Protein AF-A0A843GMH5-F1 (afdb_monomer_lite)

Secondary structure (DSSP, 8-state):
-------B--HHHHHHTT-----TTSEEEEEB-TTSSHHHHHHHHGGGGSSSS-GGGEEEEES-HHHHHHHHHH-TTTEEEHHHHHHHTTT---GGGTT-EEEEEHHHHHHHHHHHTTGGGGG--EEEEETTTHHHHHHHHHHHHHHHTTSTT----HHHHHHHHHHH---GGGHHHHHHHHHHHHHHH-SSEEEEEES-THHHHHHHGGGEEESSSS-B-B--EEEEEEEES-HHHHHTT----TT--EEEE-S-HHHHHHHHHHHHHTT--EEEE--TT-TTSPPPHHHHHHHHHHHHHSPPPTT-SEEEE-GGGSSS--B--TT--EEEE--S-HHHHHHHHTSB--SEEEEEEE--PPPGGGBSSEEEHHHHHHHHHHH--TTT---SSSS-----HHHHHHHGGGGTEEEEEEEEEETTEEEEEEEEEE---------HHHHHHHHHHHHHHHHHHHHH--

Foldseek 3Di:
DPPDDQQFAAPVNCVVVVQFDFAQLFQAEAQEAPPSCPLVCCLVPVLVQDPNSFQLQEEEEEADPLVLVVSCVVCVQAEDAPLVVCVVPVL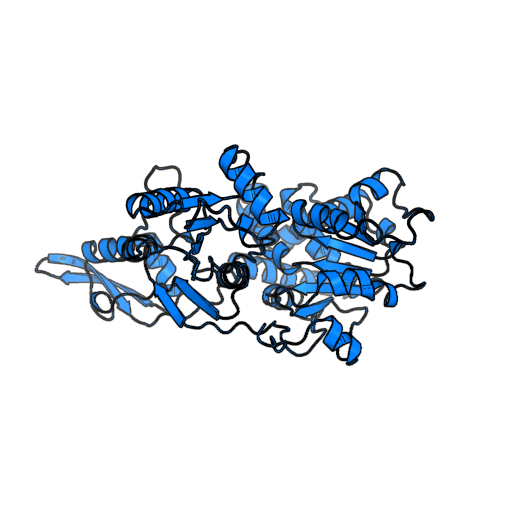DDDPVRRRYHHYDYLLVVLLCCQPVNCVSNPSHAEYEYEQNVVLLVLQLVLLVCCCVPVCVPPPDASLRSLVCLLRPDNDSSNSSSVSLVVVLVSSNVSRHGNYYYHNCCVLVCLQNVVRHDHRHDDHGDRDADAPDEAEALDVLVVLVVDADDPLAAEEEEDADDVVVVVSQVSNVVRVFLEDEEEDCPPPVDHDDPVNVVQVVCQLVPLDGPNSGRYYYYHLRPLPSGAHPRPNHQEYHYQALAPVSLSSNVRRYDDSYHHYYYYDNWQPPVQAQDKAALVVLQVSQQRSLRRVLQDDDPDDDSGGHSVSVQVCQVQFFKDKDWDFDQDPNDGHIIIHIYGGGDSDPCPPVSSVSSSVSSVVNVVVVVVVVVD

Radius of gyration: 24.48 Å; chains: 1; bounding box: 63×65×68 Å

Sequence (466 aa):
MKNLSKVGCTVTDLQEQNKLFFRRGDYNILDCGVRTGKTYWAINNLAQFTRDGNLNRILFLVDTTALKDQLIQEYPDNCIEADELWERHSGTWTIENNKKIGVMCYQYLGTKILKDKMDFLDEIDVICWDECDSIFDFATQAFVKARKTDFARKDASNAEVLAAIQQYSTKKEYMPLVLLGAWEKFIEVGRIMCIGLSASPERAYAYYKSLVSASYQGKLEMGYRVAQDIYFCNIMEHVQHLTPETGRGYWCFSPFIEPNQRLLKAAQERGFNAIELHSPNNLSKPMTPEQMRVYDTIVKTGMIPPEYDFVIINKALARGINIVDTRFDHVIIDSINQTDRIQAARQTFAYQRHLKVFAPEIPKEYLNQWISVAQCRDLAEYMSVPELDKTNNHHSFNMTWNKLKDYLPTIGYTVEQRRKRLDGKLQTCYFISGEWHDVTLEDNNFLQLVDARIDLNNNENKMEDE

Structure (mmCIF, N/CA/C/O backbone):
data_AF-A0A843GMH5-F1
#
_entry.id   AF-A0A843GMH5-F1
#
loop_
_atom_site.group_PDB
_atom_site.id
_atom_site.type_symbol
_atom_site.label_atom_id
_atom_site.label_alt_id
_atom_site.label_comp_id
_atom_site.label_asym_id
_atom_site.label_entity_id
_atom_site.label_seq_id
_atom_site.pdbx_PDB_ins_code
_atom_site.Cartn_x
_atom_site.Cartn_y
_atom_site.Cartn_z
_atom_site.occupancy
_atom_site.B_iso_or_equiv
_atom_site.auth_seq_id
_atom_site.auth_comp_id
_atom_site.auth_asym_id
_atom_site.auth_atom_id
_atom_site.pdbx_PDB_model_num
ATOM 1 N N . MET A 1 1 ? 8.888 -35.772 10.500 1.00 29.14 1 MET A N 1
ATOM 2 C CA . MET A 1 1 ? 8.631 -35.132 9.193 1.00 29.14 1 MET A CA 1
ATOM 3 C C . MET A 1 1 ? 7.256 -35.574 8.712 1.00 29.14 1 MET A C 1
ATOM 5 O O . MET A 1 1 ? 7.124 -36.685 8.221 1.00 29.14 1 MET A O 1
ATOM 9 N N . LYS A 1 2 ? 6.207 -34.782 8.963 1.00 26.59 2 LYS A N 1
ATOM 10 C CA . LYS A 1 2 ? 4.897 -35.016 8.337 1.00 26.59 2 LYS A CA 1
ATOM 11 C C . LYS A 1 2 ? 4.970 -34.425 6.930 1.00 26.59 2 LYS A C 1
ATOM 13 O O . LYS A 1 2 ? 5.388 -33.280 6.798 1.00 26.59 2 LYS A O 1
ATOM 18 N N . ASN A 1 3 ? 4.602 -35.212 5.920 1.00 24.16 3 ASN A N 1
ATOM 19 C CA . ASN A 1 3 ? 4.445 -34.757 4.541 1.00 24.16 3 ASN A CA 1
ATOM 20 C C . ASN A 1 3 ? 3.531 -33.523 4.517 1.00 24.16 3 ASN A C 1
ATOM 22 O O . ASN A 1 3 ? 2.324 -33.638 4.720 1.00 24.16 3 ASN A O 1
ATOM 26 N N . LEU A 1 4 ? 4.125 -32.347 4.315 1.00 32.22 4 LEU A N 1
ATOM 27 C CA . LEU A 1 4 ? 3.413 -31.105 4.041 1.00 32.22 4 LEU A CA 1
ATOM 28 C C . LEU A 1 4 ? 2.883 -31.206 2.609 1.00 32.22 4 LEU A C 1
ATOM 30 O O . LEU A 1 4 ? 3.631 -31.038 1.650 1.00 32.22 4 LEU A O 1
ATOM 34 N N . SER A 1 5 ? 1.603 -31.532 2.449 1.00 32.50 5 SER A N 1
ATOM 35 C CA . SER A 1 5 ? 0.926 -31.397 1.160 1.00 32.50 5 SER A CA 1
ATOM 36 C C . SER A 1 5 ? 0.904 -29.914 0.773 1.00 32.50 5 SER A C 1
ATOM 38 O O . SER A 1 5 ? 0.367 -29.104 1.527 1.00 32.50 5 SER A O 1
ATOM 40 N N . LYS A 1 6 ? 1.487 -29.551 -0.377 1.00 41.09 6 LYS A N 1
ATOM 41 C CA . LYS A 1 6 ? 1.405 -28.205 -0.971 1.00 41.09 6 LYS A CA 1
ATOM 42 C C . LYS A 1 6 ? -0.081 -27.876 -1.203 1.00 41.09 6 LYS A C 1
ATOM 44 O O . LYS A 1 6 ? -0.711 -28.483 -2.062 1.00 41.09 6 LYS A O 1
ATOM 49 N N . VAL A 1 7 ? -0.661 -26.980 -0.401 1.00 47.78 7 VAL A N 1
ATOM 50 C CA . VAL A 1 7 ? -2.041 -26.492 -0.582 1.00 47.78 7 VAL A CA 1
ATOM 51 C C . VAL A 1 7 ? -1.971 -25.122 -1.257 1.00 47.78 7 VAL A C 1
ATOM 53 O O . VAL A 1 7 ? -1.750 -24.112 -0.594 1.00 47.78 7 VAL A O 1
ATOM 56 N N . GLY A 1 8 ? -2.110 -25.087 -2.583 1.00 57.75 8 GLY A N 1
ATOM 57 C CA . GLY A 1 8 ? -2.130 -23.847 -3.369 1.00 57.75 8 GLY A CA 1
ATOM 58 C C . GLY A 1 8 ? -1.477 -23.991 -4.745 1.00 57.75 8 GLY A C 1
ATOM 59 O O . GLY A 1 8 ? -0.633 -24.863 -4.949 1.00 57.75 8 GLY A O 1
ATOM 60 N N . CYS A 1 9 ? -1.883 -23.131 -5.681 1.00 63.56 9 CYS A N 1
ATOM 61 C CA . CYS A 1 9 ? -1.298 -23.008 -7.018 1.00 63.56 9 CYS A CA 1
ATOM 62 C C . CYS A 1 9 ? -0.340 -21.806 -7.031 1.00 63.56 9 CYS A C 1
ATOM 64 O O . CYS A 1 9 ? -0.712 -20.716 -6.599 1.00 63.56 9 CYS A O 1
ATOM 66 N N . THR A 1 10 ? 0.891 -21.992 -7.500 1.00 74.25 10 THR A N 1
ATOM 67 C CA . THR A 1 10 ? 1.858 -20.904 -7.723 1.00 74.25 10 THR A CA 1
ATOM 68 C C . THR A 1 10 ? 1.679 -20.294 -9.113 1.00 74.25 10 THR A C 1
ATOM 70 O O . THR A 1 10 ? 1.013 -20.873 -9.975 1.00 74.25 10 THR A O 1
ATOM 73 N N . VAL A 1 11 ? 2.292 -19.131 -9.351 1.00 74.62 11 VAL A N 1
ATOM 74 C CA . VAL A 1 11 ? 2.337 -18.512 -10.686 1.00 74.62 11 VAL A CA 1
ATOM 75 C C . VAL A 1 11 ? 3.029 -19.447 -11.683 1.00 74.62 11 VAL A C 1
ATOM 77 O O . VAL A 1 11 ? 2.540 -19.639 -12.793 1.00 74.62 11 VAL A O 1
ATOM 80 N N . THR A 1 12 ? 4.113 -20.101 -11.258 1.00 72.81 12 THR A N 1
ATOM 81 C CA . THR A 1 12 ? 4.822 -21.107 -12.058 1.00 72.81 12 THR A CA 1
ATOM 82 C C . THR A 1 12 ? 3.916 -22.288 -12.409 1.00 72.81 12 THR A C 1
ATOM 84 O O . THR A 1 12 ? 3.855 -22.671 -13.573 1.00 72.81 12 THR A O 1
ATOM 87 N N . ASP A 1 13 ? 3.133 -22.794 -11.446 1.00 73.31 13 ASP A N 1
ATOM 88 C CA . ASP A 1 13 ? 2.194 -23.899 -11.694 1.00 73.31 13 ASP A CA 1
ATOM 89 C C . ASP A 1 13 ? 1.132 -23.511 -12.754 1.00 73.31 13 ASP A C 1
ATOM 91 O O . ASP A 1 13 ? 0.727 -24.352 -13.556 1.00 73.31 13 ASP A O 1
ATOM 95 N N . LEU A 1 14 ? 0.676 -22.248 -12.799 1.00 72.56 14 LEU A N 1
ATOM 96 C CA . LEU A 1 14 ? -0.253 -21.778 -13.841 1.00 72.56 14 LEU A CA 1
ATOM 97 C C . LEU A 1 14 ? 0.406 -21.615 -15.210 1.00 72.56 14 LEU A C 1
ATOM 99 O O . LEU A 1 14 ? -0.232 -21.914 -16.223 1.00 72.56 14 LEU A O 1
ATOM 103 N N . GLN A 1 15 ? 1.648 -21.129 -15.245 1.00 74.06 15 GLN A N 1
ATOM 104 C CA . GLN A 1 15 ? 2.412 -21.008 -16.485 1.00 74.06 15 GLN A CA 1
ATOM 105 C C . GLN A 1 15 ? 2.613 -22.389 -17.118 1.00 74.06 15 GLN A C 1
ATOM 107 O O . GLN A 1 15 ? 2.321 -22.563 -18.296 1.00 74.06 15 GLN A O 1
ATOM 112 N N . GLU A 1 16 ? 3.027 -23.386 -16.331 1.00 76.75 16 GLU A N 1
ATOM 113 C CA . GLU A 1 16 ? 3.195 -24.775 -16.789 1.00 76.75 16 GLU A CA 1
ATOM 114 C C . GLU A 1 16 ? 1.879 -25.387 -17.296 1.00 76.75 16 GLU A C 1
ATOM 116 O O . GLU A 1 16 ? 1.873 -26.213 -18.208 1.00 76.75 16 GLU A O 1
ATOM 121 N N . GLN A 1 17 ? 0.746 -24.948 -16.744 1.00 77.12 17 GLN A N 1
ATOM 122 C CA . GLN A 1 17 ? -0.591 -25.343 -17.190 1.00 77.12 17 GLN A CA 1
ATOM 123 C C . GLN A 1 17 ? -1.108 -24.533 -18.394 1.00 77.12 17 GLN A C 1
ATOM 125 O O . GLN A 1 17 ? -2.245 -24.757 -18.809 1.00 77.12 17 GLN A O 1
ATOM 130 N N . ASN A 1 18 ? -0.319 -23.603 -18.948 1.00 74.31 18 ASN A N 1
ATOM 131 C CA . ASN A 1 18 ? -0.715 -22.667 -20.010 1.00 74.31 18 ASN A CA 1
ATOM 132 C C . ASN A 1 18 ? -1.994 -21.874 -19.679 1.00 74.31 18 ASN A C 1
ATOM 134 O O . ASN A 1 18 ? -2.852 -21.660 -20.535 1.00 74.31 18 ASN A O 1
ATOM 138 N N . LYS A 1 19 ? -2.143 -21.465 -18.415 1.00 77.31 19 LYS A N 1
ATOM 139 C CA . LYS A 1 19 ? -3.314 -20.719 -17.919 1.00 77.31 19 LYS A CA 1
ATOM 140 C C . LYS A 1 19 ? -3.086 -19.214 -17.783 1.00 77.31 19 LYS A C 1
ATOM 142 O O . LYS A 1 19 ? -4.020 -18.510 -17.407 1.00 77.31 19 LYS A O 1
ATOM 147 N N . LEU A 1 20 ? -1.869 -18.737 -18.045 1.00 83.25 20 LEU A N 1
ATOM 148 C CA . LEU A 1 20 ? -1.531 -17.315 -18.028 1.00 83.25 20 LEU A CA 1
ATOM 149 C C . LEU A 1 20 ? -1.591 -16.743 -19.442 1.00 83.25 20 LEU A C 1
ATOM 151 O O . LEU A 1 20 ? -0.982 -17.290 -20.361 1.00 83.25 20 LEU A O 1
ATOM 155 N N . PHE A 1 21 ? -2.303 -15.629 -19.600 1.00 83.81 21 PHE A N 1
ATOM 156 C CA . PHE A 1 21 ? -2.453 -14.945 -20.881 1.00 83.81 21 PHE A CA 1
ATOM 157 C C . PHE A 1 21 ? -2.085 -13.470 -20.731 1.00 83.81 21 PHE A C 1
ATOM 159 O O . PHE A 1 21 ? -2.661 -12.773 -19.903 1.00 83.81 21 PHE A O 1
ATOM 166 N N . PHE A 1 22 ? -1.151 -13.002 -21.561 1.00 90.75 22 PHE A N 1
ATOM 167 C CA . PHE A 1 22 ? -0.690 -11.614 -21.585 1.00 90.75 22 PHE A CA 1
ATOM 168 C C . PHE A 1 22 ? -0.870 -11.030 -22.988 1.00 90.75 22 PHE A C 1
ATOM 170 O O . PHE A 1 22 ? -0.591 -11.705 -23.985 1.00 90.75 22 PHE A O 1
ATOM 177 N N . ARG A 1 23 ? -1.335 -9.785 -23.079 1.00 89.88 23 ARG A N 1
ATOM 178 C CA . ARG A 1 23 ? -1.629 -9.083 -24.331 1.00 89.88 23 ARG A CA 1
ATOM 179 C C . ARG A 1 23 ? -0.970 -7.711 -24.347 1.00 89.88 23 ARG A C 1
ATOM 181 O O . ARG A 1 23 ? -1.079 -6.937 -23.404 1.00 89.88 23 ARG A O 1
ATOM 188 N N . ARG A 1 24 ? -0.302 -7.401 -25.455 1.00 92.44 24 ARG A N 1
ATOM 189 C CA . ARG A 1 24 ? 0.101 -6.026 -25.769 1.00 92.44 24 ARG A CA 1
ATOM 190 C C . ARG A 1 24 ? -1.154 -5.200 -26.062 1.00 92.44 24 ARG A C 1
ATOM 192 O O . ARG A 1 24 ? -2.082 -5.738 -26.659 1.00 92.44 24 ARG A O 1
ATOM 199 N N . GLY A 1 25 ? -1.170 -3.933 -25.655 1.00 91.69 25 GLY A N 1
ATOM 200 C CA . GLY A 1 25 ? -2.379 -3.099 -25.705 1.00 91.69 25 GLY A CA 1
ATOM 201 C C . GLY A 1 25 ? -3.215 -3.147 -24.421 1.00 91.69 25 GLY A C 1
ATOM 202 O O . GLY A 1 25 ? -4.075 -2.296 -24.231 1.00 91.69 25 GLY A O 1
ATOM 203 N N . ASP A 1 26 ? -2.920 -4.097 -23.524 1.00 93.50 26 ASP A N 1
ATOM 204 C CA . ASP A 1 26 ? -3.613 -4.271 -22.250 1.00 93.50 26 ASP A CA 1
ATOM 205 C C . ASP A 1 26 ? -2.643 -4.066 -21.077 1.00 93.50 26 ASP A C 1
ATOM 207 O O . ASP A 1 26 ? -1.454 -4.404 -21.135 1.00 93.50 26 ASP A O 1
ATOM 211 N N . TYR A 1 27 ? -3.175 -3.581 -19.959 1.00 94.50 27 TYR A N 1
ATOM 212 C CA . TYR A 1 27 ? -2.539 -3.678 -18.660 1.00 94.50 27 TYR A CA 1
ATOM 213 C C . TYR A 1 27 ? -2.855 -5.041 -18.053 1.00 94.50 27 TYR A C 1
ATOM 215 O O . TYR A 1 27 ? -3.935 -5.272 -17.507 1.00 94.50 27 TYR A O 1
ATOM 223 N N . ASN A 1 28 ? -1.902 -5.959 -18.165 1.00 93.69 28 ASN A N 1
ATOM 224 C CA . ASN A 1 28 ? -2.086 -7.337 -17.743 1.00 93.69 28 ASN A CA 1
ATOM 225 C C . ASN A 1 28 ? -1.825 -7.465 -16.246 1.00 93.69 28 ASN A C 1
ATOM 227 O O . ASN A 1 28 ? -0.674 -7.450 -15.813 1.00 93.69 28 ASN A O 1
ATOM 231 N N . ILE A 1 29 ? -2.877 -7.604 -15.445 1.00 91.38 29 ILE A N 1
ATOM 232 C CA . ILE A 1 29 ? -2.731 -7.753 -13.996 1.00 91.38 29 ILE A CA 1
ATOM 233 C C . ILE A 1 29 ? -2.826 -9.221 -13.614 1.00 91.38 29 ILE A C 1
ATOM 235 O O . ILE A 1 29 ? -3.772 -9.922 -13.985 1.00 91.38 29 ILE A O 1
ATOM 239 N N . LEU A 1 30 ? -1.837 -9.687 -12.863 1.00 88.62 30 LEU A N 1
ATOM 240 C CA . LEU A 1 30 ? -1.864 -10.974 -12.196 1.00 88.62 30 LEU A CA 1
ATOM 241 C C . LEU A 1 30 ? -2.292 -10.759 -10.742 1.00 88.62 30 LEU A C 1
ATOM 243 O O . LEU A 1 30 ? -1.513 -10.246 -9.937 1.00 88.62 30 LEU A O 1
ATOM 247 N N . ASP A 1 31 ? -3.519 -11.167 -10.412 1.00 84.31 31 ASP A N 1
ATOM 248 C CA . ASP A 1 31 ? -4.028 -11.137 -9.038 1.00 84.31 31 ASP A CA 1
ATOM 249 C C . ASP A 1 31 ? -3.451 -12.311 -8.243 1.00 84.31 31 ASP A C 1
ATOM 251 O O . ASP A 1 31 ? -3.854 -13.473 -8.370 1.00 84.31 31 ASP A O 1
ATOM 255 N N . CYS A 1 32 ? -2.429 -12.014 -7.456 1.00 76.19 32 CYS A N 1
ATOM 256 C CA . CYS A 1 32 ? -1.653 -13.014 -6.759 1.00 76.19 32 CYS A CA 1
ATOM 257 C C . CYS A 1 32 ? -1.288 -12.548 -5.358 1.00 76.19 32 CYS A C 1
ATOM 259 O O . CYS A 1 32 ? -0.830 -11.437 -5.149 1.00 76.19 32 CYS A O 1
ATOM 261 N N . GLY A 1 33 ? -1.442 -13.421 -4.369 1.00 67.62 33 GLY A N 1
ATOM 262 C CA . GLY A 1 33 ? -1.036 -13.216 -2.985 1.00 67.62 33 GLY A CA 1
ATOM 263 C C . GLY A 1 33 ? 0.473 -13.356 -2.786 1.00 67.62 33 GLY A C 1
ATOM 264 O O . GLY A 1 33 ? 1.230 -13.656 -3.716 1.00 67.62 33 GLY A O 1
ATOM 265 N N . VAL A 1 34 ? 0.927 -13.126 -1.557 1.00 66.00 34 VAL A N 1
ATOM 266 C CA . VAL A 1 34 ? 2.321 -13.346 -1.140 1.00 66.00 34 VAL A CA 1
ATOM 267 C C . VAL A 1 34 ? 2.677 -14.838 -1.271 1.00 66.00 34 VAL A C 1
ATOM 269 O O . VAL A 1 34 ? 1.806 -15.700 -1.159 1.00 66.00 34 VAL A O 1
ATOM 272 N N . ARG A 1 35 ? 3.954 -15.158 -1.540 1.00 60.78 35 ARG A N 1
ATOM 273 C CA . ARG A 1 35 ? 4.481 -16.540 -1.680 1.00 60.78 35 ARG A CA 1
ATOM 274 C C . ARG A 1 35 ? 3.863 -17.407 -2.783 1.00 60.78 35 ARG A C 1
ATOM 276 O O . ARG A 1 35 ? 4.107 -18.607 -2.833 1.00 60.78 35 ARG A O 1
ATOM 283 N N . THR A 1 36 ? 3.163 -16.804 -3.734 1.00 68.19 36 THR A N 1
ATOM 284 C CA . THR A 1 36 ? 2.753 -17.467 -4.985 1.00 68.19 36 THR A CA 1
ATOM 285 C C . THR A 1 36 ? 3.905 -17.625 -5.982 1.00 68.19 36 THR A C 1
ATOM 287 O O . THR A 1 36 ? 3.715 -18.196 -7.050 1.00 68.19 36 THR A O 1
ATOM 290 N N . GLY A 1 37 ? 5.104 -17.139 -5.640 1.00 70.38 37 GLY A N 1
ATOM 291 C CA . GLY A 1 37 ? 6.282 -17.196 -6.500 1.00 70.38 37 GLY A CA 1
ATOM 292 C C . GLY A 1 37 ? 6.307 -16.116 -7.581 1.00 70.38 37 GLY A C 1
ATOM 293 O O . GLY A 1 37 ? 6.972 -16.329 -8.582 1.00 70.38 37 GLY A O 1
ATOM 294 N N . LYS A 1 38 ? 5.610 -14.979 -7.407 1.00 82.00 38 LYS A N 1
ATOM 295 C CA . LYS A 1 38 ? 5.538 -13.910 -8.425 1.00 82.00 38 LYS A CA 1
ATOM 296 C C . LYS A 1 38 ? 6.916 -13.424 -8.874 1.00 82.00 38 LYS A C 1
ATOM 298 O O . LYS A 1 38 ? 7.199 -13.411 -10.061 1.00 82.00 38 LYS A O 1
ATOM 303 N N . THR A 1 39 ? 7.765 -13.052 -7.916 1.00 79.75 39 THR A N 1
ATOM 304 C CA . THR A 1 39 ? 9.103 -12.507 -8.162 1.00 79.75 39 THR A CA 1
ATOM 305 C C . THR A 1 39 ? 9.981 -13.540 -8.852 1.00 79.75 39 THR A C 1
ATOM 307 O O . THR A 1 39 ? 10.576 -13.262 -9.887 1.00 79.75 39 THR A O 1
ATOM 310 N N . TYR A 1 40 ? 9.985 -14.769 -8.326 1.00 82.31 40 TYR A N 1
ATOM 311 C CA . TYR A 1 40 ? 10.681 -15.891 -8.943 1.00 82.31 40 TYR A CA 1
ATOM 312 C C . TYR A 1 40 ? 10.187 -16.129 -10.376 1.00 82.31 40 TYR A C 1
ATOM 314 O O . TYR A 1 40 ? 10.991 -16.248 -11.297 1.00 82.31 40 TYR A O 1
ATOM 322 N N . TRP A 1 41 ? 8.870 -16.156 -10.590 1.00 86.75 41 TRP A N 1
ATOM 323 C CA . TRP A 1 41 ? 8.286 -16.297 -11.917 1.00 86.75 41 TRP A CA 1
ATOM 324 C C . TRP A 1 41 ? 8.746 -15.165 -12.833 1.00 86.75 41 TRP A C 1
ATOM 326 O O . TRP A 1 41 ? 9.249 -15.451 -13.914 1.00 86.75 41 TRP A O 1
ATOM 336 N N . ALA A 1 42 ? 8.656 -13.913 -12.391 1.00 88.00 42 ALA A N 1
ATOM 337 C CA . ALA A 1 42 ? 9.012 -12.756 -13.194 1.00 88.00 42 ALA A CA 1
ATOM 338 C C . ALA A 1 42 ? 10.483 -12.801 -13.634 1.00 88.00 42 ALA A C 1
ATOM 340 O O . ALA A 1 42 ? 10.785 -12.699 -14.822 1.00 88.00 42 ALA A O 1
ATOM 341 N N . ILE A 1 43 ? 11.396 -13.055 -12.697 1.00 86.50 43 ILE A N 1
ATOM 342 C CA . ILE A 1 43 ? 12.836 -13.102 -12.978 1.00 86.50 43 ILE A CA 1
ATOM 343 C C . ILE A 1 43 ? 13.187 -14.235 -13.952 1.00 86.50 43 ILE A C 1
ATOM 345 O O . ILE A 1 43 ? 14.067 -14.072 -14.794 1.00 86.50 43 ILE A O 1
ATOM 349 N N . ASN A 1 44 ? 12.483 -15.368 -13.880 1.00 86.62 44 ASN A N 1
ATOM 350 C CA . ASN A 1 44 ? 12.815 -16.552 -14.675 1.00 86.62 44 ASN A CA 1
ATOM 351 C C . ASN A 1 44 ? 12.011 -16.695 -15.979 1.00 86.62 44 ASN A C 1
ATOM 353 O O . ASN A 1 44 ? 12.426 -17.448 -16.855 1.00 86.62 44 ASN A O 1
ATOM 357 N N . ASN A 1 45 ? 10.873 -16.008 -16.132 1.00 88.75 45 ASN A N 1
ATOM 358 C CA . ASN A 1 45 ? 9.933 -16.264 -17.233 1.00 88.75 45 ASN A CA 1
ATOM 359 C C . ASN A 1 45 ? 9.660 -15.049 -18.122 1.00 88.75 45 ASN A C 1
ATOM 361 O O . ASN A 1 45 ? 9.113 -15.232 -19.208 1.00 88.75 45 ASN A O 1
ATOM 365 N N . LEU A 1 46 ? 10.022 -13.822 -17.727 1.00 91.56 46 LEU A N 1
ATOM 366 C CA . LEU A 1 46 ? 9.710 -12.640 -18.544 1.00 91.56 46 LEU A CA 1
ATOM 367 C C . LEU A 1 46 ? 10.497 -12.576 -19.863 1.00 91.56 46 LEU A C 1
ATOM 369 O O . LEU A 1 46 ? 10.020 -11.964 -20.817 1.00 91.56 46 LEU A O 1
ATOM 373 N N . ALA A 1 47 ? 11.646 -13.257 -19.950 1.00 90.62 47 ALA A N 1
ATOM 374 C CA . ALA A 1 47 ? 12.461 -13.353 -21.167 1.00 90.62 47 ALA A CA 1
ATOM 375 C C . ALA A 1 47 ? 11.665 -13.836 -22.387 1.00 90.62 47 ALA A C 1
ATOM 377 O O . ALA A 1 47 ? 11.908 -13.389 -23.501 1.00 90.62 47 ALA A O 1
ATOM 378 N N . GLN A 1 48 ? 10.671 -14.706 -22.185 1.00 90.69 48 GLN A N 1
ATOM 379 C CA . GLN A 1 48 ? 9.858 -15.239 -23.282 1.00 90.69 48 GLN A CA 1
ATOM 380 C C . GLN A 1 48 ? 8.994 -14.171 -23.977 1.00 90.69 48 GLN A C 1
ATOM 382 O O . GLN A 1 48 ? 8.505 -14.405 -25.079 1.00 90.69 48 GLN A O 1
ATOM 387 N N . PHE A 1 49 ? 8.773 -13.019 -23.334 1.00 91.75 49 PHE A N 1
ATOM 388 C CA . PHE A 1 49 ? 7.964 -11.923 -23.871 1.00 91.75 49 PHE A CA 1
ATOM 389 C C . PHE A 1 49 ? 8.803 -10.842 -24.572 1.00 91.75 49 PHE A C 1
ATOM 391 O O . PHE A 1 49 ? 8.238 -9.873 -25.093 1.00 91.75 49 PHE A O 1
ATOM 398 N N . THR A 1 50 ? 10.131 -10.989 -24.602 1.00 91.88 50 THR A N 1
ATOM 399 C CA . THR A 1 50 ? 11.035 -10.080 -25.318 1.00 91.88 50 THR A CA 1
ATOM 400 C C . THR A 1 50 ? 11.274 -10.568 -26.747 1.00 91.88 50 THR A C 1
ATOM 402 O O . THR A 1 50 ? 11.131 -11.751 -27.056 1.00 91.88 50 THR A O 1
ATOM 405 N N . ARG A 1 51 ? 11.609 -9.649 -27.658 1.00 88.56 51 ARG A N 1
ATOM 406 C CA . ARG A 1 51 ? 11.707 -9.933 -29.101 1.00 88.56 51 ARG A CA 1
ATOM 407 C C . ARG A 1 51 ? 12.857 -10.875 -29.477 1.00 88.56 51 ARG A C 1
ATOM 409 O O . ARG A 1 51 ? 12.836 -11.455 -30.556 1.00 88.56 51 ARG A O 1
ATOM 416 N N . ASP A 1 52 ? 13.862 -10.997 -28.614 1.00 87.56 52 ASP A N 1
ATOM 417 C CA . ASP A 1 52 ? 15.083 -11.783 -28.832 1.00 87.56 52 ASP A CA 1
ATOM 418 C C . ASP A 1 52 ? 15.466 -12.671 -27.634 1.00 87.56 52 ASP A C 1
ATOM 420 O O . ASP A 1 52 ? 16.538 -13.275 -27.637 1.00 87.56 52 ASP A O 1
ATOM 424 N N . GLY A 1 53 ? 14.608 -12.768 -26.614 1.00 88.44 53 GLY A N 1
ATOM 425 C CA . GLY A 1 53 ? 14.866 -13.545 -25.401 1.00 88.44 53 GLY A CA 1
ATOM 426 C C . GLY A 1 53 ? 15.857 -12.903 -24.424 1.00 88.44 53 GLY A C 1
ATOM 427 O O . GLY A 1 53 ? 16.170 -13.513 -23.401 1.00 88.44 53 GLY A O 1
ATOM 428 N N . ASN A 1 54 ? 16.361 -11.693 -24.701 1.00 88.75 54 ASN A N 1
ATOM 429 C CA . ASN A 1 54 ? 17.350 -11.044 -23.841 1.00 88.75 54 ASN A CA 1
ATOM 430 C C . ASN A 1 54 ? 16.705 -10.368 -22.626 1.00 88.75 54 ASN A C 1
ATOM 432 O O . ASN A 1 54 ? 15.622 -9.784 -22.713 1.00 88.75 54 ASN A O 1
ATOM 436 N N . LEU A 1 55 ? 17.407 -10.418 -21.490 1.00 89.12 55 LEU A N 1
ATOM 437 C CA . LEU A 1 55 ? 16.920 -9.904 -20.207 1.00 89.12 55 LEU A CA 1
ATOM 438 C C . LEU A 1 55 ? 17.059 -8.381 -20.080 1.00 89.12 55 LEU A C 1
ATOM 440 O O . LEU A 1 55 ? 16.262 -7.760 -19.382 1.00 89.12 55 LEU A O 1
ATOM 444 N N . ASN A 1 56 ? 17.992 -7.768 -20.814 1.00 87.25 56 ASN A N 1
ATOM 445 C CA . ASN A 1 56 ? 18.182 -6.311 -20.833 1.00 87.25 56 ASN A CA 1
ATOM 446 C C . ASN A 1 56 ? 17.020 -5.527 -21.460 1.00 87.25 56 ASN A C 1
ATOM 448 O O . ASN A 1 56 ? 17.000 -4.304 -21.401 1.00 87.25 56 ASN A O 1
ATOM 452 N N . ARG A 1 57 ? 16.044 -6.215 -22.058 1.00 89.31 57 ARG A N 1
ATOM 453 C CA . ARG A 1 57 ? 14.811 -5.607 -22.577 1.00 89.31 57 ARG A CA 1
ATOM 454 C C . ARG A 1 57 ? 13.685 -5.555 -21.548 1.00 89.31 57 ARG A C 1
ATOM 456 O O . ARG A 1 57 ? 12.547 -5.240 -21.902 1.00 89.31 57 ARG A O 1
ATOM 463 N N . ILE A 1 58 ? 13.975 -5.927 -20.304 1.00 92.69 58 ILE A N 1
ATOM 464 C CA . ILE A 1 58 ? 12.997 -6.064 -19.230 1.00 92.69 58 ILE A CA 1
ATOM 465 C C . ILE A 1 58 ? 13.307 -5.033 -18.155 1.00 92.69 58 ILE A C 1
ATOM 467 O O . ILE A 1 58 ? 14.412 -4.995 -17.607 1.00 92.69 58 ILE A O 1
ATOM 471 N N . LEU A 1 59 ? 12.292 -4.243 -17.816 1.00 92.88 59 LEU A N 1
ATOM 472 C CA . LEU A 1 59 ? 12.308 -3.366 -16.657 1.00 92.88 59 LEU A CA 1
ATOM 473 C C . LEU A 1 59 ? 11.378 -3.930 -15.578 1.00 92.88 59 LEU A C 1
ATOM 475 O O . LEU A 1 59 ? 10.190 -4.144 -15.811 1.00 92.88 59 LEU A O 1
ATOM 479 N N . PHE A 1 60 ? 11.926 -4.164 -14.395 1.00 94.56 60 PHE A N 1
ATOM 480 C CA . PHE A 1 60 ? 11.219 -4.624 -13.213 1.00 94.56 60 PHE A CA 1
ATOM 481 C C . PHE A 1 60 ? 11.078 -3.466 -12.220 1.00 94.56 60 PHE A C 1
ATOM 483 O O . PHE A 1 60 ? 12.066 -2.952 -11.689 1.00 94.56 60 PHE A O 1
ATOM 490 N N . LEU A 1 61 ? 9.843 -3.022 -12.001 1.00 93.81 61 LEU A N 1
ATOM 491 C CA . LEU A 1 61 ? 9.525 -1.911 -11.111 1.00 93.81 61 LEU A CA 1
ATOM 492 C C . LEU A 1 61 ? 9.128 -2.427 -9.734 1.00 93.81 61 LEU A C 1
ATOM 494 O O . LEU A 1 61 ? 8.306 -3.333 -9.625 1.00 93.81 61 LEU A O 1
ATOM 498 N N . VAL A 1 62 ? 9.669 -1.796 -8.696 1.00 90.56 62 VAL A N 1
ATOM 499 C CA . VAL A 1 62 ? 9.334 -2.060 -7.290 1.00 90.56 62 VAL A CA 1
ATOM 500 C C . VAL A 1 62 ? 8.913 -0.780 -6.575 1.00 90.56 62 VAL A C 1
ATOM 502 O O . VAL A 1 62 ? 9.126 0.330 -7.074 1.00 90.56 62 VAL A O 1
ATOM 505 N N . ASP A 1 63 ? 8.301 -0.917 -5.402 1.00 84.19 63 ASP A N 1
ATOM 506 C CA . ASP A 1 63 ? 7.802 0.217 -4.621 1.00 84.19 63 ASP A CA 1
ATOM 507 C C . ASP A 1 63 ? 8.862 0.899 -3.748 1.00 84.19 63 ASP A C 1
ATOM 509 O O . ASP A 1 63 ? 8.797 2.113 -3.510 1.00 84.19 63 ASP A O 1
ATOM 513 N N . THR A 1 64 ? 9.847 0.126 -3.291 1.00 80.69 64 THR A N 1
ATOM 514 C CA . THR A 1 64 ? 10.815 0.520 -2.270 1.00 80.69 64 THR A CA 1
ATOM 515 C C . THR A 1 64 ? 12.242 0.130 -2.645 1.00 80.69 64 THR A C 1
ATOM 517 O O . THR A 1 64 ? 12.503 -0.910 -3.249 1.00 80.69 64 THR A O 1
ATOM 520 N N . THR A 1 65 ? 13.201 0.956 -2.214 1.00 82.06 65 THR A N 1
ATOM 521 C CA . THR A 1 65 ? 14.635 0.679 -2.387 1.00 82.06 65 THR A CA 1
ATOM 522 C C . THR A 1 65 ? 15.056 -0.597 -1.659 1.00 82.06 65 THR A C 1
ATOM 524 O O . THR A 1 65 ? 15.859 -1.349 -2.182 1.00 82.06 65 THR A O 1
ATOM 527 N N . ALA A 1 66 ? 14.456 -0.899 -0.501 1.00 75.31 66 ALA A N 1
ATOM 528 C CA . ALA A 1 66 ? 14.753 -2.127 0.236 1.00 75.31 66 ALA A CA 1
ATOM 529 C C . ALA A 1 66 ? 14.414 -3.387 -0.580 1.00 75.31 66 ALA A C 1
ATOM 531 O O . ALA A 1 66 ? 15.231 -4.301 -0.652 1.00 75.31 66 ALA A O 1
ATOM 532 N N . LEU A 1 67 ? 13.247 -3.414 -1.239 1.00 79.19 67 LEU A N 1
ATOM 533 C CA . LEU A 1 67 ? 12.884 -4.519 -2.124 1.00 79.19 67 LEU A CA 1
ATOM 534 C C . LEU A 1 67 ? 13.809 -4.574 -3.348 1.00 79.19 67 LEU A C 1
ATOM 536 O O . LEU A 1 67 ? 14.265 -5.655 -3.705 1.00 79.19 67 LEU A O 1
ATOM 540 N N . LYS A 1 68 ? 14.147 -3.423 -3.951 1.00 88.31 68 LYS A N 1
ATOM 541 C CA . LYS A 1 68 ? 15.126 -3.346 -5.054 1.00 88.31 68 LYS A CA 1
ATOM 542 C C . LYS A 1 68 ? 16.449 -4.017 -4.669 1.00 88.31 68 LYS A C 1
ATOM 544 O O . LYS A 1 68 ? 16.911 -4.913 -5.375 1.00 88.31 68 LYS A O 1
ATOM 549 N N . ASP A 1 69 ? 17.025 -3.602 -3.546 1.00 82.62 69 ASP A N 1
ATOM 550 C CA . ASP A 1 69 ? 18.332 -4.063 -3.080 1.00 82.62 69 ASP A CA 1
ATOM 551 C C . ASP A 1 69 ? 18.292 -5.555 -2.724 1.00 82.62 69 ASP A C 1
ATOM 553 O O . ASP A 1 69 ? 19.203 -6.304 -3.081 1.00 82.62 69 ASP A O 1
ATOM 557 N N . GLN A 1 70 ? 17.197 -6.013 -2.104 1.00 80.25 70 GLN A N 1
ATOM 558 C CA . GLN A 1 70 ? 16.974 -7.429 -1.827 1.00 80.25 70 GLN A CA 1
ATOM 559 C C . GLN A 1 70 ? 16.956 -8.263 -3.114 1.00 80.25 70 GLN A C 1
ATOM 561 O O . GLN A 1 70 ? 17.622 -9.295 -3.172 1.00 80.25 70 GLN A O 1
ATOM 566 N N . LEU A 1 71 ? 16.234 -7.832 -4.153 1.00 85.88 71 LEU A N 1
ATOM 567 C CA . LEU A 1 71 ? 16.160 -8.566 -5.422 1.00 85.88 71 LEU A CA 1
ATOM 568 C C . LEU A 1 71 ? 17.519 -8.667 -6.107 1.00 85.88 71 LEU A C 1
ATOM 570 O O . LEU A 1 71 ? 17.886 -9.734 -6.595 1.00 85.88 71 LEU A O 1
ATOM 574 N N . ILE A 1 72 ? 18.281 -7.575 -6.118 1.00 88.31 72 ILE A N 1
ATOM 575 C CA . ILE A 1 72 ? 19.629 -7.554 -6.697 1.00 88.31 72 ILE A CA 1
ATOM 576 C C . ILE A 1 72 ? 20.564 -8.484 -5.913 1.00 88.31 72 ILE A C 1
ATOM 578 O O . ILE A 1 72 ? 21.382 -9.179 -6.512 1.00 88.31 72 ILE A O 1
ATOM 582 N N . GLN A 1 73 ? 20.429 -8.536 -4.587 1.00 83.31 73 GLN A N 1
ATOM 583 C CA . GLN A 1 73 ? 21.222 -9.425 -3.742 1.00 83.31 73 GLN A CA 1
ATOM 584 C C . GLN A 1 73 ? 20.835 -10.903 -3.897 1.00 83.31 73 GLN A C 1
ATOM 586 O O . GLN A 1 73 ? 21.710 -11.768 -3.852 1.00 83.31 73 GLN A O 1
ATOM 591 N N . GLU A 1 74 ? 19.545 -11.203 -4.042 1.00 83.56 74 GLU A N 1
ATOM 592 C CA . GLU A 1 74 ? 19.025 -12.570 -4.166 1.00 83.56 74 GLU A CA 1
ATOM 593 C C . GLU A 1 74 ? 19.269 -13.150 -5.568 1.00 83.56 74 GLU A C 1
ATOM 595 O O . GLU A 1 74 ? 19.546 -14.342 -5.701 1.00 83.56 74 GLU A O 1
ATOM 600 N N . TYR A 1 75 ? 19.246 -12.303 -6.603 1.00 88.25 75 TYR A N 1
ATOM 601 C CA . TYR A 1 75 ? 19.412 -12.685 -8.009 1.00 88.25 75 TYR A CA 1
ATOM 602 C C . TYR A 1 75 ? 20.547 -11.901 -8.702 1.00 88.25 75 TYR A C 1
ATOM 604 O O . TYR A 1 75 ? 20.315 -11.266 -9.734 1.00 88.25 75 TYR A O 1
ATOM 612 N N . PRO A 1 76 ? 21.796 -11.945 -8.201 1.00 87.38 76 PRO A N 1
ATOM 613 C CA . PRO A 1 76 ? 22.889 -11.094 -8.690 1.00 87.38 76 PRO A CA 1
ATOM 614 C C . PRO A 1 76 ? 23.285 -11.375 -10.147 1.00 87.38 76 PRO A C 1
ATOM 616 O O . PRO A 1 76 ? 23.795 -10.490 -10.844 1.00 87.38 76 PRO A O 1
ATOM 619 N N . ASP A 1 77 ? 23.031 -12.594 -10.626 1.00 87.19 77 ASP A N 1
ATOM 620 C CA . ASP A 1 77 ? 23.312 -13.011 -12.001 1.00 87.19 77 ASP A CA 1
ATOM 621 C C . ASP A 1 77 ? 22.229 -12.560 -12.990 1.00 87.19 77 ASP A C 1
ATOM 623 O O . ASP A 1 77 ? 22.518 -12.390 -14.174 1.00 87.19 77 ASP A O 1
ATOM 627 N N . ASN A 1 78 ? 21.005 -12.314 -12.509 1.00 89.50 78 ASN A N 1
ATOM 628 C CA . ASN A 1 78 ? 19.840 -11.992 -13.334 1.00 89.50 78 ASN A CA 1
ATOM 629 C C . ASN A 1 78 ? 19.376 -10.544 -13.188 1.00 89.50 78 ASN A C 1
ATOM 631 O O . ASN A 1 78 ? 18.670 -10.064 -14.067 1.00 89.50 78 ASN A O 1
ATOM 635 N N . CYS A 1 79 ? 19.730 -9.850 -12.109 1.00 91.06 79 CYS A N 1
ATOM 636 C CA . CYS A 1 79 ? 19.238 -8.512 -11.798 1.00 91.06 79 CYS A CA 1
ATOM 637 C C . CYS A 1 79 ? 20.384 -7.504 -11.688 1.00 91.06 79 CYS A C 1
ATOM 639 O O . CYS A 1 79 ? 21.500 -7.824 -11.270 1.00 91.06 79 CYS A O 1
ATOM 641 N N . ILE A 1 80 ? 20.100 -6.264 -12.076 1.00 89.50 80 ILE A N 1
ATOM 642 C CA . ILE A 1 80 ? 21.010 -5.128 -11.942 1.00 89.50 80 ILE A CA 1
ATOM 643 C C . ILE A 1 80 ? 20.227 -3.859 -11.630 1.00 89.50 80 ILE A C 1
ATOM 645 O O . ILE A 1 80 ? 19.078 -3.699 -12.044 1.00 89.50 80 ILE A O 1
ATOM 649 N N . GLU A 1 81 ? 20.862 -2.946 -10.904 1.00 89.56 81 GLU A N 1
ATOM 650 C CA . GLU A 1 81 ? 20.313 -1.622 -10.661 1.00 89.56 81 GLU A CA 1
ATOM 651 C C . GLU A 1 81 ? 20.230 -0.833 -11.966 1.00 89.56 81 GLU A C 1
ATOM 653 O O . GLU A 1 81 ? 21.236 -0.534 -12.614 1.00 89.56 81 GLU A O 1
ATOM 658 N N . ALA A 1 82 ? 19.008 -0.493 -12.356 1.00 85.62 82 ALA A N 1
ATOM 659 C CA . ALA A 1 82 ? 18.777 0.210 -13.604 1.00 85.62 82 ALA A CA 1
ATOM 660 C C . ALA A 1 82 ? 19.062 1.720 -13.491 1.00 85.62 82 ALA A C 1
ATOM 662 O O . ALA A 1 82 ? 19.394 2.361 -14.489 1.00 85.62 82 ALA A O 1
ATOM 663 N N . ASP A 1 83 ? 18.973 2.276 -12.278 1.00 75.06 83 ASP A N 1
ATOM 664 C CA . ASP A 1 83 ? 19.226 3.691 -11.986 1.00 75.06 83 ASP A CA 1
ATOM 665 C C . ASP A 1 83 ? 20.643 4.095 -12.443 1.00 75.06 83 ASP A C 1
ATOM 667 O O . ASP A 1 83 ? 20.796 4.996 -13.273 1.00 75.06 83 ASP A O 1
ATOM 671 N N . GLU A 1 84 ? 21.667 3.354 -12.000 1.00 63.28 84 GLU A N 1
ATOM 672 C CA . GLU A 1 84 ? 23.073 3.624 -12.332 1.00 63.28 84 GLU A CA 1
ATOM 673 C C . GLU A 1 84 ? 23.406 3.394 -13.811 1.00 63.28 84 GLU A C 1
ATOM 675 O O . GLU A 1 84 ? 24.177 4.154 -14.407 1.00 63.28 84 GLU A O 1
ATOM 680 N N . LEU A 1 85 ? 22.848 2.340 -14.415 1.00 65.06 85 LEU A N 1
ATOM 681 C CA . LEU A 1 85 ? 23.131 1.978 -15.806 1.00 65.06 85 LEU A CA 1
ATOM 682 C C . LEU A 1 85 ? 22.711 3.085 -16.764 1.00 65.06 85 LEU A C 1
ATOM 684 O O . LEU A 1 85 ? 23.464 3.476 -17.659 1.00 65.06 85 LEU A O 1
ATOM 688 N N . TRP A 1 86 ? 21.522 3.631 -16.546 1.00 68.75 86 TRP A N 1
ATOM 689 C CA . TRP A 1 86 ? 21.001 4.661 -17.421 1.00 68.75 86 TRP A CA 1
ATOM 690 C C . TRP A 1 86 ? 21.687 6.019 -17.244 1.00 68.75 86 TRP A C 1
ATOM 692 O O . TRP A 1 86 ? 21.804 6.755 -18.222 1.00 68.75 86 TRP A O 1
ATOM 702 N N . GLU A 1 87 ? 22.159 6.350 -16.039 1.00 63.75 87 GLU A N 1
ATOM 703 C CA . GLU A 1 87 ? 22.933 7.578 -15.800 1.00 63.75 87 GLU A CA 1
ATOM 704 C C . GLU A 1 87 ? 24.310 7.538 -16.477 1.00 63.75 87 GLU A C 1
ATOM 706 O O . GLU A 1 87 ? 24.805 8.569 -16.930 1.00 63.75 87 GLU A O 1
ATOM 711 N N . ARG A 1 88 ? 24.918 6.351 -16.601 1.00 57.19 88 ARG A N 1
ATOM 712 C CA . ARG A 1 88 ? 26.252 6.181 -17.203 1.00 57.19 88 ARG A CA 1
ATOM 713 C C . ARG A 1 88 ? 26.241 6.045 -18.728 1.00 57.19 88 ARG A C 1
ATOM 715 O O . ARG A 1 88 ? 27.239 6.385 -19.360 1.00 57.19 88 ARG A O 1
ATOM 722 N N . HIS A 1 89 ? 25.147 5.569 -19.326 1.00 55.72 89 HIS A N 1
ATOM 723 C CA . HIS A 1 89 ? 25.123 5.149 -20.737 1.00 55.72 89 HIS A CA 1
ATOM 724 C C . HIS A 1 89 ? 24.132 5.906 -21.635 1.00 55.72 89 HIS A C 1
ATOM 726 O O . HIS A 1 89 ? 23.756 5.404 -22.694 1.00 55.72 89 HIS A O 1
ATOM 732 N N . SER A 1 90 ? 23.734 7.129 -21.258 1.00 54.72 90 SER A N 1
ATOM 733 C CA . SER A 1 90 ? 22.876 8.006 -22.083 1.00 54.72 90 SER A CA 1
ATOM 734 C C . SER A 1 90 ? 21.618 7.306 -22.621 1.00 54.72 90 SER A C 1
ATOM 736 O O . SER A 1 90 ? 21.277 7.462 -23.789 1.00 54.72 90 SER A O 1
ATOM 738 N N . GLY A 1 91 ? 20.950 6.491 -21.800 1.00 52.03 91 GLY A N 1
ATOM 739 C CA . GLY A 1 91 ? 19.721 5.814 -22.234 1.00 52.03 91 GLY A CA 1
ATOM 740 C C . GLY A 1 91 ? 19.875 4.355 -22.679 1.00 52.03 91 GLY A C 1
ATOM 741 O O . GLY A 1 91 ? 18.851 3.690 -22.796 1.00 52.03 91 GLY A O 1
ATOM 742 N N . THR A 1 92 ? 21.094 3.839 -22.887 1.00 53.50 92 THR A N 1
ATOM 743 C CA . THR A 1 92 ? 21.286 2.521 -23.531 1.00 53.50 92 THR A CA 1
ATOM 744 C C . THR A 1 92 ? 21.661 1.395 -22.569 1.00 53.50 92 THR A C 1
ATOM 746 O O . THR A 1 92 ? 22.545 1.529 -21.716 1.00 53.50 92 THR A O 1
ATOM 749 N N . TRP A 1 93 ? 21.010 0.247 -22.742 1.00 63.06 93 TRP A N 1
ATOM 750 C CA . TRP A 1 93 ? 21.393 -1.016 -22.126 1.00 63.06 93 TRP A CA 1
ATOM 751 C C . TRP A 1 93 ? 22.602 -1.591 -22.867 1.00 63.06 93 TRP A C 1
ATOM 753 O O . TRP A 1 93 ? 22.473 -2.138 -23.961 1.00 63.06 93 TRP A O 1
ATOM 763 N N . THR A 1 94 ? 23.805 -1.475 -22.298 1.00 55.16 94 THR A N 1
ATOM 764 C CA . THR A 1 94 ? 25.023 -1.966 -22.963 1.00 55.16 94 THR A CA 1
ATOM 765 C C . THR A 1 94 ? 24.950 -3.469 -23.273 1.00 55.16 94 THR A C 1
ATOM 767 O O . THR A 1 94 ? 24.386 -4.259 -22.513 1.00 55.16 94 THR A O 1
ATOM 770 N N . ILE A 1 95 ? 25.565 -3.882 -24.392 1.00 55.53 95 ILE A N 1
ATOM 771 C CA . ILE A 1 95 ? 25.609 -5.281 -24.875 1.00 55.53 95 ILE A CA 1
ATOM 772 C C . ILE A 1 95 ? 26.172 -6.241 -23.809 1.00 55.53 95 ILE A C 1
ATOM 774 O O . ILE A 1 95 ? 25.761 -7.397 -23.739 1.00 55.53 95 ILE A O 1
ATOM 778 N N . GLU A 1 96 ? 27.065 -5.755 -22.944 1.00 60.09 96 GLU A N 1
ATOM 779 C CA . GLU A 1 96 ? 27.669 -6.524 -21.847 1.00 60.09 96 GLU A CA 1
ATOM 780 C C . GLU A 1 96 ? 26.652 -6.972 -20.780 1.00 60.09 96 GLU A C 1
ATOM 782 O O . GLU A 1 96 ? 26.907 -7.934 -20.058 1.00 60.09 96 GLU A O 1
ATOM 787 N N . ASN A 1 97 ? 25.474 -6.340 -20.722 1.00 65.44 97 ASN A N 1
ATOM 788 C CA . ASN A 1 97 ? 24.419 -6.622 -19.748 1.00 65.44 97 ASN A CA 1
ATOM 789 C C . ASN A 1 97 ? 23.203 -7.350 -20.343 1.00 65.44 97 ASN A C 1
ATOM 791 O O . ASN A 1 97 ? 22.164 -7.417 -19.690 1.00 65.44 97 ASN A O 1
ATOM 795 N N . ASN A 1 98 ? 23.304 -7.947 -21.540 1.00 69.81 98 ASN A N 1
ATOM 796 C CA . ASN A 1 98 ? 22.174 -8.628 -22.201 1.00 69.81 98 ASN A CA 1
ATOM 797 C C . ASN A 1 98 ? 21.531 -9.778 -21.390 1.00 69.81 98 ASN A C 1
ATOM 799 O O . ASN A 1 98 ? 20.431 -10.231 -21.714 1.00 69.81 98 ASN A O 1
ATOM 803 N N . LYS A 1 99 ? 22.187 -10.216 -20.310 1.00 81.56 99 LYS A N 1
ATOM 804 C CA . LYS A 1 99 ? 21.725 -11.250 -19.375 1.00 81.56 99 LYS A CA 1
ATOM 805 C C . LYS A 1 99 ? 21.107 -10.715 -18.080 1.00 81.56 99 LYS A C 1
ATOM 807 O O . LYS A 1 99 ? 20.851 -11.520 -17.192 1.00 81.56 99 LYS A O 1
ATOM 812 N N . LYS A 1 100 ? 20.875 -9.406 -17.932 1.00 89.44 100 LYS A N 1
ATOM 813 C CA . LYS A 1 100 ? 20.317 -8.851 -16.689 1.00 89.44 100 LYS A CA 1
ATOM 814 C C . LYS A 1 100 ? 19.051 -8.034 -16.909 1.00 89.44 100 LYS A C 1
ATOM 816 O O . LYS A 1 100 ? 18.971 -7.255 -17.845 1.00 89.44 100 LYS A O 1
ATOM 821 N N . ILE A 1 101 ? 18.098 -8.213 -16.003 1.00 91.44 101 ILE A N 1
ATOM 822 C CA . ILE A 1 101 ? 16.868 -7.442 -15.842 1.00 91.44 101 ILE A CA 1
ATOM 823 C C . ILE A 1 101 ? 17.190 -6.171 -15.064 1.00 91.44 101 ILE A C 1
ATOM 825 O O . ILE A 1 101 ? 17.863 -6.223 -14.029 1.00 91.44 101 ILE A O 1
ATOM 829 N N . GLY A 1 102 ? 16.662 -5.041 -15.520 1.00 91.12 102 GLY A N 1
ATOM 830 C CA . GLY A 1 102 ? 16.771 -3.784 -14.792 1.00 91.12 102 GLY A CA 1
ATOM 831 C C . GLY A 1 102 ? 15.776 -3.680 -13.678 1.00 91.12 102 GLY A C 1
ATOM 832 O O . GLY A 1 102 ? 14.585 -3.789 -13.928 1.00 91.12 102 GLY A O 1
ATOM 833 N N . VAL A 1 103 ? 16.252 -3.411 -12.471 1.00 92.50 103 VAL A N 1
ATOM 834 C CA . VAL A 1 103 ? 15.397 -3.189 -11.309 1.00 92.50 103 VAL A CA 1
ATOM 835 C C . VAL A 1 103 ? 15.489 -1.722 -10.896 1.00 92.50 103 VAL A C 1
ATOM 837 O O . VAL A 1 103 ? 16.591 -1.193 -10.728 1.00 92.50 103 VAL A O 1
ATOM 840 N N . MET A 1 104 ? 14.343 -1.056 -10.737 1.00 91.38 104 MET A N 1
ATOM 841 C CA . MET A 1 104 ? 14.265 0.309 -10.198 1.00 91.38 104 MET A CA 1
ATOM 842 C C . MET A 1 104 ? 12.977 0.559 -9.422 1.00 91.38 104 MET A C 1
ATOM 844 O O . MET A 1 104 ? 11.972 -0.130 -9.599 1.00 91.38 104 MET A O 1
ATOM 848 N N . CYS A 1 105 ? 12.982 1.607 -8.603 1.00 89.69 105 CYS A N 1
ATOM 849 C CA . CYS A 1 105 ? 11.764 2.089 -7.966 1.00 89.69 105 CYS A CA 1
ATOM 850 C C . CYS A 1 105 ? 10.898 2.858 -8.977 1.00 89.69 105 CYS A C 1
ATOM 852 O O . CYS A 1 105 ? 11.407 3.694 -9.732 1.00 89.69 105 CYS A O 1
ATOM 854 N N . TYR A 1 106 ? 9.578 2.659 -8.966 1.00 89.25 106 TYR A N 1
ATOM 855 C CA . TYR A 1 106 ? 8.688 3.294 -9.951 1.00 89.25 106 TYR A CA 1
ATOM 856 C C . TYR A 1 106 ? 8.729 4.838 -9.912 1.00 89.25 106 TYR A C 1
ATOM 858 O O . TYR A 1 106 ? 8.553 5.501 -10.932 1.00 89.25 106 TYR A O 1
ATOM 866 N N . GLN A 1 107 ? 9.024 5.456 -8.763 1.00 83.12 107 GLN A N 1
ATOM 867 C CA . GLN A 1 107 ? 9.138 6.918 -8.654 1.00 83.12 107 GLN A CA 1
ATOM 868 C C . GLN A 1 107 ? 10.304 7.461 -9.497 1.00 83.12 107 GLN A C 1
ATOM 870 O O . GLN A 1 107 ? 10.247 8.594 -9.989 1.00 83.12 107 GLN A O 1
ATOM 875 N N . TYR A 1 108 ? 11.360 6.663 -9.670 1.00 84.88 108 TYR A N 1
ATOM 876 C CA . TYR A 1 108 ? 12.494 7.025 -10.510 1.00 84.88 108 TYR A CA 1
ATOM 877 C C . TYR A 1 108 ? 12.136 6.926 -11.996 1.00 84.88 108 TYR A C 1
ATOM 879 O O . TYR A 1 108 ? 12.466 7.842 -12.750 1.00 84.88 108 TYR A O 1
ATOM 887 N N . LEU A 1 109 ? 11.349 5.918 -12.399 1.00 87.56 109 LEU A N 1
ATOM 888 C CA . LEU A 1 109 ? 10.799 5.845 -13.756 1.00 87.56 109 LEU A CA 1
ATOM 889 C C . LEU A 1 109 ? 9.990 7.107 -14.104 1.00 87.56 109 LEU A C 1
ATOM 891 O O . LEU A 1 109 ? 10.222 7.711 -15.149 1.00 87.56 109 LEU A O 1
ATOM 895 N N . GLY A 1 110 ? 9.110 7.563 -13.203 1.00 84.62 110 GLY A N 1
ATOM 896 C CA . GLY A 1 110 ? 8.362 8.816 -13.389 1.00 84.62 110 GLY A CA 1
ATOM 897 C C . GLY A 1 110 ? 9.270 10.041 -13.574 1.00 84.62 110 GLY A C 1
ATOM 898 O O . GLY A 1 110 ? 9.005 10.896 -14.416 1.00 84.62 110 GLY A O 1
ATOM 899 N N . THR A 1 111 ? 10.390 10.092 -12.845 1.00 81.38 111 THR A N 1
ATOM 900 C CA . THR A 1 111 ? 11.398 11.157 -12.995 1.00 81.38 111 THR A CA 1
ATOM 901 C C . THR A 1 111 ? 12.095 11.090 -14.356 1.00 81.38 111 THR A C 1
ATOM 903 O O . THR A 1 111 ? 12.329 12.130 -14.974 1.00 81.38 111 THR A O 1
ATOM 906 N N . LYS A 1 112 ? 12.424 9.883 -14.828 1.00 81.44 112 LYS A N 1
ATOM 907 C CA . LYS A 1 112 ? 13.062 9.665 -16.131 1.00 81.44 112 LYS A CA 1
ATOM 908 C C . LYS A 1 112 ? 12.168 10.066 -17.293 1.00 81.44 112 LYS A C 1
ATOM 910 O O . LYS A 1 112 ? 12.617 10.812 -18.154 1.00 81.44 112 LYS A O 1
ATOM 915 N N . ILE A 1 113 ? 10.903 9.651 -17.272 1.00 83.12 113 ILE A N 1
ATOM 916 C CA . ILE A 1 113 ? 9.928 9.968 -18.328 1.00 83.12 113 ILE A CA 1
ATOM 917 C C . ILE A 1 113 ? 9.830 11.481 -18.567 1.00 83.12 113 ILE A C 1
ATOM 919 O O . ILE A 1 113 ? 9.701 11.922 -19.705 1.00 83.12 113 ILE A O 1
ATOM 923 N N . LEU A 1 114 ? 9.930 12.294 -17.513 1.00 78.81 114 LEU A N 1
ATOM 924 C CA . LEU A 1 114 ? 9.908 13.752 -17.653 1.00 78.81 114 LEU A CA 1
ATOM 925 C C . LEU A 1 114 ? 11.200 14.340 -18.214 1.00 78.81 114 LEU A C 1
ATOM 927 O O . LEU A 1 114 ? 11.144 15.313 -18.962 1.00 78.81 114 LEU A O 1
ATOM 931 N N . LYS A 1 115 ? 12.356 13.814 -17.800 1.00 77.75 115 LYS A N 1
ATOM 932 C CA . LYS A 1 115 ? 13.665 14.360 -18.186 1.00 77.75 115 LYS A CA 1
ATOM 933 C C . LYS A 1 115 ? 14.061 13.952 -19.598 1.00 77.75 115 LYS A C 1
ATOM 935 O O . LYS A 1 115 ? 14.453 14.803 -20.391 1.00 77.75 115 LYS A O 1
ATOM 940 N N . ASP A 1 116 ? 13.919 12.666 -19.890 1.00 73.12 116 ASP A N 1
ATOM 941 C CA . ASP A 1 116 ? 14.498 12.017 -21.066 1.00 73.12 116 ASP A CA 1
ATOM 942 C C . ASP A 1 116 ? 13.426 11.686 -22.118 1.00 73.12 116 ASP A C 1
ATOM 944 O O . ASP A 1 116 ? 13.716 11.047 -23.126 1.00 73.12 116 ASP A O 1
ATOM 948 N N . LYS A 1 117 ? 12.176 12.120 -21.884 1.00 73.56 117 LYS A N 1
ATOM 949 C CA . LYS A 1 117 ? 10.986 11.687 -22.631 1.00 73.56 117 LYS A CA 1
ATOM 950 C C . LYS A 1 117 ? 10.860 10.156 -22.604 1.00 73.56 117 LYS A C 1
ATOM 952 O O . LYS A 1 117 ? 11.271 9.513 -21.643 1.00 73.56 117 LYS A O 1
ATOM 957 N N . MET A 1 118 ? 10.215 9.568 -23.610 1.00 74.31 118 MET A N 1
ATOM 958 C CA . MET A 1 118 ? 9.977 8.123 -23.693 1.00 74.31 118 MET A CA 1
ATOM 959 C C . MET A 1 118 ? 11.016 7.386 -24.552 1.00 74.31 118 MET A C 1
ATOM 961 O O . MET A 1 118 ? 10.929 6.169 -24.669 1.00 74.31 118 MET A O 1
ATOM 965 N N . ASP A 1 119 ? 12.009 8.084 -25.105 1.00 75.44 119 ASP A N 1
ATOM 966 C CA . ASP A 1 119 ? 12.942 7.543 -26.106 1.00 75.44 119 ASP A CA 1
ATOM 967 C C . ASP A 1 119 ? 13.772 6.368 -25.552 1.00 75.44 119 ASP A C 1
ATOM 969 O O . ASP A 1 119 ? 13.970 5.356 -26.220 1.00 75.44 119 ASP A O 1
ATOM 973 N N . PHE A 1 120 ? 14.187 6.433 -24.280 1.00 75.81 120 PHE A N 1
ATOM 974 C CA . PHE A 1 120 ? 14.941 5.348 -23.630 1.00 75.81 120 PHE A CA 1
ATOM 975 C C . PHE A 1 120 ? 14.151 4.031 -23.524 1.00 75.81 120 PHE A C 1
ATOM 977 O O . PHE A 1 120 ? 14.729 2.972 -23.273 1.00 75.81 120 PHE A O 1
ATOM 984 N N . LEU A 1 121 ? 12.826 4.077 -23.684 1.00 81.69 121 LEU A N 1
ATOM 985 C CA . LEU A 1 121 ? 11.996 2.884 -23.636 1.00 81.69 121 LEU A CA 1
ATOM 986 C C . LEU A 1 121 ? 12.086 2.072 -24.925 1.00 81.69 121 LEU A C 1
ATOM 988 O O . LEU A 1 121 ? 11.703 0.908 -24.880 1.00 81.69 121 LEU A O 1
ATOM 992 N N . ASP A 1 122 ? 12.589 2.607 -26.041 1.00 81.81 122 ASP A N 1
ATOM 993 C CA . ASP A 1 122 ? 12.652 1.904 -27.337 1.00 81.81 122 ASP A CA 1
ATOM 994 C C . ASP A 1 122 ? 13.379 0.546 -27.269 1.00 81.81 122 ASP A C 1
ATOM 996 O O . ASP A 1 122 ? 13.071 -0.395 -28.019 1.00 81.81 122 ASP A O 1
ATOM 1000 N N . GLU A 1 123 ? 14.302 0.409 -26.317 1.00 82.62 123 GLU A N 1
ATOM 1001 C CA . GLU A 1 123 ? 15.041 -0.827 -26.044 1.00 82.62 123 GLU A CA 1
ATOM 1002 C C . GLU A 1 123 ? 14.267 -1.827 -25.163 1.00 82.62 123 GLU A C 1
ATOM 1004 O O . GLU A 1 123 ? 14.545 -3.029 -25.206 1.00 82.62 123 GLU A O 1
ATOM 1009 N N . ILE A 1 124 ? 13.259 -1.356 -24.424 1.00 89.69 124 ILE A N 1
ATOM 1010 C CA . ILE A 1 124 ? 12.432 -2.130 -23.491 1.00 89.69 124 ILE A CA 1
ATOM 1011 C C . ILE A 1 124 ? 11.241 -2.760 -24.216 1.00 89.69 124 ILE A C 1
ATOM 1013 O O . ILE A 1 124 ? 10.479 -2.081 -24.907 1.00 89.69 124 ILE A O 1
ATOM 1017 N N . ASP A 1 125 ? 11.048 -4.061 -24.011 1.00 92.94 125 ASP A N 1
ATOM 1018 C CA . ASP A 1 125 ? 9.926 -4.833 -24.559 1.00 92.94 125 ASP A CA 1
ATOM 1019 C C . ASP A 1 125 ? 8.867 -5.166 -23.514 1.00 92.94 125 ASP A C 1
ATOM 1021 O O . ASP A 1 125 ? 7.709 -5.398 -23.879 1.00 92.94 125 ASP A O 1
ATOM 1025 N N . VAL A 1 126 ? 9.275 -5.229 -22.244 1.00 95.06 126 VAL A N 1
ATOM 1026 C CA . VAL A 1 126 ? 8.459 -5.681 -21.119 1.00 95.06 126 VAL A CA 1
ATOM 1027 C C . VAL A 1 126 ? 8.723 -4.784 -19.917 1.00 95.06 126 VAL A C 1
ATOM 1029 O O . VAL A 1 126 ? 9.875 -4.605 -19.515 1.00 95.06 126 VAL A O 1
ATOM 1032 N N . ILE A 1 127 ? 7.654 -4.273 -19.311 1.00 95.44 127 ILE A N 1
ATOM 1033 C CA . ILE A 1 127 ? 7.711 -3.695 -17.971 1.00 95.44 127 ILE A CA 1
ATOM 1034 C C . ILE A 1 127 ? 6.841 -4.549 -17.054 1.00 95.44 127 ILE A C 1
ATOM 1036 O O . ILE A 1 127 ? 5.639 -4.692 -17.282 1.00 95.44 127 ILE A O 1
ATOM 1040 N N . CYS A 1 128 ? 7.457 -5.111 -16.019 1.00 95.25 128 CYS A N 1
ATOM 1041 C CA . CYS A 1 128 ? 6.767 -5.838 -14.963 1.00 95.25 128 CYS A CA 1
ATOM 1042 C C . CYS A 1 128 ? 6.818 -5.017 -13.679 1.00 95.25 128 CYS A C 1
ATOM 1044 O O . CYS A 1 128 ? 7.895 -4.629 -13.236 1.00 95.25 128 CYS A O 1
ATOM 1046 N N . TRP A 1 129 ? 5.665 -4.753 -13.081 1.00 93.56 129 TRP A N 1
ATOM 1047 C CA . TRP A 1 129 ? 5.531 -3.889 -11.919 1.00 93.56 129 TRP A CA 1
ATOM 1048 C C . TRP A 1 129 ? 5.041 -4.684 -10.717 1.00 93.56 129 TRP A C 1
ATOM 1050 O O . TRP A 1 129 ? 3.892 -5.121 -10.687 1.00 93.56 129 TRP A O 1
ATOM 1060 N N . ASP A 1 130 ? 5.916 -4.873 -9.733 1.00 90.12 130 ASP A N 1
ATOM 1061 C CA . ASP A 1 130 ? 5.581 -5.524 -8.470 1.00 90.12 130 ASP A CA 1
ATOM 1062 C C . ASP A 1 130 ? 4.887 -4.569 -7.494 1.00 90.12 130 ASP A C 1
ATOM 1064 O O . ASP A 1 130 ? 5.212 -3.380 -7.440 1.00 90.12 130 ASP A O 1
ATOM 1068 N N . GLU A 1 131 ? 3.919 -5.091 -6.737 1.00 84.94 131 GLU A N 1
ATOM 1069 C CA . GLU A 1 131 ? 3.030 -4.310 -5.860 1.00 84.94 131 GLU A CA 1
ATOM 1070 C C . GLU A 1 131 ? 2.465 -3.071 -6.587 1.00 84.94 131 GLU A C 1
ATOM 1072 O O . GLU A 1 131 ? 2.492 -1.946 -6.077 1.00 84.94 131 GLU A O 1
ATOM 1077 N N . CYS A 1 132 ? 1.987 -3.249 -7.824 1.00 89.00 132 CYS A N 1
ATOM 1078 C CA . CYS A 1 132 ? 1.621 -2.134 -8.702 1.00 89.00 132 CYS A CA 1
ATOM 1079 C C . CYS A 1 132 ? 0.452 -1.278 -8.182 1.00 89.00 132 CYS A C 1
ATOM 1081 O O . CYS A 1 132 ? 0.270 -0.144 -8.612 1.00 89.00 132 CYS A O 1
ATOM 1083 N N . ASP A 1 133 ? -0.343 -1.794 -7.246 1.00 86.12 133 ASP A N 1
ATOM 1084 C CA . ASP A 1 133 ? -1.414 -1.072 -6.553 1.00 86.12 133 ASP A CA 1
ATOM 1085 C C . ASP A 1 133 ? -0.897 -0.062 -5.514 1.00 86.12 133 ASP A C 1
ATOM 1087 O O . ASP A 1 133 ? -1.604 0.888 -5.161 1.00 86.12 133 ASP A O 1
ATOM 1091 N N . SER A 1 134 ? 0.354 -0.207 -5.066 1.00 84.75 134 SER A N 1
ATOM 1092 C CA . SER A 1 134 ? 0.984 0.687 -4.088 1.00 84.75 134 SER A CA 1
ATOM 1093 C C . SER A 1 134 ? 0.997 2.150 -4.527 1.00 84.75 134 SER A C 1
ATOM 1095 O O . SER A 1 134 ? 0.833 3.046 -3.694 1.00 84.75 134 SER A O 1
ATOM 1097 N N . ILE A 1 135 ? 1.149 2.412 -5.829 1.00 90.31 135 ILE A N 1
ATOM 1098 C CA . ILE A 1 135 ? 1.264 3.767 -6.370 1.00 90.31 135 ILE A CA 1
ATOM 1099 C C . ILE A 1 135 ? 0.026 4.620 -6.093 1.00 90.31 135 ILE A C 1
ATOM 1101 O O . ILE A 1 135 ? 0.162 5.828 -5.896 1.00 90.31 135 ILE A O 1
ATOM 1105 N N . PHE A 1 136 ? -1.165 4.019 -6.033 1.00 89.94 136 PHE A N 1
ATOM 1106 C CA . PHE A 1 136 ? -2.413 4.766 -5.884 1.00 89.94 136 PHE A CA 1
ATOM 1107 C C . PHE A 1 136 ? -2.509 5.474 -4.533 1.00 89.94 136 PHE A C 1
ATOM 1109 O O . PHE A 1 136 ? -3.075 6.565 -4.466 1.00 89.94 136 PHE A O 1
ATOM 1116 N N . ASP A 1 137 ? -1.896 4.926 -3.477 1.00 84.94 137 ASP A N 1
ATOM 1117 C CA . ASP A 1 137 ? -1.787 5.618 -2.187 1.00 84.94 137 ASP A CA 1
ATOM 1118 C C . ASP A 1 137 ? -0.995 6.926 -2.339 1.00 84.94 137 ASP A C 1
ATOM 1120 O O . ASP A 1 137 ? -1.419 7.989 -1.878 1.00 84.94 137 ASP A O 1
ATOM 1124 N N . PHE A 1 138 ? 0.146 6.865 -3.029 1.00 87.44 138 PHE A N 1
ATOM 1125 C CA . PHE A 1 138 ? 1.018 8.020 -3.233 1.00 87.44 138 PHE A CA 1
ATOM 1126 C C . PHE A 1 138 ? 0.418 9.030 -4.212 1.00 87.44 138 PHE A C 1
ATOM 1128 O O . PHE A 1 138 ? 0.488 10.232 -3.964 1.00 87.44 138 PHE A O 1
ATOM 1135 N N . ALA A 1 139 ? -0.205 8.563 -5.294 1.00 91.88 139 ALA A N 1
ATOM 1136 C CA . ALA A 1 139 ? -0.880 9.409 -6.272 1.00 91.88 139 ALA A CA 1
ATOM 1137 C C . ALA A 1 139 ? -2.062 10.162 -5.647 1.00 91.88 139 ALA A C 1
ATOM 1139 O O . ALA A 1 139 ? -2.193 11.369 -5.838 1.00 91.88 139 ALA A O 1
ATOM 1140 N N . THR A 1 140 ? -2.866 9.487 -4.824 1.00 91.00 140 THR A N 1
ATOM 1141 C CA . THR A 1 140 ? -3.988 10.115 -4.110 1.00 91.00 140 THR A CA 1
ATOM 1142 C C . THR A 1 140 ? -3.495 11.210 -3.164 1.00 91.00 140 THR A C 1
ATOM 1144 O O . THR A 1 140 ? -4.000 12.334 -3.184 1.00 91.00 140 THR A O 1
ATOM 1147 N N . GLN A 1 141 ? -2.453 10.930 -2.373 1.00 88.25 141 GLN A N 1
ATOM 1148 C CA . GLN A 1 141 ? -1.853 11.927 -1.479 1.00 88.25 141 GLN A CA 1
ATOM 1149 C C . GLN A 1 141 ? -1.277 13.122 -2.249 1.00 88.25 141 GLN A C 1
ATOM 1151 O O . GLN A 1 141 ? -1.489 14.272 -1.853 1.00 88.25 141 GLN A O 1
ATOM 1156 N N . ALA A 1 142 ? -0.584 12.856 -3.358 1.00 91.00 142 ALA A N 1
ATOM 1157 C CA . ALA A 1 142 ? -0.036 13.870 -4.250 1.00 91.00 142 ALA A CA 1
ATOM 1158 C C . ALA A 1 142 ? -1.138 14.780 -4.813 1.00 91.00 142 ALA A C 1
ATOM 1160 O O . ALA A 1 142 ? -1.013 16.005 -4.768 1.00 91.00 142 ALA A O 1
ATOM 1161 N N . PHE A 1 143 ? -2.245 14.192 -5.269 1.00 93.38 143 PHE A N 1
ATOM 1162 C CA . PHE A 1 143 ? -3.370 14.917 -5.852 1.00 93.38 143 PHE A CA 1
ATOM 1163 C C . PHE A 1 143 ? -4.072 15.815 -4.825 1.00 93.38 143 PHE A C 1
ATOM 1165 O O . PHE A 1 143 ? -4.261 17.013 -5.056 1.00 93.38 143 PHE A O 1
ATOM 1172 N N . VAL A 1 144 ? -4.373 15.274 -3.640 1.00 89.50 144 VAL A N 1
ATOM 1173 C CA . VAL A 1 144 ? -4.972 16.036 -2.531 1.00 89.50 144 VAL A CA 1
ATOM 1174 C C . VAL A 1 144 ? -4.072 17.191 -2.104 1.00 89.50 144 VAL A C 1
ATOM 1176 O O . VAL A 1 144 ? -4.559 18.300 -1.863 1.00 89.50 144 VAL A O 1
ATOM 1179 N N . LYS A 1 145 ? -2.758 16.953 -2.009 1.00 89.69 145 LYS A N 1
ATOM 1180 C CA . LYS A 1 145 ? -1.787 17.999 -1.683 1.00 89.69 145 LYS A CA 1
ATOM 1181 C C . LYS A 1 145 ? -1.820 19.105 -2.732 1.00 89.69 145 LYS A C 1
ATOM 1183 O O . LYS A 1 145 ? -2.003 20.264 -2.364 1.00 89.69 145 LYS A O 1
ATOM 1188 N N . ALA A 1 146 ? -1.744 18.751 -4.013 1.00 90.12 146 ALA A N 1
ATOM 1189 C CA . ALA A 1 146 ? -1.769 19.720 -5.101 1.00 90.12 146 ALA A CA 1
ATOM 1190 C C . ALA A 1 146 ? -3.023 20.606 -5.054 1.00 90.12 146 ALA A C 1
ATOM 1192 O O . ALA A 1 146 ? -2.910 21.830 -5.142 1.00 90.12 146 ALA A O 1
ATOM 1193 N N . ARG A 1 147 ? -4.207 20.021 -4.823 1.00 87.81 147 ARG A N 1
ATOM 1194 C CA . ARG A 1 147 ? -5.468 20.773 -4.681 1.00 87.81 147 ARG A CA 1
ATOM 1195 C C . ARG A 1 147 ? -5.477 21.706 -3.470 1.00 87.81 147 ARG A C 1
ATOM 1197 O O . ARG A 1 147 ? -5.978 22.821 -3.570 1.00 87.81 147 ARG A O 1
ATOM 1204 N N . LYS A 1 148 ? -4.920 21.278 -2.335 1.00 87.06 148 LYS A N 1
ATOM 1205 C CA . LYS A 1 148 ? -4.936 22.058 -1.084 1.00 87.06 148 LYS A CA 1
ATOM 1206 C C . LYS A 1 148 ? -3.860 23.134 -1.000 1.00 87.06 148 LYS A C 1
ATOM 1208 O O . LYS A 1 148 ? -4.045 24.086 -0.245 1.00 87.06 148 LYS A O 1
ATOM 1213 N N . THR A 1 149 ? -2.747 22.993 -1.717 1.00 85.50 149 THR A N 1
ATOM 1214 C CA . THR A 1 149 ? -1.622 23.936 -1.631 1.00 85.50 149 THR A CA 1
ATOM 1215 C C . THR A 1 149 ? -1.381 24.649 -2.952 1.00 85.50 149 THR A C 1
ATOM 1217 O O . THR A 1 149 ? -1.603 25.853 -3.058 1.00 85.50 149 THR A O 1
ATOM 1220 N N . ASP A 1 150 ? -0.961 23.910 -3.972 1.00 84.12 150 ASP A N 1
ATOM 1221 C CA . ASP A 1 150 ? -0.365 24.479 -5.183 1.00 84.12 150 ASP A CA 1
ATOM 1222 C C . ASP A 1 150 ? -1.412 25.062 -6.142 1.00 84.12 150 ASP A C 1
ATOM 1224 O O . ASP A 1 150 ? -1.125 25.988 -6.902 1.00 84.12 150 ASP A O 1
ATOM 1228 N N . PHE A 1 151 ? -2.639 24.542 -6.079 1.00 85.75 151 PHE A N 1
ATOM 1229 C CA . PHE A 1 151 ? -3.766 24.939 -6.920 1.00 85.75 151 PHE A CA 1
ATOM 1230 C C . PHE A 1 151 ? -4.946 25.498 -6.108 1.00 85.75 151 PHE A C 1
ATOM 1232 O O . PHE A 1 151 ? -6.000 25.760 -6.675 1.00 85.75 151 PHE A O 1
ATOM 1239 N N . ALA A 1 152 ? -4.766 25.763 -4.809 1.00 80.19 152 ALA A N 1
ATOM 1240 C CA . ALA A 1 152 ? -5.845 26.130 -3.879 1.00 80.19 152 ALA A CA 1
ATOM 1241 C C . ALA A 1 152 ? -6.638 27.398 -4.246 1.00 80.19 152 ALA A C 1
ATOM 1243 O O . ALA A 1 152 ? -7.746 27.595 -3.759 1.00 80.19 152 ALA A O 1
ATOM 1244 N N . ARG A 1 153 ? -6.053 28.286 -5.058 1.00 72.69 153 ARG A N 1
ATOM 1245 C CA . ARG A 1 153 ? -6.651 29.567 -5.479 1.00 72.69 153 ARG A CA 1
ATOM 1246 C C . ARG A 1 153 ? -7.032 29.607 -6.957 1.00 72.69 153 ARG A C 1
ATOM 1248 O O . ARG A 1 153 ? -7.361 30.675 -7.460 1.00 72.69 153 ARG A O 1
ATOM 1255 N N . LYS A 1 154 ? -6.895 28.490 -7.669 1.00 75.06 154 LYS A N 1
ATOM 1256 C CA . LYS A 1 154 ? -7.257 28.411 -9.081 1.00 75.06 154 LYS A CA 1
ATOM 1257 C C . LYS A 1 154 ? -8.658 27.827 -9.176 1.00 75.06 154 LYS A C 1
ATOM 1259 O O . LYS A 1 154 ? -8.886 26.741 -8.649 1.00 75.06 154 LYS A O 1
ATOM 1264 N N . ASP A 1 155 ? -9.534 28.482 -9.928 1.00 84.62 155 ASP A N 1
ATOM 1265 C CA . ASP A 1 155 ? -10.829 27.929 -10.351 1.00 84.62 155 ASP A CA 1
ATOM 1266 C C . ASP A 1 155 ? -10.648 26.848 -11.437 1.00 84.62 155 ASP A C 1
ATOM 1268 O O . ASP A 1 155 ? -11.402 26.768 -12.398 1.00 84.62 155 ASP A O 1
ATOM 1272 N N . ALA A 1 156 ? -9.603 26.028 -11.299 1.00 85.75 156 ALA A N 1
ATOM 1273 C CA . ALA A 1 156 ? -9.323 24.905 -12.171 1.00 85.75 156 ALA A CA 1
ATOM 1274 C C . ALA A 1 156 ? -10.113 23.685 -11.691 1.00 85.75 156 ALA A C 1
ATOM 1276 O O . ALA A 1 156 ? -10.156 23.379 -10.488 1.00 85.75 156 ALA A O 1
ATOM 1277 N N . SER A 1 157 ? -10.691 22.964 -12.637 1.00 91.50 157 SER A N 1
ATOM 1278 C CA . SER A 1 157 ? -11.262 21.639 -12.440 1.00 91.50 157 SER A CA 1
ATOM 1279 C C . SER A 1 157 ? -10.199 20.632 -11.986 1.00 91.50 157 SER A C 1
ATOM 1281 O O . SER A 1 157 ? -8.988 20.843 -12.100 1.00 91.50 157 SER A O 1
ATOM 1283 N N . ASN A 1 158 ? -10.654 19.501 -11.452 1.00 92.69 158 ASN A N 1
ATOM 1284 C CA . ASN A 1 158 ? -9.765 18.415 -11.052 1.00 92.69 158 ASN A CA 1
ATOM 1285 C C . ASN A 1 158 ? -8.981 17.838 -12.247 1.00 92.69 158 ASN A C 1
ATOM 1287 O O . ASN A 1 158 ? -7.790 17.560 -12.099 1.00 92.69 158 ASN A O 1
ATOM 1291 N N . ALA A 1 159 ? -9.615 17.736 -13.420 1.00 93.44 159 ALA A N 1
ATOM 1292 C CA . ALA A 1 159 ? -8.986 17.277 -14.658 1.00 93.44 159 ALA A CA 1
ATOM 1293 C C . ALA A 1 159 ? -7.857 18.212 -15.120 1.00 93.44 159 ALA A C 1
ATOM 1295 O O . ALA A 1 159 ? -6.755 17.751 -15.404 1.00 93.44 159 ALA A O 1
ATOM 1296 N N . GLU A 1 160 ? -8.073 19.533 -15.105 1.00 92.50 160 GLU A N 1
ATOM 1297 C CA . GLU A 1 160 ? -7.038 20.512 -15.479 1.00 92.50 160 GLU A CA 1
ATOM 1298 C C . GLU A 1 160 ? -5.835 20.475 -14.529 1.00 92.50 160 GLU A C 1
ATOM 1300 O O . GLU A 1 160 ? -4.688 20.605 -14.961 1.00 92.50 160 GLU A O 1
ATOM 1305 N N . VAL A 1 161 ? -6.075 20.281 -13.227 1.00 93.00 161 VAL A N 1
ATOM 1306 C CA . VAL A 1 161 ? -4.986 20.116 -12.252 1.00 93.00 161 VAL A CA 1
ATOM 1307 C C . VAL A 1 161 ? -4.197 18.841 -12.534 1.00 93.00 161 VAL A C 1
ATOM 1309 O O . VAL A 1 161 ? -2.965 18.884 -12.528 1.00 93.00 161 VAL A O 1
ATOM 1312 N N . LEU A 1 162 ? -4.882 17.724 -12.790 1.00 94.56 162 LEU A N 1
ATOM 1313 C CA . LEU A 1 162 ? -4.236 16.454 -13.107 1.00 94.56 162 LEU A CA 1
ATOM 1314 C C . LEU A 1 162 ? -3.392 16.565 -14.385 1.00 94.56 162 LEU A C 1
ATOM 1316 O O . LEU A 1 162 ? -2.204 16.240 -14.344 1.00 94.56 162 LEU A O 1
ATOM 1320 N N . ALA A 1 163 ? -3.961 17.116 -15.460 1.00 92.94 163 ALA A N 1
ATOM 1321 C CA . ALA A 1 163 ? -3.279 17.344 -16.733 1.00 92.94 163 ALA A CA 1
ATOM 1322 C C . ALA A 1 163 ? -2.025 18.210 -16.562 1.00 92.94 163 ALA A C 1
ATOM 1324 O O . ALA A 1 163 ? -0.930 17.835 -16.986 1.00 92.94 163 ALA A O 1
ATOM 1325 N N . ALA A 1 164 ? -2.150 19.341 -15.857 1.00 91.19 164 ALA A N 1
ATOM 1326 C CA . ALA A 1 164 ? -1.027 20.241 -15.618 1.00 91.19 164 ALA A CA 1
ATOM 1327 C C . ALA A 1 164 ? 0.110 19.558 -14.841 1.00 91.19 164 ALA A C 1
ATOM 1329 O O . ALA A 1 164 ? 1.288 19.802 -15.113 1.00 91.19 164 ALA A O 1
ATOM 1330 N N . ILE A 1 165 ? -0.223 18.701 -13.872 1.00 91.88 165 ILE A N 1
ATOM 1331 C CA . ILE A 1 165 ? 0.776 17.940 -13.121 1.00 91.88 165 ILE A CA 1
ATOM 1332 C C . ILE A 1 165 ? 1.459 16.914 -14.021 1.00 91.88 165 ILE A C 1
ATOM 1334 O O . ILE A 1 165 ? 2.689 16.880 -14.056 1.00 91.88 165 ILE A O 1
ATOM 1338 N N . GLN A 1 166 ? 0.675 16.108 -14.736 1.00 91.00 166 GLN A N 1
ATOM 1339 C CA . GLN A 1 166 ? 1.170 15.031 -15.594 1.00 91.00 166 GLN A CA 1
ATOM 1340 C C . GLN A 1 166 ? 2.063 15.548 -16.723 1.00 91.00 166 GLN A C 1
ATOM 1342 O O . GLN A 1 166 ? 3.029 14.883 -17.088 1.00 91.00 166 GLN A O 1
ATOM 1347 N N . GLN A 1 167 ? 1.776 16.745 -17.234 1.00 86.69 167 GLN A N 1
ATOM 1348 C CA . GLN A 1 167 ? 2.509 17.325 -18.351 1.00 86.69 167 GLN A CA 1
ATOM 1349 C C . GLN A 1 167 ? 3.723 18.160 -17.926 1.00 86.69 167 GLN A C 1
ATOM 1351 O O . GLN A 1 167 ? 4.735 18.158 -18.625 1.00 86.69 167 GLN A O 1
ATOM 1356 N N . TYR A 1 168 ? 3.637 18.896 -16.812 1.0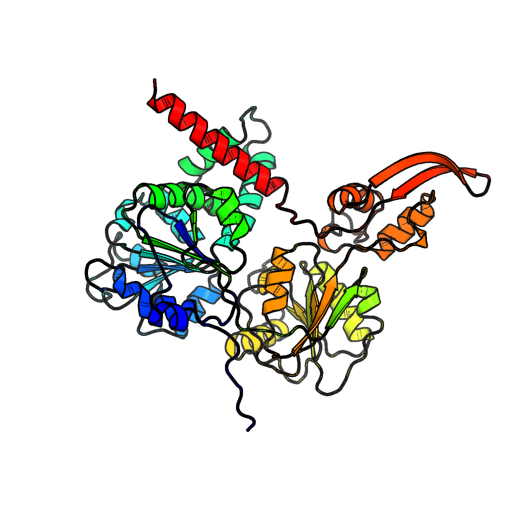0 85.25 168 TYR A N 1
ATOM 1357 C CA . TYR A 1 168 ? 4.615 19.951 -16.511 1.00 85.25 168 TYR A CA 1
ATOM 1358 C C . TYR A 1 168 ? 5.288 19.838 -15.146 1.00 85.25 168 TYR A C 1
ATOM 1360 O O . TYR A 1 168 ? 6.247 20.570 -14.881 1.00 85.25 168 TYR A O 1
ATOM 1368 N N . SER A 1 169 ? 4.802 18.990 -14.237 1.00 86.44 169 SER A N 1
ATOM 1369 C CA . SER A 1 169 ? 5.383 18.961 -12.900 1.00 86.44 169 SER A CA 1
ATOM 1370 C C . SER A 1 169 ? 6.739 18.273 -12.874 1.00 86.44 169 SER A C 1
ATOM 1372 O O . SER A 1 169 ? 6.885 17.144 -13.315 1.00 86.44 169 SER A O 1
ATOM 1374 N N . THR A 1 170 ? 7.710 18.917 -12.232 1.00 83.44 170 THR A N 1
ATOM 1375 C CA . THR A 1 170 ? 9.028 18.344 -11.921 1.00 83.44 170 THR A CA 1
ATOM 1376 C C . THR A 1 170 ? 9.201 18.041 -10.429 1.00 83.44 170 THR A C 1
ATOM 1378 O O . THR A 1 170 ? 10.280 17.648 -9.983 1.00 83.44 170 THR A O 1
ATOM 1381 N N . LYS A 1 171 ? 8.150 18.231 -9.616 1.00 87.00 171 LYS A N 1
ATOM 1382 C CA . LYS A 1 171 ? 8.221 18.022 -8.165 1.00 87.00 171 LYS A CA 1
ATOM 1383 C C . LYS A 1 171 ? 8.186 16.530 -7.844 1.00 87.00 171 LYS A C 1
ATOM 1385 O O . LYS A 1 171 ? 7.202 15.867 -8.149 1.00 87.00 171 LYS A O 1
ATOM 1390 N N . LYS A 1 172 ? 9.199 16.022 -7.130 1.00 84.38 172 LYS A N 1
ATOM 1391 C CA . LYS A 1 172 ? 9.327 14.596 -6.752 1.00 84.38 172 LYS A CA 1
ATOM 1392 C C . LYS A 1 172 ? 8.046 13.992 -6.151 1.00 84.38 172 LYS A C 1
ATOM 1394 O O . LYS A 1 172 ? 7.696 12.855 -6.440 1.00 84.38 172 LYS A O 1
ATOM 1399 N N . GLU A 1 173 ? 7.336 14.761 -5.335 1.00 87.56 173 GLU A N 1
ATOM 1400 C CA . GLU A 1 173 ? 6.069 14.367 -4.706 1.00 87.56 173 GLU A CA 1
ATOM 1401 C C . GLU A 1 173 ? 4.911 14.112 -5.684 1.00 87.56 173 GLU A C 1
ATOM 1403 O O . GLU A 1 173 ? 3.971 13.417 -5.318 1.00 87.56 173 GLU A O 1
ATOM 1408 N N . TYR A 1 174 ? 4.976 14.623 -6.916 1.00 90.94 174 TYR A N 1
ATOM 1409 C CA . TYR A 1 174 ? 3.949 14.442 -7.948 1.00 90.94 174 TYR A CA 1
ATOM 1410 C C . TYR A 1 174 ? 4.329 13.409 -9.018 1.00 90.94 174 TYR A C 1
ATOM 1412 O O . TYR A 1 174 ? 3.515 13.101 -9.885 1.00 90.94 174 TYR A O 1
ATOM 1420 N N . MET A 1 175 ? 5.519 12.802 -8.927 1.00 90.31 175 MET A N 1
ATOM 1421 C CA . MET A 1 175 ? 5.953 11.733 -9.840 1.00 90.31 175 MET A CA 1
ATOM 1422 C C . MET A 1 175 ? 5.002 10.532 -9.908 1.00 90.31 175 MET A C 1
ATOM 1424 O O . MET A 1 175 ? 4.868 9.983 -10.998 1.00 90.31 175 MET A O 1
ATOM 1428 N N . PRO A 1 176 ? 4.299 10.130 -8.828 1.00 92.31 176 PRO A N 1
ATOM 1429 C CA . PRO A 1 176 ? 3.271 9.101 -8.942 1.00 92.31 176 PRO A CA 1
ATOM 1430 C C . PRO A 1 176 ? 2.183 9.454 -9.966 1.00 92.31 176 PRO A C 1
ATOM 1432 O O . PRO A 1 176 ? 1.815 8.612 -10.773 1.00 92.31 176 PRO A O 1
ATOM 1435 N N . LEU A 1 177 ? 1.710 10.706 -9.987 1.00 93.62 177 LEU A N 1
ATOM 1436 C CA . LEU A 1 177 ? 0.667 11.151 -10.921 1.00 93.62 177 LEU A CA 1
ATOM 1437 C C . LEU A 1 177 ? 1.171 11.179 -12.363 1.00 93.62 177 LEU A C 1
ATOM 1439 O O . LEU A 1 177 ? 0.462 10.742 -13.268 1.00 93.62 177 LEU A O 1
ATOM 1443 N N . VAL A 1 178 ? 2.401 11.658 -12.557 1.00 92.19 178 VAL A N 1
ATOM 1444 C CA . VAL A 1 178 ? 3.074 11.670 -13.862 1.00 92.19 178 VAL A CA 1
ATOM 1445 C C . VAL A 1 178 ? 3.239 10.254 -14.402 1.00 92.19 178 VAL A C 1
ATOM 1447 O O . VAL A 1 178 ? 2.918 10.001 -15.561 1.00 92.19 178 VAL A O 1
ATOM 1450 N N . LEU A 1 179 ? 3.691 9.320 -13.561 1.00 92.38 179 LEU A N 1
ATOM 1451 C CA . LEU A 1 179 ? 3.843 7.931 -13.969 1.00 92.38 179 LEU A CA 1
ATOM 1452 C C . LEU A 1 179 ? 2.499 7.302 -14.343 1.00 92.38 179 LEU A C 1
ATOM 1454 O O . LEU A 1 179 ? 2.463 6.591 -15.336 1.00 92.38 179 LEU A O 1
ATOM 1458 N N . LEU A 1 180 ? 1.409 7.572 -13.615 1.00 93.44 180 LEU A N 1
ATOM 1459 C CA . LEU A 1 180 ? 0.087 7.048 -13.986 1.00 93.44 180 LEU A CA 1
ATOM 1460 C C . LEU A 1 180 ? -0.343 7.506 -15.391 1.00 93.44 180 LEU A C 1
ATOM 1462 O O . LEU A 1 180 ? -0.768 6.683 -16.196 1.00 93.44 180 LEU A O 1
ATOM 1466 N N . GLY A 1 181 ? -0.152 8.788 -15.721 1.00 91.62 181 GLY A N 1
ATOM 1467 C CA . GLY A 1 181 ? -0.470 9.303 -17.061 1.00 91.62 181 GLY A CA 1
ATOM 1468 C C . GLY A 1 181 ? 0.442 8.741 -18.158 1.00 91.62 181 GLY A C 1
ATOM 1469 O O . GLY A 1 181 ? 0.004 8.487 -19.276 1.00 91.62 181 GLY A O 1
ATOM 1470 N N . ALA A 1 182 ? 1.719 8.507 -17.854 1.00 90.19 182 ALA A N 1
ATOM 1471 C CA . ALA A 1 182 ? 2.642 7.877 -18.794 1.00 90.19 182 ALA A CA 1
ATOM 1472 C C . ALA A 1 182 ? 2.372 6.375 -18.984 1.00 90.19 182 ALA A C 1
ATOM 1474 O O . ALA A 1 182 ? 2.512 5.863 -20.092 1.00 90.19 182 ALA A O 1
ATOM 1475 N N . TRP A 1 183 ? 1.974 5.684 -17.915 1.00 92.69 183 TRP A N 1
ATOM 1476 C CA . TRP A 1 183 ? 1.655 4.259 -17.920 1.00 92.69 183 TRP A CA 1
ATOM 1477 C C . TRP A 1 183 ? 0.481 3.950 -18.844 1.00 92.69 183 TRP A C 1
ATOM 1479 O O . TRP A 1 183 ? 0.558 3.009 -19.627 1.00 92.69 183 TRP A O 1
ATOM 1489 N N . GLU A 1 184 ? -0.556 4.787 -18.810 1.00 91.06 184 GLU A N 1
ATOM 1490 C CA . GLU A 1 184 ? -1.689 4.728 -19.737 1.00 91.06 184 GLU A CA 1
ATOM 1491 C C . GLU A 1 184 ? -1.227 4.730 -21.201 1.00 91.06 184 GLU A C 1
ATOM 1493 O O . GLU A 1 184 ? -1.537 3.808 -21.954 1.00 91.06 184 GLU A O 1
ATOM 1498 N N . LYS A 1 185 ? -0.348 5.672 -21.559 1.00 88.56 185 LYS A N 1
ATOM 1499 C CA . LYS A 1 185 ? 0.229 5.763 -22.908 1.00 88.56 185 LYS A CA 1
ATOM 1500 C C . LYS A 1 185 ? 1.046 4.527 -23.284 1.00 88.56 185 LYS A C 1
ATOM 1502 O O . LYS A 1 185 ? 1.024 4.110 -24.439 1.00 88.56 185 LYS A O 1
ATOM 1507 N N . PHE A 1 186 ? 1.770 3.920 -22.336 1.00 89.19 186 PHE A N 1
ATOM 1508 C CA . PHE A 1 186 ? 2.503 2.673 -22.600 1.00 89.19 186 PHE A CA 1
ATOM 1509 C C . PHE A 1 186 ? 1.566 1.536 -22.994 1.00 89.19 186 PHE A C 1
ATOM 1511 O O . PHE A 1 186 ? 1.881 0.782 -23.919 1.00 89.19 186 PHE A O 1
ATOM 1518 N N . ILE A 1 187 ? 0.436 1.434 -22.292 1.00 91.69 187 ILE A N 1
ATOM 1519 C CA . ILE A 1 187 ? -0.578 0.413 -22.532 1.00 91.69 187 ILE A CA 1
ATOM 1520 C C . ILE A 1 187 ? -1.205 0.629 -23.908 1.00 91.69 187 ILE A C 1
ATOM 1522 O O . ILE A 1 187 ? -1.158 -0.277 -24.734 1.00 91.69 187 ILE A O 1
ATOM 1526 N N . GLU A 1 188 ? -1.708 1.833 -24.183 1.00 89.38 188 GLU A N 1
ATOM 1527 C CA . GLU A 1 188 ? -2.441 2.157 -25.415 1.00 89.38 188 GLU A CA 1
ATOM 1528 C C . GLU A 1 188 ? -1.595 2.007 -26.679 1.00 89.38 188 GLU A C 1
ATOM 1530 O O . GLU A 1 188 ? -2.047 1.437 -27.672 1.00 89.38 188 GLU A O 1
ATOM 1535 N N . VAL A 1 189 ? -0.337 2.458 -26.640 1.00 89.62 189 VAL A N 1
ATOM 1536 C CA . VAL A 1 189 ? 0.597 2.281 -27.763 1.00 89.62 189 VAL A CA 1
ATOM 1537 C C . VAL A 1 189 ? 0.846 0.793 -28.037 1.00 89.62 189 VAL A C 1
ATOM 1539 O O . VAL A 1 189 ? 1.180 0.412 -29.159 1.00 89.62 189 VAL A O 1
ATOM 1542 N N . GLY A 1 190 ? 0.740 -0.064 -27.016 1.00 89.25 190 GLY A N 1
ATOM 1543 C CA . GLY A 1 190 ? 0.887 -1.514 -27.139 1.00 89.25 190 GLY A CA 1
ATOM 1544 C C . GLY A 1 190 ? 2.283 -1.982 -27.563 1.00 89.25 190 GLY A C 1
ATOM 1545 O O . GLY A 1 190 ? 2.503 -3.173 -27.785 1.00 89.25 190 GLY A O 1
ATOM 1546 N N . ARG A 1 191 ? 3.271 -1.083 -27.666 1.00 91.56 191 ARG A N 1
ATOM 1547 C CA . ARG A 1 191 ? 4.651 -1.455 -28.015 1.00 91.56 191 ARG A CA 1
ATOM 1548 C C . ARG A 1 191 ? 5.319 -2.228 -26.885 1.00 91.56 191 ARG A C 1
ATOM 1550 O O . ARG A 1 191 ? 6.090 -3.135 -27.171 1.00 91.56 191 ARG A O 1
ATOM 1557 N N . ILE A 1 192 ? 5.022 -1.906 -25.628 1.00 93.69 192 ILE A N 1
ATOM 1558 C CA . ILE A 1 192 ? 5.586 -2.554 -24.436 1.00 93.69 192 ILE A CA 1
ATOM 1559 C C . ILE A 1 192 ? 4.550 -3.521 -23.856 1.00 93.69 192 ILE A C 1
ATOM 1561 O O . ILE A 1 192 ? 3.365 -3.212 -23.799 1.00 93.69 192 ILE A O 1
ATOM 1565 N N . MET A 1 193 ? 4.989 -4.700 -23.417 1.00 95.56 193 MET A N 1
ATOM 1566 C CA . MET A 1 193 ? 4.157 -5.598 -22.619 1.00 95.56 193 MET A CA 1
ATOM 1567 C C . MET A 1 193 ? 4.106 -5.079 -21.177 1.00 95.56 193 MET A C 1
ATOM 1569 O O . MET A 1 193 ? 5.120 -5.113 -20.478 1.00 95.56 193 MET A O 1
ATOM 1573 N N . CYS A 1 194 ? 2.940 -4.608 -20.738 1.00 95.88 194 CYS A N 1
ATOM 1574 C CA . CYS A 1 194 ? 2.723 -4.072 -19.394 1.00 95.88 194 CYS A CA 1
ATOM 1575 C C . CYS A 1 194 ? 2.114 -5.146 -18.485 1.00 95.88 194 CYS A C 1
ATOM 1577 O O . CYS A 1 194 ? 0.985 -5.588 -18.716 1.00 95.88 194 CYS A O 1
ATOM 1579 N N . ILE A 1 195 ? 2.857 -5.560 -17.456 1.00 95.31 195 ILE A N 1
ATOM 1580 C CA . ILE A 1 195 ? 2.444 -6.591 -16.494 1.00 95.31 195 ILE A CA 1
ATOM 1581 C C . ILE A 1 195 ? 2.450 -6.001 -15.083 1.00 95.31 195 ILE A C 1
ATOM 1583 O O . ILE A 1 195 ? 3.462 -5.466 -14.643 1.00 95.31 195 ILE A O 1
ATOM 1587 N N . GLY A 1 196 ? 1.332 -6.105 -14.369 1.00 93.44 196 GLY A N 1
ATOM 1588 C CA . GLY A 1 196 ? 1.203 -5.735 -12.961 1.00 93.44 196 GLY A CA 1
ATOM 1589 C C . GLY A 1 196 ? 1.089 -6.976 -12.085 1.00 93.44 196 GLY A C 1
ATOM 1590 O O . GLY A 1 196 ? 0.283 -7.865 -12.361 1.00 93.44 196 GLY A O 1
ATOM 1591 N N . LEU A 1 197 ? 1.877 -7.044 -11.019 1.00 90.12 197 LEU A N 1
ATOM 1592 C CA . LEU A 1 197 ? 1.753 -8.049 -9.972 1.00 90.12 197 LEU A CA 1
ATOM 1593 C C . LEU A 1 197 ? 1.123 -7.358 -8.771 1.00 90.12 197 LEU A C 1
ATOM 1595 O O . LEU A 1 197 ? 1.695 -6.429 -8.201 1.00 90.12 197 LEU A O 1
ATOM 1599 N N . SER A 1 198 ? -0.070 -7.794 -8.390 1.00 85.50 198 SER A N 1
ATOM 1600 C CA . SER A 1 198 ? -0.767 -7.199 -7.259 1.00 85.50 198 SER A CA 1
ATOM 1601 C C . SER A 1 198 ? -1.559 -8.243 -6.516 1.00 85.50 198 SER A C 1
ATOM 1603 O O . SER A 1 198 ? -2.030 -9.227 -7.076 1.00 85.50 198 SER A O 1
ATOM 1605 N N . ALA A 1 199 ? -1.681 -8.009 -5.224 1.00 74.75 199 ALA A N 1
ATOM 1606 C CA . ALA A 1 199 ? -2.474 -8.823 -4.337 1.00 74.75 199 ALA A CA 1
ATOM 1607 C C . ALA A 1 199 ? -3.779 -8.112 -3.913 1.00 74.75 199 ALA A C 1
ATOM 1609 O O . ALA A 1 199 ? -4.547 -8.679 -3.128 1.00 74.75 199 ALA A O 1
ATOM 1610 N N . SER A 1 200 ? -3.975 -6.877 -4.387 1.00 77.75 200 SER A N 1
ATOM 1611 C CA . SER A 1 200 ? -5.143 -6.002 -4.219 1.00 77.75 200 SER A CA 1
ATOM 1612 C C . SER A 1 200 ? -5.307 -5.119 -5.473 1.00 77.75 200 SER A C 1
ATOM 1614 O O . SER A 1 200 ? -5.044 -3.913 -5.441 1.00 77.75 200 SER A O 1
ATOM 1616 N N . PRO A 1 201 ? -5.671 -5.717 -6.625 1.00 85.31 201 PRO A N 1
ATOM 1617 C CA . PRO A 1 201 ? -5.692 -5.033 -7.919 1.00 85.31 201 PRO A CA 1
ATOM 1618 C C . PRO A 1 201 ? -6.886 -4.083 -8.123 1.00 85.31 201 PRO A C 1
ATOM 1620 O O . PRO A 1 201 ? -6.982 -3.442 -9.171 1.00 85.31 201 PRO A O 1
ATOM 1623 N N . GLU A 1 202 ? -7.803 -3.971 -7.159 1.00 84.62 202 GLU A N 1
ATOM 1624 C CA . GLU A 1 202 ? -9.098 -3.292 -7.305 1.00 84.62 202 GLU A CA 1
ATOM 1625 C C . GLU A 1 202 ? -8.947 -1.837 -7.757 1.00 84.62 202 GLU A C 1
ATOM 1627 O O . GLU A 1 202 ? -9.622 -1.395 -8.685 1.00 84.62 202 GLU A O 1
ATOM 1632 N N . ARG A 1 203 ? -7.977 -1.114 -7.190 1.00 87.06 203 ARG A N 1
ATOM 1633 C CA . ARG A 1 203 ? -7.708 0.281 -7.570 1.00 87.06 203 ARG A CA 1
ATOM 1634 C C . ARG A 1 203 ? -7.165 0.420 -8.985 1.00 87.06 203 ARG A C 1
ATOM 1636 O O . ARG A 1 203 ? -7.463 1.402 -9.658 1.00 87.06 203 ARG A O 1
ATOM 1643 N N . ALA A 1 204 ? -6.395 -0.556 -9.459 1.00 89.88 204 ALA A N 1
ATOM 1644 C CA . ALA A 1 204 ? -5.943 -0.555 -10.843 1.00 89.88 204 ALA A CA 1
ATOM 1645 C C . ALA A 1 204 ? -7.124 -0.783 -11.797 1.00 89.88 204 ALA A C 1
ATOM 1647 O O . ALA A 1 204 ? -7.238 -0.068 -12.794 1.00 89.88 204 ALA A O 1
ATOM 1648 N N . TYR A 1 205 ? -8.037 -1.703 -11.455 1.00 89.06 205 TYR A N 1
ATOM 1649 C CA . TYR A 1 205 ? -9.283 -1.906 -12.200 1.00 89.06 205 TYR A CA 1
ATOM 1650 C C . TYR A 1 205 ? -10.164 -0.651 -12.204 1.00 89.06 205 TYR A C 1
ATOM 1652 O O . TYR A 1 205 ? -10.713 -0.307 -13.248 1.00 89.06 205 TYR A O 1
ATOM 1660 N N . ALA A 1 206 ? -10.271 0.062 -11.081 1.00 89.00 206 ALA A N 1
ATOM 1661 C CA . ALA A 1 206 ? -11.029 1.309 -11.002 1.00 89.00 206 ALA A CA 1
ATOM 1662 C C . ALA A 1 206 ? -10.399 2.425 -11.855 1.00 89.00 206 ALA A C 1
ATOM 1664 O O . ALA A 1 206 ? -11.095 3.073 -12.636 1.00 89.00 206 ALA A O 1
ATOM 1665 N N . TYR A 1 207 ? -9.080 2.621 -11.747 1.00 91.44 207 TYR A N 1
ATOM 1666 C CA . TYR A 1 207 ? -8.381 3.728 -12.401 1.00 91.44 207 TYR A CA 1
ATOM 1667 C C . TYR A 1 207 ? -8.249 3.544 -13.920 1.00 91.44 207 TYR A C 1
ATOM 1669 O O . TYR A 1 207 ? -8.564 4.461 -14.675 1.00 91.44 207 TYR A O 1
ATOM 1677 N N . TYR A 1 208 ? -7.831 2.359 -14.380 1.00 90.44 208 TYR A N 1
ATOM 1678 C CA . TYR A 1 208 ? -7.547 2.092 -15.798 1.00 90.44 208 TYR A CA 1
ATOM 1679 C C . TYR A 1 208 ? -8.687 1.384 -16.543 1.00 90.44 208 TYR A C 1
ATOM 1681 O O . TYR A 1 208 ? -8.674 1.360 -17.770 1.00 90.44 208 TYR A O 1
ATOM 1689 N N . LYS A 1 209 ? -9.673 0.830 -15.826 1.00 84.31 209 LYS A N 1
ATOM 1690 C CA . LYS A 1 209 ? -10.916 0.184 -16.296 1.00 84.31 209 LYS A CA 1
ATOM 1691 C C . LYS A 1 209 ? -10.863 -0.516 -17.660 1.00 84.31 209 LYS A C 1
ATOM 1693 O O . LYS A 1 209 ? -10.711 -1.730 -17.700 1.00 84.31 209 LYS A O 1
ATOM 1698 N N . SER A 1 210 ? -11.038 0.219 -18.761 1.00 83.12 210 SER A N 1
ATOM 1699 C CA . SER A 1 210 ? -11.073 -0.316 -20.133 1.00 83.12 210 SER A CA 1
ATOM 1700 C C . SER A 1 210 ? -9.735 -0.857 -20.628 1.00 83.12 210 SER A C 1
ATOM 1702 O O . SER A 1 210 ? -9.715 -1.600 -21.602 1.00 83.12 210 SER A O 1
ATOM 1704 N N . LEU A 1 211 ? -8.637 -0.486 -19.973 1.00 87.62 211 LEU A N 1
ATOM 1705 C CA . LEU A 1 211 ? -7.287 -0.885 -20.347 1.00 87.62 211 LEU A CA 1
ATOM 1706 C C . LEU A 1 211 ? -6.796 -2.106 -19.568 1.00 87.62 211 LEU A C 1
ATOM 1708 O O . LEU A 1 211 ? -5.733 -2.622 -19.882 1.00 87.62 211 LEU A O 1
ATOM 1712 N N . VAL A 1 212 ? -7.510 -2.562 -18.532 1.00 88.75 212 VAL A N 1
ATOM 1713 C CA . VAL A 1 212 ? -7.020 -3.643 -17.667 1.00 88.75 212 VAL A CA 1
ATOM 1714 C C . VAL A 1 212 ? -7.583 -4.991 -18.081 1.00 88.75 212 VAL A C 1
ATOM 1716 O O . VAL A 1 212 ? -8.797 -5.179 -18.136 1.00 88.75 212 VAL A O 1
ATOM 1719 N N . SER A 1 213 ? -6.687 -5.959 -18.243 1.00 85.25 213 SER A N 1
ATOM 1720 C CA . SER A 1 213 ? -7.023 -7.361 -18.461 1.00 85.25 213 SER A CA 1
ATOM 1721 C C . SER A 1 213 ? -6.480 -8.210 -17.318 1.00 85.25 213 SER A C 1
ATOM 1723 O O . SER A 1 213 ? -5.304 -8.135 -16.959 1.00 85.25 213 SER A O 1
ATOM 1725 N N . ALA A 1 214 ? -7.334 -9.055 -16.739 1.00 79.69 214 ALA A N 1
ATOM 1726 C CA . ALA A 1 214 ? -6.885 -10.065 -15.790 1.00 79.69 214 ALA A CA 1
ATOM 1727 C C . ALA A 1 214 ? -6.119 -11.162 -16.545 1.00 79.69 214 ALA A C 1
ATOM 1729 O O . ALA A 1 214 ? -6.674 -11.831 -17.418 1.00 79.69 214 ALA A O 1
ATOM 1730 N N . SER A 1 215 ? -4.851 -11.367 -16.182 1.00 77.12 215 SER A N 1
ATOM 1731 C CA . SER A 1 215 ? -3.965 -12.352 -16.834 1.00 77.12 215 SER A CA 1
ATOM 1732 C C . SER A 1 215 ? -4.350 -13.799 -16.503 1.00 77.12 215 SER A C 1
ATOM 1734 O O . SER A 1 215 ? -3.949 -14.740 -17.188 1.00 77.12 215 SER A O 1
ATOM 1736 N N . TYR A 1 216 ? -5.124 -13.972 -15.428 1.00 76.19 216 TYR A N 1
ATOM 1737 C CA . TYR A 1 216 ? -5.690 -15.226 -14.956 1.00 76.19 216 TYR A CA 1
ATOM 1738 C C . TYR A 1 216 ? -7.065 -14.963 -14.329 1.00 76.19 216 TYR A C 1
ATOM 1740 O O . TYR A 1 216 ? -7.248 -13.985 -13.604 1.00 76.19 216 TYR A O 1
ATOM 1748 N N . GLN A 1 217 ? -8.037 -15.841 -14.594 1.00 62.97 217 GLN A N 1
ATOM 1749 C CA . GLN A 1 217 ? -9.351 -15.778 -13.954 1.00 62.97 217 GLN A CA 1
ATOM 1750 C C . GLN A 1 217 ? -9.284 -16.401 -12.556 1.00 62.97 217 GLN A C 1
ATOM 1752 O O . GLN A 1 217 ? -9.408 -17.615 -12.390 1.00 62.97 217 GLN A O 1
ATOM 1757 N N . GLY A 1 218 ? -9.098 -15.551 -11.551 1.00 58.62 218 GLY A N 1
ATOM 1758 C CA . GLY A 1 218 ? -9.120 -15.918 -10.140 1.00 58.62 218 GLY A CA 1
ATOM 1759 C C . GLY A 1 218 ? -7.919 -15.372 -9.382 1.00 58.62 218 GLY A C 1
ATOM 1760 O O . GLY A 1 218 ? -6.938 -14.927 -9.969 1.00 58.62 218 GLY A O 1
ATOM 1761 N N . LYS A 1 219 ? -7.996 -15.438 -8.056 1.00 63.19 219 LYS A N 1
ATOM 1762 C CA . LYS A 1 219 ? -6.913 -15.010 -7.180 1.00 63.19 219 LYS A CA 1
ATOM 1763 C C . LYS A 1 219 ? -5.981 -16.175 -6.890 1.00 63.19 219 LYS A C 1
ATOM 1765 O O . LYS A 1 219 ? -6.417 -17.222 -6.404 1.00 63.19 219 LYS A O 1
ATOM 1770 N N . LEU A 1 220 ? -4.694 -16.007 -7.173 1.00 64.69 220 LEU A N 1
ATOM 1771 C CA . LEU A 1 220 ? -3.679 -16.957 -6.732 1.00 64.69 220 LEU A CA 1
ATOM 1772 C C . LEU A 1 220 ? -3.405 -16.730 -5.251 1.00 64.69 220 LEU A C 1
ATOM 1774 O O . LEU A 1 220 ? -2.785 -15.739 -4.885 1.00 64.69 220 LEU A O 1
ATOM 1778 N N . GLU A 1 221 ? -3.813 -17.649 -4.389 1.00 60.59 221 GLU A N 1
ATOM 1779 C CA . GLU A 1 221 ? -3.422 -17.633 -2.980 1.00 60.59 221 GLU A CA 1
ATOM 1780 C C . GLU A 1 221 ? -2.782 -18.973 -2.616 1.00 60.59 221 GLU A C 1
ATOM 1782 O O . GLU A 1 221 ? -3.296 -20.045 -2.944 1.00 60.59 221 GLU A O 1
ATOM 1787 N N . MET A 1 222 ? -1.644 -18.925 -1.919 1.00 56.84 222 MET A N 1
ATOM 1788 C CA . MET A 1 222 ? -1.211 -20.079 -1.136 1.00 56.84 222 MET A CA 1
ATOM 1789 C C . MET A 1 222 ? -2.188 -20.193 0.032 1.00 56.84 222 MET A C 1
ATOM 1791 O O . MET A 1 222 ? -2.369 -19.228 0.772 1.00 56.84 222 MET A O 1
ATOM 1795 N N . GLY A 1 223 ? -2.872 -21.332 0.152 1.00 48.81 223 GLY A N 1
ATOM 1796 C CA . GLY A 1 223 ? -3.985 -21.480 1.084 1.00 48.81 223 GLY A CA 1
ATOM 1797 C C . GLY A 1 223 ? -3.520 -21.310 2.528 1.00 48.81 223 GLY A C 1
ATOM 1798 O O . GLY A 1 223 ? -2.845 -22.184 3.069 1.00 48.81 223 GLY A O 1
ATOM 1799 N N . TYR A 1 224 ? -3.910 -20.210 3.164 1.00 53.09 224 TYR A N 1
ATOM 1800 C CA . TYR A 1 224 ? -3.811 -20.043 4.608 1.00 53.09 224 TYR A CA 1
ATOM 1801 C C . TYR A 1 224 ? -5.176 -20.337 5.212 1.00 53.09 224 TYR A C 1
ATOM 1803 O O . TYR A 1 224 ? -6.186 -19.794 4.770 1.00 53.09 224 TYR A O 1
ATOM 1811 N N . ARG A 1 225 ? -5.227 -21.213 6.219 1.00 48.06 225 ARG A N 1
ATOM 1812 C CA . ARG A 1 225 ? -6.453 -21.398 6.994 1.00 48.06 225 ARG A CA 1
ATOM 1813 C C . ARG A 1 225 ? -6.388 -20.455 8.181 1.00 48.06 225 ARG A C 1
ATOM 1815 O O . ARG A 1 225 ? -5.630 -20.693 9.119 1.00 48.06 225 ARG A O 1
ATOM 1822 N N . VAL A 1 226 ? -7.182 -19.392 8.141 1.00 56.44 226 VAL A N 1
ATOM 1823 C CA . VAL A 1 226 ? -7.485 -18.643 9.358 1.00 56.44 226 VAL A CA 1
ATOM 1824 C C . VAL A 1 226 ? -8.189 -19.615 10.301 1.00 56.44 226 VAL A C 1
ATOM 1826 O O . VAL A 1 226 ? -9.208 -20.206 9.948 1.00 56.44 226 VAL A O 1
ATOM 1829 N N . ALA A 1 227 ? -7.573 -19.879 11.451 1.00 55.84 227 ALA A N 1
ATOM 1830 C CA . ALA A 1 227 ? -8.114 -20.823 12.421 1.00 55.84 227 ALA A CA 1
ATOM 1831 C C . ALA A 1 227 ? -9.264 -20.189 13.210 1.00 55.84 227 ALA A C 1
ATOM 1833 O O . ALA A 1 227 ? -10.199 -20.885 13.601 1.00 55.84 227 ALA A O 1
ATOM 1834 N N . GLN A 1 228 ? -9.183 -18.876 13.437 1.00 58.81 228 GLN A N 1
ATOM 1835 C CA . GLN A 1 228 ? -10.176 -18.092 14.153 1.00 58.81 228 GLN A CA 1
ATOM 1836 C C . GLN A 1 228 ? -10.028 -16.610 13.796 1.00 58.81 228 GLN A C 1
ATOM 1838 O O . GLN A 1 228 ? -8.908 -16.094 13.853 1.00 58.81 228 GLN A O 1
ATOM 1843 N N . ASP A 1 229 ? -11.152 -15.956 13.499 1.00 66.94 229 ASP A N 1
ATOM 1844 C CA . ASP A 1 229 ? -11.282 -14.499 13.473 1.00 66.94 229 ASP A CA 1
ATOM 1845 C C . ASP A 1 229 ? -11.811 -14.017 14.828 1.00 66.94 229 ASP A C 1
ATOM 1847 O O . ASP A 1 229 ? -12.797 -14.547 15.350 1.00 66.94 229 ASP A O 1
ATOM 1851 N N . ILE A 1 230 ? -11.142 -13.029 15.421 1.00 75.00 230 ILE A N 1
ATOM 1852 C CA . ILE A 1 230 ? -11.612 -12.335 16.625 1.00 75.00 230 ILE A CA 1
ATOM 1853 C C . ILE A 1 230 ? -11.648 -10.845 16.320 1.00 75.00 230 ILE A C 1
ATOM 1855 O O . ILE A 1 230 ? -10.622 -10.245 16.004 1.00 75.00 230 ILE A O 1
ATOM 1859 N N . TYR A 1 231 ? -12.822 -10.244 16.444 1.00 80.50 231 TYR A N 1
ATOM 1860 C CA . TYR A 1 231 ? -12.986 -8.815 16.238 1.00 80.50 231 TYR A CA 1
ATOM 1861 C C . TYR A 1 231 ? -12.809 -8.047 17.547 1.00 80.50 231 TYR A C 1
ATOM 1863 O O . TYR A 1 231 ? -13.223 -8.520 18.607 1.00 80.50 231 TYR A O 1
ATOM 1871 N N . PHE A 1 232 ? -12.186 -6.872 17.474 1.00 83.94 232 PHE A N 1
ATOM 1872 C CA . PHE A 1 232 ? -12.059 -5.951 18.602 1.00 83.94 232 PHE A CA 1
ATOM 1873 C C . PHE A 1 232 ? -12.396 -4.521 18.174 1.00 83.94 232 PHE A C 1
ATOM 1875 O O . PHE A 1 232 ? -12.099 -4.123 17.050 1.00 83.94 232 PHE A O 1
ATOM 1882 N N . CYS A 1 233 ? -12.972 -3.741 19.088 1.00 81.75 233 CYS A N 1
ATOM 1883 C CA . CYS A 1 233 ? -13.282 -2.326 18.858 1.00 81.75 233 CYS A CA 1
ATOM 1884 C C . CYS A 1 233 ? -12.221 -1.390 19.451 1.00 81.75 233 CYS A C 1
ATOM 1886 O O . CYS A 1 233 ? -12.248 -0.196 19.186 1.00 81.75 233 CYS A O 1
ATOM 1888 N N . ASN A 1 234 ? -11.308 -1.915 20.276 1.00 84.06 234 ASN A N 1
ATOM 1889 C CA . ASN A 1 234 ? -10.267 -1.142 20.941 1.00 84.06 234 ASN A CA 1
ATOM 1890 C C . ASN A 1 234 ? -9.005 -1.987 21.130 1.00 84.06 234 ASN A C 1
ATOM 1892 O O . ASN A 1 234 ? -9.003 -2.952 21.897 1.00 84.06 234 ASN A O 1
ATOM 1896 N N . ILE A 1 235 ? -7.915 -1.620 20.454 1.00 87.69 235 ILE A N 1
ATOM 1897 C CA . ILE A 1 235 ? -6.662 -2.369 20.575 1.00 87.69 235 ILE A CA 1
ATOM 1898 C C . ILE A 1 235 ? -6.059 -2.300 21.984 1.00 87.69 235 ILE A C 1
ATOM 1900 O O . ILE A 1 235 ? -5.454 -3.268 22.439 1.00 87.69 235 ILE A O 1
ATOM 1904 N N . MET A 1 236 ? -6.211 -1.182 22.695 1.00 87.44 236 MET A N 1
ATOM 1905 C CA . MET A 1 236 ? -5.612 -1.008 24.019 1.00 87.44 236 MET A CA 1
ATOM 1906 C C . MET A 1 236 ? -6.299 -1.908 25.043 1.00 87.44 236 MET A C 1
ATOM 1908 O O . MET A 1 236 ? -5.613 -2.570 25.820 1.00 87.44 236 MET A O 1
ATOM 1912 N N . GLU A 1 237 ? -7.632 -1.978 25.010 1.00 86.75 237 GLU A N 1
ATOM 1913 C CA . GLU A 1 237 ? -8.404 -2.947 25.799 1.00 86.75 237 GLU A CA 1
ATOM 1914 C C . GLU A 1 237 ? -8.025 -4.377 25.406 1.00 86.75 237 GLU A C 1
ATOM 1916 O O . GLU A 1 237 ? -7.781 -5.220 26.264 1.00 86.75 237 GLU A O 1
ATOM 1921 N N . HIS A 1 238 ? -7.894 -4.638 24.105 1.00 89.88 238 HIS A N 1
ATOM 1922 C CA . HIS A 1 238 ? -7.531 -5.956 23.604 1.00 89.88 238 HIS A CA 1
ATOM 1923 C C . HIS A 1 238 ? -6.112 -6.403 23.985 1.00 89.88 238 HIS A C 1
ATOM 1925 O O . HIS A 1 238 ? -5.906 -7.604 24.108 1.00 89.88 238 HIS A O 1
ATOM 1931 N N . VAL A 1 239 ? -5.142 -5.490 24.148 1.00 91.62 239 VAL A N 1
ATOM 1932 C CA . VAL A 1 239 ? -3.759 -5.785 24.601 1.00 91.62 239 VAL A CA 1
ATOM 1933 C C . VAL A 1 239 ? -3.623 -5.823 26.119 1.00 91.62 239 VAL A C 1
ATOM 1935 O O . VAL A 1 239 ? -2.859 -6.636 26.650 1.00 91.62 239 VAL A O 1
ATOM 1938 N N . GLN A 1 240 ? -4.459 -5.071 26.841 1.00 88.88 240 GLN A N 1
ATOM 1939 C CA . GLN A 1 240 ? -4.936 -5.544 28.144 1.00 88.88 240 GLN A CA 1
ATOM 1940 C C . GLN A 1 240 ? -5.627 -6.913 27.913 1.00 88.88 240 GLN A C 1
ATOM 1942 O O . GLN A 1 240 ? -5.647 -7.375 26.814 1.00 88.88 240 GLN A O 1
ATOM 1947 N N . HIS A 1 241 ? -6.146 -7.708 28.829 1.00 90.00 241 HIS A N 1
ATOM 1948 C CA . HIS A 1 241 ? -6.588 -9.105 28.526 1.00 90.00 241 HIS A CA 1
ATOM 1949 C C . HIS A 1 241 ? -5.575 -10.115 27.903 1.00 90.00 241 HIS A C 1
ATOM 1951 O O . HIS A 1 241 ? -5.716 -11.296 28.211 1.00 90.00 241 HIS A O 1
ATOM 1957 N N . LEU A 1 242 ? -4.553 -9.742 27.118 1.00 92.00 242 LEU A N 1
ATOM 1958 C CA . LEU A 1 242 ? -3.487 -10.648 26.680 1.00 92.00 242 LEU A CA 1
ATOM 1959 C C . LEU A 1 242 ? -2.530 -10.953 27.829 1.00 92.00 242 LEU A C 1
ATOM 1961 O O . LEU A 1 242 ? -2.297 -10.132 28.726 1.00 92.00 242 LEU A O 1
ATOM 1965 N N . THR A 1 243 ? -1.952 -12.147 27.760 1.00 90.62 243 THR A N 1
ATOM 1966 C CA . THR A 1 243 ? -0.934 -12.634 28.687 1.00 90.62 243 THR A CA 1
ATOM 1967 C C . THR A 1 243 ? 0.255 -13.202 27.910 1.00 90.62 243 THR A C 1
ATOM 1969 O O . THR A 1 243 ? 0.037 -13.918 26.925 1.00 90.62 243 THR A O 1
ATOM 1972 N N . PRO A 1 244 ? 1.498 -12.910 28.331 1.00 91.75 244 PRO A N 1
ATOM 1973 C CA . PRO A 1 244 ? 2.683 -13.550 27.776 1.00 91.75 244 PRO A CA 1
ATOM 1974 C C . PRO A 1 244 ? 2.643 -15.061 27.996 1.00 91.75 244 PRO A C 1
ATOM 1976 O O . PRO A 1 244 ? 2.335 -15.537 29.089 1.00 91.75 244 PRO A O 1
ATOM 1979 N N . GLU A 1 245 ? 2.969 -15.820 26.955 1.00 90.06 245 GLU A N 1
ATOM 1980 C CA . GLU A 1 245 ? 3.008 -17.279 26.991 1.00 90.06 245 GLU A CA 1
ATOM 1981 C C . GLU A 1 245 ? 4.303 -17.767 26.343 1.00 90.06 245 GLU A C 1
ATOM 1983 O O . GLU A 1 245 ? 4.698 -17.314 25.269 1.00 90.06 245 GLU A O 1
ATOM 1988 N N . THR A 1 246 ? 4.982 -18.712 26.992 1.00 86.38 246 THR A N 1
ATOM 1989 C CA . THR A 1 246 ? 6.250 -19.239 26.486 1.00 86.38 246 THR A CA 1
ATOM 1990 C C . THR A 1 246 ? 6.063 -19.902 25.122 1.00 86.38 246 THR A C 1
ATOM 1992 O O . THR A 1 246 ? 5.247 -20.807 24.967 1.00 86.38 246 THR A O 1
ATOM 1995 N N . GLY A 1 247 ? 6.867 -19.484 24.141 1.00 85.44 247 GLY A N 1
ATOM 1996 C CA . GLY A 1 247 ? 6.827 -20.028 22.781 1.00 85.44 247 GLY A CA 1
ATOM 1997 C C . GLY A 1 247 ? 5.751 -19.415 21.883 1.00 85.44 247 GLY A C 1
ATOM 1998 O O . GLY A 1 247 ? 5.648 -19.833 20.731 1.00 85.44 247 GLY A O 1
ATOM 1999 N N . ARG A 1 248 ? 5.000 -18.421 22.373 1.00 89.75 248 ARG A N 1
ATOM 2000 C CA . ARG A 1 248 ? 3.985 -17.686 21.615 1.00 89.75 248 ARG A CA 1
ATOM 2001 C C . ARG A 1 248 ? 4.433 -16.246 21.384 1.00 89.75 248 ARG A C 1
ATOM 2003 O O . ARG A 1 248 ? 4.930 -15.593 22.295 1.00 89.75 248 ARG A O 1
ATOM 2010 N N . GLY A 1 249 ? 4.246 -15.770 20.162 1.00 93.50 249 GLY A N 1
ATOM 2011 C CA . GLY A 1 249 ? 4.603 -14.438 19.705 1.00 93.50 249 GLY A CA 1
ATOM 2012 C C . GLY A 1 249 ? 3.411 -13.728 19.069 1.00 93.50 249 GLY A C 1
ATOM 2013 O O . GLY A 1 249 ? 2.565 -14.355 18.429 1.00 93.50 249 GLY A O 1
ATOM 2014 N N . TYR A 1 250 ? 3.355 -12.411 19.234 1.00 94.56 250 TYR A N 1
ATOM 2015 C CA . TYR A 1 250 ? 2.305 -11.561 18.682 1.00 94.56 250 TYR A CA 1
ATOM 2016 C C . TYR A 1 250 ? 2.883 -10.626 17.624 1.00 94.56 250 TYR A C 1
ATOM 2018 O O . TYR A 1 250 ? 3.788 -9.838 17.901 1.00 94.56 250 TYR A O 1
ATOM 2026 N N . TRP A 1 251 ? 2.344 -10.709 16.409 1.00 94.38 251 TRP A N 1
ATOM 2027 C CA . TRP A 1 251 ? 2.626 -9.772 15.329 1.00 94.38 251 TRP A CA 1
ATOM 2028 C C . TRP A 1 251 ? 1.501 -8.748 15.245 1.00 94.38 251 TRP A C 1
ATOM 2030 O O . TRP A 1 251 ? 0.372 -9.085 14.888 1.00 94.38 251 TRP A O 1
ATOM 2040 N N . CYS A 1 252 ? 1.793 -7.506 15.606 1.00 94.88 252 CYS A N 1
ATOM 2041 C CA . CYS A 1 252 ? 0.799 -6.455 15.725 1.00 94.88 252 CYS A CA 1
ATOM 2042 C C . CYS A 1 252 ? 1.014 -5.362 14.680 1.00 94.88 252 CYS A C 1
ATOM 2044 O O . CYS A 1 252 ? 2.040 -4.690 14.660 1.00 94.88 252 CYS A O 1
ATOM 2046 N N . PHE A 1 253 ? 0.012 -5.136 13.845 1.00 93.44 253 PHE A N 1
ATOM 2047 C CA . PHE A 1 253 ? -0.040 -4.046 12.889 1.00 93.44 253 PHE A CA 1
ATOM 2048 C C . PHE A 1 253 ? -0.904 -2.905 13.423 1.00 93.44 253 PHE A C 1
ATOM 2050 O O . PHE A 1 253 ? -2.065 -3.127 13.755 1.00 93.44 253 PHE A O 1
ATOM 2057 N N . SER A 1 254 ? -0.362 -1.687 13.447 1.00 91.12 254 SER A N 1
ATOM 2058 C CA . SER A 1 254 ? -1.129 -0.450 13.645 1.00 91.12 254 SER A CA 1
ATOM 2059 C C . SER A 1 254 ? -0.479 0.681 12.837 1.00 91.12 254 SER A C 1
ATOM 2061 O O . SER A 1 254 ? 0.744 0.828 12.857 1.00 91.12 254 SER A O 1
ATOM 2063 N N . PRO A 1 255 ? -1.240 1.507 12.103 1.00 85.69 255 PRO A N 1
ATOM 2064 C CA . PRO A 1 255 ? -0.716 2.302 10.994 1.00 85.69 255 PRO A CA 1
ATOM 2065 C C . PRO A 1 255 ? 0.300 3.394 11.371 1.00 85.69 255 PRO A C 1
ATOM 2067 O O . PRO A 1 255 ? 1.128 3.753 10.526 1.00 85.69 255 PRO A O 1
ATOM 2070 N N . PHE A 1 256 ? 0.282 3.924 12.600 1.00 85.06 256 PHE A N 1
ATOM 2071 C CA . PHE A 1 256 ? 1.041 5.128 12.976 1.00 85.06 256 PHE A CA 1
ATOM 2072 C C . PHE A 1 256 ? 1.986 4.924 14.165 1.00 85.06 256 PHE A C 1
ATOM 2074 O O . PHE A 1 256 ? 1.644 4.298 15.159 1.00 85.06 256 PHE A O 1
ATOM 2081 N N . ILE A 1 257 ? 3.151 5.580 14.105 1.00 88.06 257 ILE A N 1
ATOM 2082 C CA . ILE A 1 257 ? 4.234 5.434 15.095 1.00 88.06 257 ILE A CA 1
ATOM 2083 C C . ILE A 1 257 ? 3.812 5.898 16.502 1.00 88.06 257 ILE A C 1
ATOM 2085 O O . ILE A 1 257 ? 4.142 5.256 17.490 1.00 88.06 257 ILE A O 1
ATOM 2089 N N . GLU A 1 258 ? 3.083 7.012 16.628 1.00 83.69 258 GLU A N 1
ATOM 2090 C CA . GLU A 1 258 ? 2.679 7.552 17.943 1.00 83.69 258 GLU A CA 1
ATOM 2091 C C . GLU A 1 258 ? 1.713 6.641 18.711 1.00 83.69 258 GLU A C 1
ATOM 2093 O O . GLU A 1 258 ? 2.009 6.304 19.860 1.00 83.69 258 GLU A O 1
ATOM 2098 N N . PRO A 1 259 ? 0.593 6.189 18.114 1.00 84.38 259 PRO A N 1
ATOM 2099 C CA . PRO A 1 259 ? -0.221 5.122 18.688 1.00 84.38 259 PRO A CA 1
ATOM 2100 C C . PRO A 1 259 ? 0.594 3.872 19.039 1.00 84.38 259 PRO A C 1
ATOM 2102 O O . PRO A 1 259 ? 0.464 3.367 20.155 1.00 84.38 259 PRO A O 1
ATOM 2105 N N . ASN A 1 260 ? 1.512 3.444 18.167 1.00 91.12 260 ASN A N 1
ATOM 2106 C CA . ASN A 1 260 ? 2.336 2.254 18.409 1.00 91.12 260 ASN A CA 1
ATOM 2107 C C . ASN A 1 260 ? 3.230 2.390 19.647 1.00 91.12 260 ASN A C 1
ATOM 2109 O O . ASN A 1 260 ? 3.436 1.415 20.360 1.00 91.12 260 ASN A O 1
ATOM 2113 N N . GLN A 1 261 ? 3.717 3.592 19.964 1.00 90.12 261 GLN A N 1
ATOM 2114 C CA . GLN A 1 261 ? 4.489 3.833 21.187 1.00 90.12 261 GLN A CA 1
ATOM 2115 C C . GLN A 1 261 ? 3.646 3.697 22.464 1.00 90.12 261 GLN A C 1
ATOM 2117 O O . GLN A 1 261 ? 4.171 3.287 23.500 1.00 90.12 261 GLN A O 1
ATOM 2122 N N . ARG A 1 262 ? 2.349 4.032 22.421 1.00 88.31 262 ARG A N 1
ATOM 2123 C CA . ARG A 1 262 ? 1.424 3.785 23.545 1.00 88.31 262 ARG A CA 1
ATOM 2124 C C . ARG A 1 262 ? 1.146 2.295 23.690 1.00 88.31 262 ARG A C 1
ATOM 2126 O O . ARG A 1 262 ? 1.203 1.767 24.798 1.00 88.31 262 ARG A O 1
ATOM 2133 N N . LEU A 1 263 ? 0.919 1.627 22.565 1.00 91.88 263 LEU A N 1
ATOM 2134 C CA . LEU A 1 263 ? 0.699 0.190 22.512 1.00 91.88 263 LEU A CA 1
ATOM 2135 C C . LEU A 1 263 ? 1.908 -0.600 23.032 1.00 91.88 263 LEU A C 1
ATOM 2137 O O . LEU A 1 263 ? 1.742 -1.539 23.803 1.00 91.88 263 LEU A O 1
ATOM 2141 N N . LEU A 1 264 ? 3.121 -0.168 22.674 1.00 95.75 264 LEU A N 1
ATOM 2142 C CA . LEU A 1 264 ? 4.376 -0.731 23.166 1.00 95.75 264 LEU A CA 1
ATOM 2143 C C . LEU A 1 264 ? 4.431 -0.708 24.694 1.00 95.75 264 LEU A C 1
ATOM 2145 O O . LEU A 1 264 ? 4.707 -1.732 25.313 1.00 95.75 264 LEU A O 1
ATOM 2149 N N . LYS A 1 265 ? 4.118 0.443 25.302 1.00 94.75 265 LYS A N 1
ATOM 2150 C CA . LYS A 1 265 ? 4.079 0.582 26.763 1.00 94.75 265 LYS A CA 1
ATOM 2151 C C . LYS A 1 265 ? 3.028 -0.332 27.385 1.00 94.75 265 LYS A C 1
ATOM 2153 O O . LYS A 1 265 ? 3.341 -1.032 28.338 1.00 94.75 265 LYS A O 1
ATOM 2158 N N . ALA A 1 266 ? 1.823 -0.382 26.817 1.00 94.00 266 ALA A N 1
ATOM 2159 C CA . ALA A 1 266 ? 0.760 -1.250 27.321 1.00 94.00 266 ALA A CA 1
ATOM 2160 C C . ALA A 1 266 ? 1.135 -2.740 27.256 1.00 94.00 266 ALA A C 1
ATOM 2162 O O . ALA A 1 266 ? 0.881 -3.478 28.206 1.00 94.00 266 ALA A O 1
ATOM 2163 N N . ALA A 1 267 ? 1.787 -3.187 26.178 1.00 96.50 267 ALA A N 1
ATOM 2164 C CA . ALA A 1 267 ? 2.293 -4.554 26.077 1.00 96.50 267 ALA A CA 1
ATOM 2165 C C . ALA A 1 267 ? 3.393 -4.829 27.125 1.00 96.50 267 ALA A C 1
ATOM 2167 O O . ALA A 1 267 ? 3.348 -5.845 27.820 1.00 96.50 267 ALA A O 1
ATOM 2168 N N . GLN A 1 268 ? 4.339 -3.904 27.310 1.00 96.75 268 GLN A N 1
ATOM 2169 C CA . GLN A 1 268 ? 5.402 -4.028 28.319 1.00 96.75 268 GLN A CA 1
ATOM 2170 C C . GLN A 1 268 ? 4.851 -4.061 29.752 1.00 96.75 268 GLN A C 1
ATOM 2172 O O . GLN A 1 268 ? 5.294 -4.869 30.565 1.00 96.75 268 GLN A O 1
ATOM 2177 N N . GLU A 1 269 ? 3.836 -3.252 30.063 1.00 95.69 269 GLU A N 1
ATOM 2178 C CA . GLU A 1 269 ? 3.137 -3.262 31.358 1.00 95.69 269 GLU A CA 1
ATOM 2179 C C . GLU A 1 269 ? 2.414 -4.591 31.627 1.00 95.69 269 GLU A C 1
ATOM 2181 O O . GLU A 1 269 ? 2.240 -4.985 32.782 1.00 95.69 269 GLU A O 1
ATOM 2186 N N . ARG A 1 270 ? 2.030 -5.320 30.570 1.00 95.19 270 ARG A N 1
ATOM 2187 C CA . ARG A 1 270 ? 1.508 -6.693 30.656 1.00 95.19 270 ARG A CA 1
ATOM 2188 C C . ARG A 1 270 ? 2.587 -7.769 30.763 1.00 95.19 270 ARG A C 1
ATOM 2190 O O . ARG A 1 270 ? 2.246 -8.940 30.919 1.00 95.19 270 ARG A O 1
ATOM 2197 N N . GLY A 1 271 ? 3.861 -7.384 30.732 1.00 95.88 271 GLY A N 1
ATOM 2198 C CA . GLY A 1 271 ? 5.001 -8.285 30.868 1.00 95.88 271 GLY A CA 1
ATOM 2199 C C . GLY A 1 271 ? 5.500 -8.882 29.553 1.00 95.88 271 GLY A C 1
ATOM 2200 O O . GLY A 1 271 ? 6.297 -9.813 29.603 1.00 95.88 271 GLY A O 1
ATOM 2201 N N . PHE A 1 272 ? 5.049 -8.381 28.398 1.00 97.69 272 PHE A N 1
ATOM 2202 C CA . PHE A 1 272 ? 5.623 -8.767 27.108 1.00 97.69 272 PHE A CA 1
ATOM 2203 C C . PHE A 1 272 ? 7.004 -8.138 26.918 1.00 97.69 272 PHE A C 1
ATOM 2205 O O . PHE A 1 272 ? 7.212 -6.955 27.214 1.00 97.69 272 PHE A O 1
ATOM 2212 N N . ASN A 1 273 ? 7.924 -8.893 26.326 1.00 97.19 273 ASN A N 1
ATOM 2213 C CA . ASN A 1 273 ? 9.139 -8.331 25.756 1.00 97.19 273 ASN A CA 1
ATOM 2214 C C . ASN A 1 273 ? 8.797 -7.789 24.369 1.00 97.19 273 ASN A C 1
ATOM 2216 O O . ASN A 1 273 ? 8.888 -8.483 23.351 1.00 97.19 273 ASN A O 1
ATOM 2220 N N . ALA A 1 274 ? 8.348 -6.534 24.362 1.00 97.88 274 ALA A N 1
ATOM 2221 C CA . ALA A 1 274 ? 7.801 -5.892 23.181 1.00 97.88 274 ALA A CA 1
ATOM 2222 C C . ALA A 1 274 ? 8.784 -4.924 22.507 1.00 97.88 274 ALA A C 1
ATOM 2224 O O . ALA A 1 274 ? 9.543 -4.223 23.184 1.00 97.88 274 ALA A O 1
ATOM 2225 N N . ILE A 1 275 ? 8.708 -4.834 21.176 1.00 98.12 275 ILE A N 1
ATOM 2226 C CA . ILE A 1 275 ? 9.423 -3.843 20.360 1.00 98.12 275 ILE A CA 1
ATOM 2227 C C . ILE A 1 275 ? 8.516 -3.237 19.286 1.00 98.12 275 ILE A C 1
ATOM 2229 O O . ILE A 1 275 ? 7.656 -3.910 18.724 1.00 98.12 275 ILE A O 1
ATOM 2233 N N . GLU A 1 276 ? 8.719 -1.953 18.995 1.00 96.88 276 GLU A N 1
ATOM 2234 C CA . GLU A 1 276 ? 8.062 -1.239 17.897 1.00 96.88 276 GLU A CA 1
ATOM 2235 C C . GLU A 1 276 ? 9.051 -1.006 16.754 1.00 96.88 276 GLU A C 1
ATOM 2237 O O . GLU A 1 276 ? 10.189 -0.604 16.997 1.00 96.88 276 GLU A O 1
ATOM 2242 N N . LEU A 1 277 ? 8.621 -1.255 15.518 1.00 95.12 277 LEU A N 1
ATOM 2243 C CA . LEU A 1 277 ? 9.402 -1.072 14.300 1.00 95.12 277 LEU A CA 1
ATOM 2244 C C . LEU A 1 277 ? 8.617 -0.217 13.289 1.00 95.12 277 LEU A C 1
ATOM 2246 O O . LEU A 1 277 ? 7.440 -0.442 13.007 1.00 95.12 277 LEU A O 1
ATOM 2250 N N . HIS A 1 278 ? 9.306 0.737 12.678 1.00 91.62 278 HIS A N 1
ATOM 2251 C CA . HIS A 1 278 ? 8.827 1.598 11.600 1.00 91.62 278 HIS A CA 1
ATOM 2252 C C . HIS A 1 278 ? 9.908 1.773 10.520 1.00 91.62 278 HIS A C 1
ATOM 2254 O O . HIS A 1 278 ? 10.993 1.221 10.620 1.00 91.62 278 HIS A O 1
ATOM 2260 N N . SER A 1 279 ? 9.633 2.522 9.449 1.00 83.69 279 SER A N 1
ATOM 2261 C CA . SER A 1 279 ? 10.609 2.680 8.359 1.00 83.69 279 SER A CA 1
ATOM 2262 C C . SER A 1 279 ? 11.944 3.290 8.834 1.00 83.69 279 SER A C 1
ATOM 2264 O O . SER A 1 279 ? 11.914 4.352 9.467 1.00 83.69 279 SER A O 1
ATOM 2266 N N . PRO A 1 280 ? 13.102 2.722 8.436 1.00 82.12 280 PRO A N 1
ATOM 2267 C CA . PRO A 1 280 ? 14.422 3.278 8.756 1.00 82.12 280 PRO A CA 1
ATOM 2268 C C . PRO A 1 280 ? 14.660 4.654 8.114 1.00 82.12 280 PRO A C 1
ATOM 2270 O O . PRO A 1 280 ? 15.491 5.428 8.579 1.00 82.12 280 PRO A O 1
ATOM 2273 N N . ASN A 1 281 ? 13.888 5.001 7.078 1.00 76.31 281 ASN A N 1
ATOM 2274 C CA . ASN A 1 281 ? 13.996 6.271 6.359 1.00 76.31 281 ASN A CA 1
ATOM 2275 C C . ASN A 1 281 ? 13.250 7.430 7.044 1.00 76.31 281 ASN A C 1
ATOM 2277 O O . ASN A 1 281 ? 13.180 8.536 6.499 1.00 76.31 281 ASN A O 1
ATOM 2281 N N . ASN A 1 282 ? 12.649 7.208 8.216 1.00 78.56 282 ASN A N 1
ATOM 2282 C CA . ASN A 1 282 ? 11.934 8.260 8.924 1.00 78.56 282 ASN A CA 1
ATOM 2283 C C . ASN A 1 282 ? 12.901 9.206 9.654 1.00 78.56 282 ASN A C 1
ATOM 2285 O O . ASN A 1 282 ? 13.297 8.968 10.790 1.00 78.56 282 ASN A O 1
ATOM 2289 N N . LEU A 1 283 ? 13.218 10.339 9.024 1.00 77.31 283 LEU A N 1
ATOM 2290 C CA . LEU A 1 283 ? 14.122 11.346 9.597 1.00 77.31 283 LEU A CA 1
ATOM 2291 C C . LEU A 1 283 ? 13.581 12.015 10.870 1.00 77.31 283 LEU A C 1
ATOM 2293 O O . LEU A 1 283 ? 14.359 12.483 11.695 1.00 77.31 283 LEU A O 1
ATOM 2297 N N . SER A 1 284 ? 12.255 12.086 11.031 1.00 83.38 284 SER A N 1
ATOM 2298 C CA . SER A 1 284 ? 11.639 12.718 12.207 1.00 83.38 284 SER A CA 1
ATOM 2299 C C . SER A 1 284 ? 11.685 11.824 13.445 1.00 83.38 284 SER A C 1
ATOM 2301 O O . SER A 1 284 ? 11.712 12.320 14.571 1.00 83.38 284 SER A O 1
ATOM 2303 N N . LYS A 1 285 ? 11.679 10.506 13.230 1.00 84.81 285 LYS A N 1
ATOM 2304 C CA . LYS A 1 285 ? 11.691 9.471 14.263 1.00 84.81 285 LYS A CA 1
ATOM 2305 C C . LYS A 1 285 ? 12.617 8.358 13.794 1.00 84.81 285 LYS A C 1
ATOM 2307 O O . LYS A 1 285 ? 12.128 7.386 13.232 1.00 84.81 285 LYS A O 1
ATOM 2312 N N . PRO A 1 286 ? 13.938 8.537 13.938 1.00 89.00 286 PRO A N 1
ATOM 2313 C CA . PRO A 1 286 ? 14.888 7.509 13.560 1.00 89.00 286 PRO A CA 1
ATOM 2314 C C . PRO A 1 286 ? 14.776 6.314 14.510 1.00 89.00 286 PRO A C 1
ATOM 2316 O O . PRO A 1 286 ? 14.576 6.478 15.717 1.00 89.00 286 PRO A O 1
ATOM 2319 N N . MET A 1 287 ? 14.959 5.117 13.961 1.00 92.44 287 MET A N 1
ATOM 2320 C CA . MET A 1 287 ? 15.078 3.898 14.752 1.00 92.44 287 MET A CA 1
ATOM 2321 C C . MET A 1 287 ? 16.322 3.944 15.644 1.00 92.44 287 MET A C 1
ATOM 2323 O O . MET A 1 287 ? 17.393 4.403 15.245 1.00 92.44 287 MET A O 1
ATOM 2327 N N . THR A 1 288 ? 16.189 3.413 16.854 1.00 94.75 288 THR A N 1
ATOM 2328 C CA . THR A 1 288 ? 17.321 3.132 17.742 1.00 94.75 288 THR A CA 1
ATOM 2329 C C . THR A 1 288 ? 18.221 2.027 17.164 1.00 94.75 288 THR A C 1
ATOM 2331 O O . THR A 1 288 ? 17.758 1.226 16.347 1.00 94.75 288 THR A O 1
ATOM 2334 N N . PRO A 1 289 ? 19.490 1.911 17.611 1.00 95.94 289 PRO A N 1
ATOM 2335 C CA . PRO A 1 289 ? 20.381 0.831 17.173 1.00 95.94 289 PRO A CA 1
ATOM 2336 C C . PRO A 1 289 ? 19.795 -0.567 17.400 1.00 95.94 289 PRO A C 1
ATOM 2338 O O . PRO A 1 289 ? 19.969 -1.460 16.577 1.00 95.94 289 PRO A O 1
ATOM 2341 N N . GLU A 1 290 ? 19.061 -0.736 18.499 1.00 96.50 290 GLU A N 1
ATOM 2342 C CA . GLU A 1 290 ? 18.392 -1.989 18.827 1.00 96.50 290 GLU A CA 1
ATOM 2343 C C . GLU A 1 290 ? 17.229 -2.288 17.871 1.00 96.50 290 GLU A C 1
ATOM 2345 O O . GLU A 1 290 ? 17.144 -3.389 17.335 1.00 96.50 290 GLU A O 1
ATOM 2350 N N . GLN A 1 291 ? 16.383 -1.297 17.567 1.00 96.56 291 GLN A N 1
ATOM 2351 C CA . GLN A 1 291 ? 15.324 -1.446 16.559 1.00 96.56 291 GLN A CA 1
ATOM 2352 C C . GLN A 1 291 ? 15.892 -1.785 15.179 1.00 96.56 29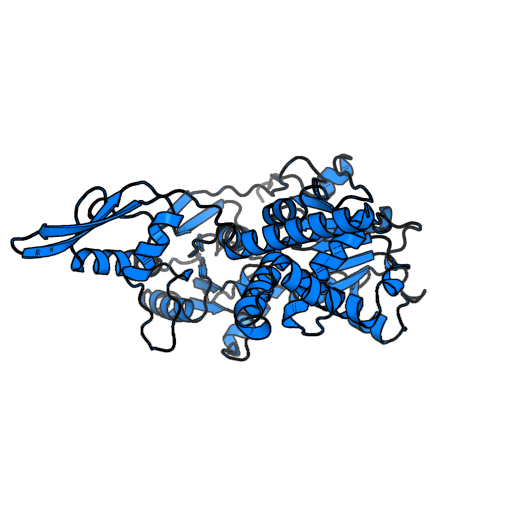1 GLN A C 1
ATOM 2354 O O . GLN A 1 291 ? 15.338 -2.647 14.501 1.00 96.56 291 GLN A O 1
ATOM 2359 N N . MET A 1 292 ? 17.006 -1.162 14.783 1.00 94.75 292 MET A N 1
ATOM 2360 C CA . MET A 1 292 ? 17.665 -1.460 13.508 1.00 94.75 292 MET A CA 1
ATOM 2361 C C . MET A 1 292 ? 18.196 -2.897 13.472 1.00 94.75 292 MET A C 1
ATOM 2363 O O . MET A 1 292 ? 17.924 -3.625 12.524 1.00 94.75 292 MET A O 1
ATOM 2367 N N . ARG A 1 293 ? 18.870 -3.352 14.539 1.00 95.94 293 ARG A N 1
ATOM 2368 C CA . ARG A 1 293 ? 19.355 -4.739 14.657 1.00 95.94 293 ARG A CA 1
ATOM 2369 C C . ARG A 1 293 ? 18.219 -5.749 14.492 1.00 95.94 293 ARG A C 1
ATOM 2371 O O . ARG A 1 293 ? 18.374 -6.754 13.792 1.00 95.94 293 ARG A O 1
ATOM 2378 N N . VAL A 1 294 ? 17.092 -5.502 15.158 1.00 96.19 294 VAL A N 1
ATOM 2379 C CA . VAL A 1 294 ? 15.914 -6.375 15.091 1.00 96.19 294 VAL A CA 1
ATOM 2380 C C . VAL A 1 294 ? 15.302 -6.344 13.691 1.00 96.19 294 VAL A C 1
ATOM 2382 O O . VAL A 1 294 ? 15.051 -7.407 13.124 1.00 96.19 294 VAL A O 1
ATOM 2385 N N . TYR A 1 295 ? 15.123 -5.155 13.111 1.00 92.81 295 TYR A N 1
ATOM 2386 C CA . TYR A 1 295 ? 14.626 -4.973 11.747 1.00 92.81 295 TYR A CA 1
ATOM 2387 C C . TYR A 1 295 ? 15.480 -5.732 10.722 1.00 92.81 295 TYR A C 1
ATOM 2389 O O . TYR A 1 295 ? 14.947 -6.567 9.991 1.00 92.81 295 TYR A O 1
ATOM 2397 N N . ASP A 1 296 ? 16.800 -5.534 10.730 1.00 90.38 296 ASP A N 1
ATOM 2398 C CA . ASP A 1 296 ? 17.731 -6.195 9.809 1.00 90.38 296 ASP A CA 1
ATOM 2399 C C . ASP A 1 296 ? 17.686 -7.721 9.950 1.00 90.38 296 ASP A C 1
ATOM 2401 O O . ASP A 1 296 ? 17.728 -8.454 8.959 1.00 90.38 296 ASP A O 1
ATOM 2405 N N . THR A 1 297 ? 17.559 -8.218 11.185 1.00 92.88 297 THR A N 1
ATOM 2406 C CA . THR A 1 297 ? 17.437 -9.657 11.452 1.00 92.88 297 THR A CA 1
ATOM 2407 C C . THR A 1 297 ? 16.161 -10.221 10.831 1.00 92.88 297 THR A C 1
ATOM 2409 O O . THR A 1 297 ? 16.222 -11.232 10.123 1.00 92.88 297 THR A O 1
ATOM 2412 N N . ILE A 1 298 ? 15.021 -9.559 11.047 1.00 91.06 298 ILE A N 1
ATOM 2413 C CA . ILE A 1 298 ? 13.721 -9.993 10.524 1.00 91.06 298 ILE A CA 1
ATOM 2414 C C . ILE A 1 298 ? 13.711 -9.933 8.997 1.00 91.06 298 ILE A C 1
ATOM 2416 O O . ILE A 1 298 ? 13.312 -10.904 8.364 1.00 91.06 298 ILE A O 1
ATOM 2420 N N . VAL A 1 299 ? 14.181 -8.844 8.390 1.00 84.31 299 VAL A N 1
ATOM 2421 C CA . VAL A 1 299 ? 14.197 -8.702 6.924 1.00 84.31 299 VAL A CA 1
ATOM 2422 C C . VAL A 1 299 ? 15.085 -9.766 6.281 1.00 84.31 299 VAL A C 1
ATOM 2424 O O . VAL A 1 299 ? 14.688 -10.398 5.306 1.00 84.31 299 VAL A O 1
ATOM 2427 N N . LYS A 1 300 ? 16.268 -10.020 6.850 1.00 83.00 300 LYS A N 1
ATOM 2428 C CA . LYS A 1 300 ? 17.241 -10.955 6.273 1.00 83.00 300 LYS A CA 1
ATOM 2429 C C . LYS A 1 300 ? 16.871 -12.425 6.459 1.00 83.00 300 LYS A C 1
ATOM 2431 O O . LYS A 1 300 ? 17.210 -13.252 5.617 1.00 83.00 300 LYS A O 1
ATOM 2436 N N . THR A 1 301 ? 16.257 -12.775 7.588 1.00 84.62 301 THR A N 1
ATOM 2437 C CA . THR A 1 301 ? 16.061 -14.185 7.980 1.00 84.62 301 THR A CA 1
ATOM 2438 C C . THR A 1 301 ? 14.598 -14.599 8.085 1.00 84.62 301 THR A C 1
ATOM 2440 O O . THR A 1 301 ? 14.301 -15.791 8.106 1.00 84.62 301 THR A O 1
ATOM 2443 N N . GLY A 1 302 ? 13.684 -13.636 8.192 1.00 85.25 302 GLY A N 1
ATOM 2444 C CA . GLY A 1 302 ? 12.288 -13.852 8.564 1.00 85.25 302 GLY A CA 1
ATOM 2445 C C . GLY A 1 302 ? 12.088 -14.368 9.995 1.00 85.25 302 GLY A C 1
ATOM 2446 O O . GLY A 1 302 ? 10.970 -14.751 10.342 1.00 85.25 302 GLY A O 1
ATOM 2447 N N . MET A 1 303 ? 13.140 -14.406 10.821 1.00 91.12 303 MET A N 1
ATOM 2448 C CA . MET A 1 303 ? 13.090 -14.824 12.223 1.00 91.12 303 MET A CA 1
ATOM 2449 C C . MET A 1 303 ? 13.033 -13.605 13.143 1.00 91.12 303 MET A C 1
ATOM 2451 O O . MET A 1 303 ? 13.756 -12.630 12.930 1.00 91.12 303 MET A O 1
ATOM 2455 N N . ILE A 1 304 ? 12.218 -13.676 14.196 1.00 95.12 304 ILE A N 1
ATOM 2456 C CA . ILE A 1 304 ? 12.216 -12.657 15.247 1.00 95.12 304 ILE A CA 1
ATOM 2457 C C . ILE A 1 304 ? 13.292 -13.046 16.271 1.00 95.12 304 ILE A C 1
ATOM 2459 O O . ILE A 1 304 ? 13.384 -14.225 16.624 1.00 95.12 304 ILE A O 1
ATOM 2463 N N . PRO A 1 305 ? 14.114 -12.108 16.778 1.00 96.44 305 PRO A N 1
ATOM 2464 C CA . PRO A 1 305 ? 15.063 -12.421 17.841 1.00 96.44 305 PRO A CA 1
ATOM 2465 C C . PRO A 1 305 ? 14.375 -13.063 19.064 1.00 96.44 305 PRO A C 1
ATOM 2467 O O . PRO A 1 305 ? 13.249 -12.692 19.407 1.00 96.44 305 PRO A O 1
ATOM 2470 N N . PRO A 1 306 ? 14.991 -14.078 19.695 1.00 94.75 306 PRO A N 1
ATOM 2471 C CA . PRO A 1 306 ? 14.339 -14.913 20.706 1.00 94.75 306 PRO A CA 1
ATOM 2472 C C . PRO A 1 306 ? 13.878 -14.150 21.954 1.00 94.75 306 PRO A C 1
ATOM 2474 O O . PRO A 1 306 ? 12.942 -14.593 22.614 1.00 94.75 306 PRO A O 1
ATOM 2477 N N . GLU A 1 307 ? 14.512 -13.022 22.260 1.00 95.50 307 GLU A N 1
ATOM 2478 C CA . GLU A 1 307 ? 14.196 -12.138 23.379 1.00 95.50 307 GLU A CA 1
ATOM 2479 C C . GLU A 1 307 ? 12.866 -11.389 23.231 1.00 95.50 307 GLU A C 1
ATOM 2481 O O . GLU A 1 307 ? 12.344 -10.928 24.240 1.00 95.50 307 GLU A O 1
ATOM 2486 N N . TYR A 1 308 ? 12.301 -11.294 22.022 1.00 97.56 308 TYR A N 1
ATOM 2487 C CA . TYR A 1 308 ? 11.027 -10.617 21.776 1.00 97.56 308 TYR A CA 1
ATOM 2488 C C . TYR A 1 308 ? 9.888 -11.615 21.556 1.00 97.56 308 TYR A C 1
ATOM 2490 O O . TYR A 1 308 ? 10.020 -12.595 20.814 1.00 97.56 308 TYR A O 1
ATOM 2498 N N . ASP A 1 309 ? 8.745 -11.324 22.171 1.00 96.88 309 ASP A N 1
ATOM 2499 C CA . ASP A 1 309 ? 7.490 -12.077 22.048 1.00 96.88 309 ASP A CA 1
ATOM 2500 C C . ASP A 1 309 ? 6.318 -11.200 21.569 1.00 96.88 309 ASP A C 1
ATOM 2502 O O . ASP A 1 309 ? 5.224 -11.699 21.304 1.00 96.88 309 ASP A O 1
ATOM 2506 N N . PHE A 1 310 ? 6.543 -9.900 21.374 1.00 97.69 310 PHE A N 1
ATOM 2507 C CA . PHE A 1 310 ? 5.539 -8.982 20.849 1.00 97.69 310 PHE A CA 1
ATOM 2508 C C . PHE A 1 310 ? 6.203 -7.955 19.927 1.00 97.69 310 PHE A C 1
ATOM 2510 O O . PHE A 1 310 ? 7.037 -7.158 20.353 1.00 97.69 310 PHE A O 1
ATOM 2517 N N . VAL A 1 311 ? 5.843 -7.947 18.646 1.00 97.44 311 VAL A N 1
ATOM 2518 C CA . VAL A 1 311 ? 6.391 -6.991 17.674 1.00 97.44 311 VAL A CA 1
ATOM 2519 C C . VAL A 1 311 ? 5.261 -6.141 17.123 1.00 97.44 311 VAL A C 1
ATOM 2521 O O . VAL A 1 311 ? 4.268 -6.667 16.625 1.00 97.44 311 VAL A O 1
ATOM 2524 N N . ILE A 1 312 ? 5.419 -4.823 17.213 1.00 96.75 312 ILE A N 1
ATOM 2525 C CA . ILE A 1 312 ? 4.489 -3.839 16.665 1.00 96.75 312 ILE A CA 1
ATOM 2526 C C . ILE A 1 312 ? 5.124 -3.227 15.423 1.00 96.75 312 ILE A C 1
ATOM 2528 O O . ILE A 1 312 ? 6.248 -2.734 15.491 1.00 96.75 312 ILE A O 1
ATOM 2532 N N . ILE A 1 313 ? 4.403 -3.207 14.308 1.00 94.25 313 ILE A N 1
ATOM 2533 C CA . ILE A 1 313 ? 4.840 -2.556 13.077 1.00 94.25 313 ILE A CA 1
ATOM 2534 C C . ILE A 1 313 ? 3.863 -1.475 12.624 1.00 94.25 313 ILE A C 1
ATOM 2536 O O . ILE A 1 313 ? 2.668 -1.525 12.925 1.00 94.25 313 ILE A O 1
ATOM 2540 N N . ASN A 1 314 ? 4.371 -0.511 11.856 1.00 90.69 314 ASN A N 1
ATOM 2541 C CA . ASN A 1 314 ? 3.547 0.515 11.227 1.00 90.69 314 ASN A CA 1
ATOM 2542 C C . ASN A 1 314 ? 3.203 0.232 9.756 1.00 90.69 314 ASN A C 1
ATOM 2544 O O . ASN A 1 314 ? 3.714 -0.705 9.143 1.00 90.69 314 ASN A O 1
ATOM 2548 N N . LYS A 1 315 ? 2.372 1.103 9.159 1.00 85.69 315 LYS A N 1
ATOM 2549 C CA . LYS A 1 315 ? 1.976 1.026 7.739 1.00 85.69 315 LYS A CA 1
ATOM 2550 C C . LYS A 1 315 ? 3.159 0.921 6.777 1.00 85.69 315 LYS A C 1
ATOM 2552 O O . LYS A 1 315 ? 3.079 0.200 5.790 1.00 85.69 315 LYS A O 1
ATOM 2557 N N . ALA A 1 316 ? 4.265 1.603 7.070 1.00 82.62 316 ALA A N 1
ATOM 2558 C CA . ALA A 1 316 ? 5.432 1.594 6.193 1.00 82.62 316 ALA A CA 1
ATOM 2559 C C . ALA A 1 316 ? 6.132 0.229 6.134 1.00 82.62 316 ALA A C 1
ATOM 2561 O O . ALA A 1 316 ? 6.824 -0.046 5.162 1.00 82.62 316 ALA A O 1
ATOM 2562 N N . LEU A 1 317 ? 5.949 -0.609 7.156 1.00 85.62 317 LEU A N 1
ATOM 2563 C CA . LEU A 1 317 ? 6.500 -1.958 7.223 1.00 85.62 317 LEU A CA 1
ATOM 2564 C C . LEU A 1 317 ? 5.452 -3.046 6.949 1.00 85.62 317 LEU A C 1
ATOM 2566 O O . LEU A 1 317 ? 5.767 -4.219 7.104 1.00 85.62 317 LEU A O 1
ATOM 2570 N N . ALA A 1 318 ? 4.219 -2.692 6.559 1.00 78.81 318 ALA A N 1
ATOM 2571 C CA . ALA A 1 318 ? 3.153 -3.654 6.236 1.00 78.81 318 ALA A CA 1
ATOM 2572 C C . ALA A 1 318 ? 3.468 -4.506 4.996 1.00 78.81 318 ALA A C 1
ATOM 2574 O O . ALA A 1 318 ? 2.959 -5.615 4.845 1.00 78.81 318 ALA A O 1
ATOM 2575 N N . ARG A 1 319 ? 4.303 -3.971 4.099 1.00 74.44 319 ARG A N 1
ATOM 2576 C CA . ARG A 1 319 ? 4.764 -4.622 2.870 1.00 74.44 319 ARG A CA 1
ATOM 2577 C C . ARG A 1 319 ? 6.227 -5.037 3.016 1.00 74.44 319 ARG A C 1
ATOM 2579 O O . ARG A 1 319 ? 6.960 -4.474 3.825 1.00 74.44 319 ARG A O 1
ATOM 2586 N N . GLY A 1 320 ? 6.647 -6.038 2.246 1.00 65.44 320 GLY A N 1
ATOM 2587 C CA . GLY A 1 320 ? 8.053 -6.451 2.152 1.00 65.44 320 GLY A CA 1
ATOM 2588 C C . GLY A 1 320 ? 8.616 -7.239 3.345 1.00 65.44 320 GLY A C 1
ATOM 2589 O O . GLY A 1 320 ? 9.732 -7.736 3.250 1.00 65.44 320 GLY A O 1
ATOM 2590 N N . ILE A 1 321 ? 7.866 -7.415 4.441 1.00 76.31 321 ILE A N 1
ATOM 2591 C CA . ILE A 1 321 ? 8.277 -8.266 5.571 1.00 76.31 321 ILE A CA 1
ATOM 2592 C C . ILE A 1 321 ? 7.584 -9.620 5.509 1.00 76.31 321 ILE A C 1
ATOM 2594 O O . ILE A 1 321 ? 6.368 -9.727 5.358 1.00 76.31 321 ILE A O 1
ATOM 2598 N N . ASN A 1 322 ? 8.401 -10.652 5.686 1.00 75.56 322 ASN A N 1
ATOM 2599 C CA . ASN A 1 322 ? 8.046 -12.044 5.535 1.00 75.56 322 ASN A CA 1
ATOM 2600 C C . ASN A 1 322 ? 8.530 -12.828 6.779 1.00 75.56 322 ASN A C 1
ATOM 2602 O O . ASN A 1 322 ? 9.712 -13.148 6.873 1.00 75.56 322 ASN A O 1
ATOM 2606 N N . ILE A 1 323 ? 7.633 -13.212 7.698 1.00 84.06 323 ILE A N 1
ATOM 2607 C CA . ILE A 1 323 ? 7.957 -13.876 8.983 1.00 84.06 323 ILE A CA 1
ATOM 2608 C C . ILE A 1 323 ? 7.800 -15.399 8.943 1.00 84.06 323 ILE A C 1
ATOM 2610 O O . ILE A 1 323 ? 6.680 -15.919 8.969 1.00 84.06 323 ILE A O 1
ATOM 2614 N N . VAL A 1 324 ? 8.922 -16.127 8.949 1.00 83.88 324 VAL A N 1
ATOM 2615 C CA . VAL A 1 324 ? 8.979 -17.609 9.006 1.00 83.88 324 VAL A CA 1
ATOM 2616 C C . VAL A 1 324 ? 8.978 -18.174 10.416 1.00 83.88 324 VAL A C 1
ATOM 2618 O O . VAL A 1 324 ? 8.839 -19.386 10.579 1.00 83.88 324 VAL A O 1
ATOM 2621 N N . ASP A 1 325 ? 9.094 -17.316 11.424 1.00 87.31 325 ASP A N 1
ATOM 2622 C CA . ASP A 1 325 ? 9.059 -17.723 12.819 1.00 87.31 325 ASP A CA 1
ATOM 2623 C C . ASP A 1 325 ? 7.669 -18.231 13.221 1.00 87.31 325 ASP A C 1
ATOM 2625 O O . ASP A 1 325 ? 6.705 -17.471 13.330 1.00 87.31 325 ASP A O 1
ATOM 2629 N N . THR A 1 326 ? 7.564 -19.533 13.477 1.00 87.00 326 THR A N 1
ATOM 2630 C CA . THR A 1 326 ? 6.297 -20.176 13.839 1.00 87.00 326 THR A CA 1
ATOM 2631 C C . THR A 1 326 ? 5.801 -19.801 15.231 1.00 87.00 326 THR A C 1
ATOM 2633 O O . THR A 1 326 ? 4.665 -20.136 15.549 1.00 87.00 326 THR A O 1
ATOM 2636 N N . ARG A 1 327 ? 6.614 -19.129 16.062 1.00 90.75 327 ARG A N 1
ATOM 2637 C CA . ARG A 1 327 ? 6.141 -18.563 17.336 1.00 90.75 327 ARG A CA 1
ATOM 2638 C C . ARG A 1 327 ? 5.133 -17.440 17.091 1.00 90.75 327 ARG A C 1
ATOM 2640 O O . ARG A 1 327 ? 4.241 -17.250 17.903 1.00 90.75 327 ARG A O 1
ATOM 2647 N N . PHE A 1 328 ? 5.269 -16.705 15.985 1.00 91.00 328 PHE A N 1
ATOM 2648 C CA . PHE A 1 328 ? 4.461 -15.529 15.652 1.00 91.00 328 PHE A CA 1
ATOM 2649 C C . PHE A 1 328 ? 3.270 -15.898 14.753 1.00 91.00 328 PHE A C 1
ATOM 2651 O O . PHE A 1 328 ? 3.184 -15.498 13.591 1.00 91.00 328 PHE A O 1
ATOM 2658 N N . ASP A 1 329 ? 2.338 -16.685 15.292 1.00 84.25 329 ASP A N 1
ATOM 2659 C CA . ASP A 1 329 ? 1.106 -17.132 14.623 1.00 84.25 329 ASP A CA 1
ATOM 2660 C C . ASP A 1 329 ? -0.156 -16.339 15.035 1.00 84.25 329 ASP A C 1
ATOM 2662 O O . ASP A 1 329 ? -1.215 -16.480 14.408 1.00 84.25 329 ASP A O 1
ATOM 2666 N N . HIS A 1 330 ? -0.039 -15.452 16.032 1.00 88.69 330 HIS A N 1
ATOM 2667 C CA . HIS A 1 330 ? -1.063 -14.476 16.409 1.00 88.69 330 HIS A CA 1
ATOM 2668 C C . HIS A 1 330 ? -0.842 -13.150 15.694 1.00 88.69 330 HIS A C 1
ATOM 2670 O O . HIS A 1 330 ? 0.109 -12.428 15.989 1.00 88.69 330 HIS A O 1
ATOM 2676 N N . VAL A 1 331 ? -1.762 -12.806 14.796 1.00 90.62 331 VAL A N 1
ATOM 2677 C CA . VAL A 1 331 ? -1.731 -11.544 14.057 1.00 90.62 331 VAL A CA 1
ATOM 2678 C C . VAL A 1 331 ? -2.819 -10.628 14.599 1.00 90.62 331 VAL A C 1
ATOM 2680 O O . VAL A 1 331 ? -3.989 -11.002 14.607 1.00 90.62 331 VAL A O 1
ATOM 2683 N N . ILE A 1 332 ? -2.438 -9.439 15.055 1.00 92.62 332 ILE A N 1
ATOM 2684 C CA . ILE A 1 332 ? -3.348 -8.381 15.504 1.00 92.62 332 ILE A CA 1
ATOM 2685 C C . ILE A 1 332 ? -3.278 -7.257 14.477 1.00 92.62 332 ILE A C 1
ATOM 2687 O O . ILE A 1 332 ? -2.189 -6.795 14.155 1.00 92.62 332 ILE A O 1
ATOM 2691 N N . ILE A 1 333 ? -4.419 -6.827 13.952 1.00 90.50 333 ILE A N 1
ATOM 2692 C CA . ILE A 1 333 ? -4.500 -5.812 12.903 1.00 90.50 333 ILE A CA 1
ATOM 2693 C C . ILE A 1 333 ? -5.446 -4.708 13.346 1.00 90.50 333 ILE A C 1
ATOM 2695 O O . ILE A 1 333 ? -6.663 -4.885 13.363 1.00 90.50 333 ILE A O 1
ATOM 2699 N N . ASP A 1 334 ? -4.868 -3.562 13.672 1.00 90.12 334 ASP A N 1
ATOM 2700 C CA . ASP A 1 334 ? -5.562 -2.372 14.142 1.00 90.12 334 ASP A CA 1
ATOM 2701 C C . ASP A 1 334 ? -5.692 -1.356 13.014 1.00 90.12 334 ASP A C 1
ATOM 2703 O O . ASP A 1 334 ? -4.924 -0.400 12.908 1.00 90.12 334 ASP A O 1
ATOM 2707 N N . SER A 1 335 ? -6.607 -1.637 12.087 1.00 84.50 335 SER A N 1
ATOM 2708 C CA . SER A 1 335 ? -6.870 -0.740 10.969 1.00 84.50 335 SER A CA 1
ATOM 2709 C C . SER A 1 335 ? -8.268 -0.907 10.404 1.00 84.50 335 SER A C 1
ATOM 2711 O O . SER A 1 335 ? -8.758 -2.026 10.251 1.00 84.50 335 SER A O 1
ATOM 2713 N N . ILE A 1 336 ? -8.879 0.213 10.024 1.00 76.81 336 ILE A N 1
ATOM 2714 C CA . ILE A 1 336 ? -10.136 0.239 9.261 1.00 76.81 336 ILE A CA 1
ATOM 2715 C C . ILE A 1 336 ? -9.904 0.131 7.750 1.00 76.81 336 ILE A C 1
ATOM 2717 O O . ILE A 1 336 ? -10.846 -0.076 6.989 1.00 76.81 336 ILE A O 1
ATOM 2721 N N . ASN A 1 337 ? -8.662 0.287 7.284 1.00 76.19 337 ASN A N 1
ATOM 2722 C CA . ASN A 1 337 ? -8.340 0.243 5.866 1.00 76.19 337 ASN A CA 1
ATOM 2723 C C . ASN A 1 337 ? -8.211 -1.215 5.400 1.00 76.19 337 ASN A C 1
ATOM 2725 O O . ASN A 1 337 ? -7.331 -1.953 5.836 1.00 76.19 337 ASN A O 1
ATOM 2729 N N . GLN A 1 338 ? -9.085 -1.642 4.487 1.00 74.06 338 GLN A N 1
ATOM 2730 C CA . GLN A 1 338 ? -9.094 -3.016 3.986 1.00 74.06 338 GLN A CA 1
ATOM 2731 C C . GLN A 1 338 ? -7.773 -3.425 3.318 1.00 74.06 338 GLN A C 1
ATOM 2733 O O . GLN A 1 338 ? -7.292 -4.524 3.580 1.00 74.06 338 GLN A O 1
ATOM 2738 N N . THR A 1 339 ? -7.163 -2.557 2.509 1.00 73.31 339 THR A N 1
ATOM 2739 C CA . THR A 1 339 ? -5.866 -2.833 1.873 1.00 73.31 339 THR A CA 1
ATOM 2740 C C . THR A 1 339 ? -4.781 -3.056 2.923 1.00 73.31 339 THR A C 1
ATOM 2742 O O . THR A 1 339 ? -4.050 -4.040 2.843 1.00 73.31 339 THR A O 1
ATOM 2745 N N . ASP A 1 340 ? -4.714 -2.200 3.945 1.00 78.94 340 ASP A N 1
ATOM 2746 C CA . ASP A 1 340 ? -3.749 -2.340 5.037 1.00 78.94 340 ASP A CA 1
ATOM 2747 C C . ASP A 1 340 ? -3.990 -3.637 5.820 1.00 78.94 340 ASP A C 1
ATOM 2749 O O . ASP A 1 340 ? -3.040 -4.378 6.079 1.00 78.94 340 ASP A O 1
ATOM 2753 N N . ARG A 1 341 ? -5.255 -3.974 6.117 1.00 79.31 341 ARG A N 1
ATOM 2754 C CA . ARG A 1 341 ? -5.607 -5.240 6.778 1.00 79.31 341 ARG A CA 1
ATOM 2755 C C . ARG A 1 341 ? -5.177 -6.452 5.960 1.00 79.31 341 ARG A C 1
ATOM 2757 O O . ARG A 1 341 ? -4.564 -7.370 6.499 1.00 79.31 341 ARG A O 1
ATOM 2764 N N . ILE A 1 342 ? -5.469 -6.448 4.663 1.00 76.06 342 ILE A N 1
ATOM 2765 C CA . ILE A 1 342 ? -5.098 -7.523 3.742 1.00 76.06 342 ILE A CA 1
ATOM 2766 C C . ILE A 1 342 ? -3.572 -7.684 3.691 1.00 76.06 342 ILE A C 1
ATOM 2768 O O . ILE A 1 342 ? -3.077 -8.810 3.738 1.00 76.06 342 ILE A O 1
ATOM 2772 N N . GLN A 1 343 ? -2.822 -6.584 3.606 1.00 76.00 343 GLN A N 1
ATOM 2773 C CA . GLN A 1 343 ? -1.361 -6.617 3.515 1.00 76.00 343 GLN A CA 1
ATOM 2774 C C . GLN A 1 343 ? -0.718 -7.068 4.834 1.00 76.00 343 GLN A C 1
ATOM 2776 O O . GLN A 1 343 ? 0.077 -8.008 4.839 1.00 76.00 343 GLN A O 1
ATOM 2781 N N . ALA A 1 344 ? -1.139 -6.505 5.967 1.00 83.00 344 ALA A N 1
ATOM 2782 C CA . ALA A 1 344 ? -0.658 -6.904 7.290 1.00 83.00 344 ALA A CA 1
ATOM 2783 C C . ALA A 1 344 ? -0.967 -8.376 7.606 1.00 83.00 344 ALA A C 1
ATOM 2785 O O . ALA A 1 344 ? -0.107 -9.109 8.104 1.00 83.00 344 ALA A O 1
ATOM 2786 N N . ALA A 1 345 ? -2.165 -8.851 7.244 1.00 78.56 345 ALA A N 1
ATOM 2787 C CA . ALA A 1 345 ? -2.565 -10.240 7.450 1.00 78.56 345 ALA A CA 1
ATOM 2788 C C . ALA A 1 345 ? -1.645 -11.238 6.741 1.00 78.56 345 ALA A C 1
ATOM 2790 O O . ALA A 1 345 ? -1.581 -12.390 7.164 1.00 78.56 345 ALA A O 1
ATOM 2791 N N . ARG A 1 346 ? -0.925 -10.827 5.688 1.00 72.81 346 ARG A N 1
ATOM 2792 C CA . ARG A 1 346 ? -0.084 -11.701 4.856 1.00 72.81 346 ARG A CA 1
ATOM 2793 C C . ARG A 1 346 ? 1.336 -11.914 5.381 1.00 72.81 346 ARG A C 1
ATOM 2795 O O . ARG A 1 346 ? 1.982 -12.846 4.910 1.00 72.81 346 ARG A O 1
ATOM 2802 N N . GLN A 1 347 ? 1.801 -11.130 6.351 1.00 77.19 347 GLN A N 1
ATOM 2803 C CA . GLN A 1 347 ? 3.219 -11.094 6.742 1.00 77.19 347 GLN A CA 1
ATOM 2804 C C . GLN A 1 347 ? 3.706 -12.320 7.526 1.00 77.19 347 GLN A C 1
ATOM 2806 O O . GLN A 1 347 ? 4.891 -12.635 7.480 1.00 77.19 347 GLN A O 1
ATOM 2811 N N . THR A 1 348 ? 2.825 -13.029 8.238 1.00 69.56 348 THR A N 1
ATOM 2812 C CA . THR A 1 348 ? 3.191 -14.253 8.977 1.00 69.56 348 THR A CA 1
ATOM 2813 C C . THR A 1 348 ? 3.115 -15.501 8.099 1.00 69.56 348 THR A C 1
ATOM 2815 O O . THR A 1 348 ? 2.463 -15.477 7.059 1.00 69.56 348 THR A O 1
ATOM 2818 N N . PHE A 1 349 ? 3.788 -16.603 8.464 1.00 62.28 349 PHE A N 1
ATOM 2819 C CA . PHE A 1 349 ? 3.812 -17.851 7.667 1.00 62.28 349 PHE A CA 1
ATOM 2820 C C . PHE A 1 349 ? 3.266 -19.091 8.355 1.00 62.28 349 PHE A C 1
ATOM 2822 O O . PHE A 1 349 ? 3.464 -20.206 7.865 1.00 62.28 349 PHE A O 1
ATOM 2829 N N . ALA A 1 350 ? 2.522 -18.928 9.443 1.00 61.12 350 ALA A N 1
ATOM 2830 C CA . ALA A 1 350 ? 1.834 -20.060 10.032 1.00 61.12 350 ALA A CA 1
ATOM 2831 C C . ALA A 1 350 ? 0.710 -20.554 9.093 1.00 61.12 350 ALA A C 1
ATOM 2833 O O . ALA A 1 350 ? -0.065 -19.768 8.533 1.00 61.12 350 ALA A O 1
ATOM 2834 N N . TYR A 1 351 ? 0.654 -21.877 8.889 1.00 57.81 351 TYR A N 1
ATOM 2835 C CA . TYR A 1 351 ? -0.395 -22.558 8.111 1.00 57.81 351 TYR A CA 1
ATOM 2836 C C . TYR A 1 351 ? -1.785 -22.353 8.736 1.00 57.81 351 TYR A C 1
ATOM 2838 O O . TYR A 1 351 ? -2.792 -22.283 8.030 1.00 57.81 351 TYR A O 1
ATOM 2846 N N . GLN A 1 352 ? -1.803 -22.224 10.064 1.00 59.25 352 GLN A N 1
ATOM 2847 C CA . GLN A 1 352 ? -2.932 -21.796 10.874 1.00 59.25 352 GLN A CA 1
ATOM 2848 C C . GLN A 1 352 ? -2.552 -20.509 11.585 1.00 59.25 352 GLN A C 1
ATOM 2850 O O . GLN A 1 352 ? -1.495 -20.448 12.203 1.00 59.25 352 GLN A O 1
ATOM 2855 N N . ARG A 1 353 ? -3.402 -19.491 11.483 1.00 72.06 353 ARG A N 1
ATOM 2856 C CA . ARG A 1 353 ? -3.201 -18.207 12.160 1.00 72.06 353 ARG A CA 1
ATOM 2857 C C . ARG A 1 353 ? -4.401 -17.891 13.021 1.00 72.06 353 ARG A C 1
ATOM 2859 O O . ARG A 1 353 ? -5.536 -18.193 12.639 1.00 72.06 353 ARG A O 1
ATOM 2866 N N . HIS A 1 354 ? -4.137 -17.228 14.132 1.00 75.50 354 HIS A N 1
ATOM 2867 C CA . HIS A 1 354 ? -5.163 -16.582 14.932 1.00 75.50 354 HIS A CA 1
ATOM 2868 C C . HIS A 1 354 ? -5.192 -15.112 14.540 1.00 75.50 354 HIS A C 1
ATOM 2870 O O . HIS A 1 354 ? -4.314 -14.342 14.941 1.00 75.50 354 HIS A O 1
ATOM 2876 N N . LEU A 1 355 ? -6.170 -14.751 13.715 1.00 80.12 355 LEU A N 1
ATOM 2877 C CA . LEU A 1 355 ? -6.302 -13.406 13.187 1.00 80.12 355 LEU A CA 1
ATOM 2878 C C . LEU A 1 355 ? -7.228 -12.602 14.098 1.00 80.12 355 LEU A C 1
ATOM 2880 O O . LEU A 1 355 ? -8.332 -13.032 14.432 1.00 80.12 355 LEU A O 1
ATOM 2884 N N . LYS A 1 356 ? -6.758 -11.435 14.530 1.00 83.00 356 LYS A N 1
ATOM 2885 C CA . LYS A 1 356 ? -7.545 -10.489 15.313 1.00 83.00 356 LYS A CA 1
ATOM 2886 C C . LYS A 1 356 ? -7.619 -9.179 14.555 1.00 83.00 356 LYS A C 1
ATOM 2888 O O . LYS A 1 356 ? -6.577 -8.603 14.248 1.00 83.00 356 LYS A O 1
ATOM 2893 N N . VAL A 1 357 ? -8.825 -8.730 14.234 1.00 80.38 357 VAL A N 1
ATOM 2894 C CA . VAL A 1 357 ? -9.045 -7.609 13.314 1.00 80.38 357 VAL A CA 1
ATOM 2895 C C . VAL A 1 357 ? -9.891 -6.546 13.988 1.00 80.38 357 VAL A C 1
ATOM 2897 O O . VAL A 1 357 ? -10.897 -6.854 14.622 1.00 80.38 357 VAL A O 1
ATOM 2900 N N . PHE A 1 358 ? -9.504 -5.290 13.811 1.00 79.62 358 PHE A N 1
ATOM 2901 C CA . PHE A 1 358 ? -10.328 -4.170 14.226 1.00 79.62 358 PHE A CA 1
ATOM 2902 C C . PHE A 1 358 ? -11.678 -4.181 13.491 1.00 79.62 358 PHE A C 1
ATOM 2904 O O . PHE A 1 358 ? -11.726 -4.187 12.256 1.00 79.62 358 PHE A O 1
ATOM 2911 N N . ALA A 1 359 ? -12.770 -4.153 14.254 1.00 81.56 359 ALA A N 1
ATOM 2912 C CA . ALA A 1 359 ? -14.119 -3.928 13.753 1.00 81.56 359 ALA A CA 1
ATOM 2913 C C . ALA A 1 359 ? -14.761 -2.801 14.569 1.00 81.56 359 ALA A C 1
ATOM 2915 O O . ALA A 1 359 ? -14.908 -2.937 15.782 1.00 81.56 359 ALA A O 1
ATOM 2916 N N . PRO A 1 360 ? -15.170 -1.688 13.941 1.00 78.81 360 PRO A N 1
ATOM 2917 C CA . PRO A 1 360 ? -15.826 -0.582 14.629 1.00 78.81 360 PRO A CA 1
ATOM 2918 C C . PRO A 1 360 ? -17.313 -0.885 14.896 1.00 78.81 360 PRO A C 1
ATOM 2920 O O . PRO A 1 360 ? -18.192 -0.102 14.528 1.00 78.81 360 PRO A O 1
ATOM 2923 N N . GLU A 1 361 ? -17.617 -2.024 15.517 1.00 86.50 361 GLU A N 1
ATOM 2924 C CA . GLU A 1 361 ? -18.978 -2.342 15.947 1.00 86.50 361 GLU A CA 1
ATOM 2925 C C . GLU A 1 361 ? -19.370 -1.482 17.151 1.00 86.50 361 GLU A C 1
ATOM 2927 O O . GLU A 1 361 ? -18.637 -1.386 18.139 1.00 86.50 361 GLU A O 1
ATOM 2932 N N . ILE A 1 362 ? -20.537 -0.839 17.070 1.00 88.81 362 ILE A N 1
ATOM 2933 C CA . ILE A 1 362 ? -21.0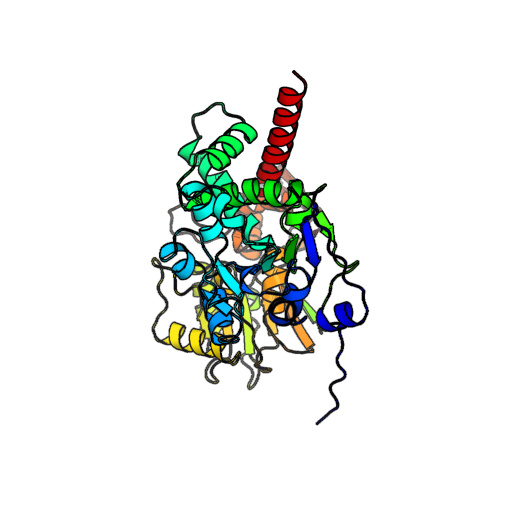53 -0.038 18.180 1.00 88.81 362 ILE A CA 1
ATOM 2934 C C . ILE A 1 362 ? -21.666 -0.985 19.221 1.00 88.81 362 ILE A C 1
ATOM 2936 O O . ILE A 1 362 ? -22.537 -1.786 18.865 1.00 88.81 362 ILE A O 1
ATOM 2940 N N . PRO A 1 363 ? -21.290 -0.879 20.510 1.00 89.94 363 PRO A N 1
ATOM 2941 C CA . PRO A 1 363 ? -21.912 -1.675 21.559 1.00 89.94 363 PRO A CA 1
ATOM 2942 C C . PRO A 1 363 ? -23.427 -1.449 21.627 1.00 89.94 363 PRO A C 1
ATOM 2944 O O . PRO A 1 363 ? -23.930 -0.338 21.424 1.00 89.94 363 PRO A O 1
ATOM 2947 N N . LYS A 1 364 ? -24.179 -2.513 21.926 1.00 89.81 364 LYS A N 1
ATOM 2948 C CA . LYS A 1 364 ? -25.653 -2.515 21.868 1.00 89.81 364 LYS A CA 1
ATOM 2949 C C . LYS A 1 364 ? -26.279 -1.462 22.786 1.00 89.81 364 LYS A C 1
ATOM 2951 O O . LYS A 1 364 ? -27.337 -0.924 22.470 1.00 89.81 364 LYS A O 1
ATOM 2956 N N . GLU A 1 365 ? -25.619 -1.130 23.889 1.00 92.19 365 GLU A N 1
ATOM 2957 C CA . GLU A 1 365 ? -26.007 -0.089 24.842 1.00 92.19 365 GLU A CA 1
ATOM 2958 C C . GLU A 1 365 ? -25.936 1.345 24.287 1.00 92.19 365 GLU A C 1
ATOM 2960 O O . GLU A 1 365 ? -26.478 2.257 24.908 1.00 92.19 365 GLU A O 1
ATOM 2965 N N . TYR A 1 366 ? -25.338 1.560 23.112 1.00 93.50 366 TYR A N 1
ATOM 2966 C CA . TYR A 1 366 ? -25.350 2.848 22.407 1.00 93.50 366 TYR A CA 1
ATOM 2967 C C . TYR A 1 366 ? -26.210 2.832 21.130 1.00 93.50 366 TYR A C 1
ATOM 2969 O O . TYR A 1 366 ? -26.423 3.886 20.528 1.00 93.50 366 TYR A O 1
ATOM 2977 N N . LEU A 1 367 ? -26.732 1.668 20.722 1.00 94.50 367 LEU A N 1
ATOM 2978 C CA . LEU A 1 367 ? -27.529 1.496 19.504 1.00 94.50 367 LEU A CA 1
ATOM 2979 C C . LEU A 1 367 ? -29.035 1.587 19.753 1.00 94.50 367 LEU A C 1
ATOM 2981 O O . LEU A 1 367 ? -29.553 1.169 20.788 1.00 94.50 367 LEU A O 1
ATOM 2985 N N . ASN A 1 368 ? -29.748 2.092 18.745 1.00 95.12 368 ASN A N 1
ATOM 2986 C CA . ASN A 1 368 ? -31.208 2.168 18.659 1.00 95.12 368 ASN A CA 1
ATOM 2987 C C . ASN A 1 368 ? -31.876 2.854 19.863 1.00 95.12 368 ASN A C 1
ATOM 2989 O O . ASN A 1 368 ? -33.034 2.588 20.193 1.00 95.12 368 ASN A O 1
ATOM 2993 N N . GLN A 1 369 ? -31.159 3.776 20.504 1.00 94.69 369 GLN A N 1
ATOM 2994 C CA . GLN A 1 369 ? -31.653 4.581 21.613 1.00 94.69 369 GLN A CA 1
ATOM 2995 C C . GLN A 1 369 ? -31.039 5.981 21.607 1.00 94.69 369 GLN A C 1
ATOM 2997 O O . GLN A 1 369 ? -30.032 6.243 20.952 1.00 94.69 369 GLN A O 1
ATOM 3002 N N . TRP A 1 370 ? -31.680 6.907 22.323 1.00 95.12 370 TRP A N 1
ATOM 3003 C CA . TRP A 1 370 ? -31.167 8.266 22.469 1.00 95.12 370 TRP A CA 1
ATOM 3004 C C . TRP A 1 370 ? -30.094 8.299 23.552 1.00 95.12 370 TRP A C 1
ATOM 3006 O O . TRP A 1 370 ? -30.392 8.020 24.709 1.00 95.12 370 TRP A O 1
ATOM 3016 N N . ILE A 1 371 ? -28.884 8.703 23.182 1.00 95.06 371 ILE A N 1
ATOM 3017 C CA . ILE A 1 371 ? -27.745 8.833 24.089 1.00 95.06 371 ILE A CA 1
ATOM 3018 C C . ILE A 1 371 ? -27.396 10.303 24.339 1.00 95.06 371 ILE A C 1
ATOM 3020 O O . ILE A 1 371 ? -27.589 11.182 23.489 1.00 95.06 371 ILE A O 1
ATOM 3024 N N . SER A 1 372 ? -26.907 10.580 25.543 1.00 94.44 372 SER A N 1
ATOM 3025 C CA . SER A 1 372 ? -26.432 11.900 25.964 1.00 94.44 372 SER A CA 1
ATOM 3026 C C . SER A 1 372 ? -25.070 12.246 25.352 1.00 94.44 372 SER A C 1
ATOM 3028 O O . SER A 1 372 ? -24.345 11.387 24.855 1.00 94.44 372 SER A O 1
ATOM 3030 N N . VAL A 1 373 ? -24.674 13.520 25.446 1.00 91.19 373 VAL A N 1
ATOM 3031 C CA . VAL A 1 373 ? -23.327 13.968 25.040 1.00 91.19 373 VAL A CA 1
ATOM 3032 C C . VAL A 1 373 ? -22.222 13.296 25.868 1.00 91.19 373 VAL A C 1
ATOM 3034 O O . VAL A 1 373 ? -21.123 13.118 25.355 1.00 91.19 373 VAL A O 1
ATOM 3037 N N . ALA A 1 374 ? -22.492 12.929 27.126 1.00 90.56 374 ALA A N 1
ATOM 3038 C CA . ALA A 1 374 ? -21.532 12.204 27.961 1.00 90.56 374 ALA A CA 1
ATOM 3039 C C . ALA A 1 374 ? -21.297 10.791 27.409 1.00 90.56 374 ALA A C 1
ATOM 3041 O O . ALA A 1 374 ? -20.175 10.473 27.042 1.00 90.56 374 ALA A O 1
ATOM 3042 N N . GLN A 1 375 ? -22.373 10.036 27.178 1.00 93.00 375 GLN A N 1
ATOM 3043 C CA . GLN A 1 375 ? -22.306 8.702 26.566 1.00 93.00 375 GLN A CA 1
ATOM 3044 C C . GLN A 1 375 ? -21.657 8.719 25.174 1.00 93.00 375 GLN A C 1
ATOM 3046 O O . GLN A 1 375 ? -20.952 7.793 24.802 1.00 93.00 375 GLN A O 1
ATOM 3051 N N . CYS A 1 376 ? -21.853 9.790 24.402 1.00 92.12 376 CYS A N 1
ATOM 3052 C CA . CYS A 1 376 ? -21.164 9.979 23.125 1.00 92.12 376 CYS A CA 1
ATOM 3053 C C . CYS A 1 376 ? -19.638 10.104 23.271 1.00 92.12 376 CYS A C 1
ATOM 3055 O O . CYS A 1 376 ? -18.899 9.701 22.374 1.00 92.12 376 CYS A O 1
ATOM 3057 N N . ARG A 1 377 ? -19.154 10.708 24.364 1.00 89.75 377 ARG A N 1
ATOM 3058 C CA . ARG A 1 377 ? -17.716 10.787 24.663 1.00 89.75 377 ARG A CA 1
ATOM 3059 C C . ARG A 1 377 ? -17.189 9.431 25.102 1.00 89.75 377 ARG A C 1
ATOM 3061 O O . ARG A 1 377 ? -16.155 9.027 24.588 1.00 89.75 377 ARG A O 1
ATOM 3068 N N . ASP A 1 378 ? -17.937 8.734 25.951 1.00 89.81 378 ASP A N 1
ATOM 3069 C CA . ASP A 1 378 ? -17.587 7.390 26.414 1.00 89.81 378 ASP A CA 1
ATOM 3070 C C . ASP A 1 378 ? -17.483 6.420 25.225 1.00 89.81 378 ASP A C 1
ATOM 3072 O O . ASP A 1 378 ? -16.497 5.706 25.088 1.00 89.81 378 ASP A O 1
ATOM 3076 N N . LEU A 1 379 ? -18.440 6.472 24.290 1.00 90.38 379 LEU A N 1
ATOM 3077 C CA . LEU A 1 379 ? -18.396 5.691 23.051 1.00 90.38 379 LEU A CA 1
ATOM 3078 C C . LEU A 1 379 ? -17.195 6.062 22.165 1.00 90.38 379 LEU A C 1
ATOM 3080 O O . LEU A 1 379 ? -16.554 5.184 21.592 1.00 90.38 379 LEU A O 1
ATOM 3084 N N . ALA A 1 380 ? -16.886 7.355 22.037 1.00 88.31 380 ALA A N 1
ATOM 3085 C CA . ALA A 1 380 ? -15.741 7.818 21.257 1.00 88.31 380 ALA A CA 1
ATOM 3086 C C . ALA A 1 380 ? -14.411 7.309 21.832 1.00 88.31 380 ALA A C 1
ATOM 3088 O O . ALA A 1 380 ? -13.555 6.853 21.076 1.00 88.31 380 ALA A O 1
ATOM 3089 N N . GLU A 1 381 ? -14.260 7.355 23.153 1.00 84.06 381 GLU A N 1
ATOM 3090 C CA . GLU A 1 381 ? -13.103 6.811 23.863 1.00 84.06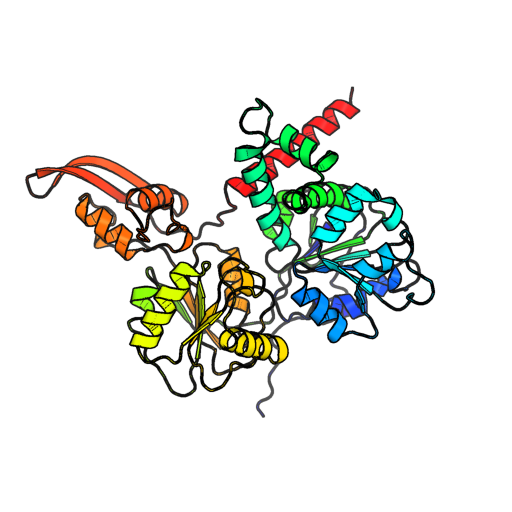 381 GLU A CA 1
ATOM 3091 C C . GLU A 1 381 ? -13.036 5.284 23.752 1.00 84.06 381 GLU A C 1
ATOM 3093 O O . GLU A 1 381 ? -11.963 4.739 23.501 1.00 84.06 381 GLU A O 1
ATOM 3098 N N . TYR A 1 382 ? -14.182 4.604 23.839 1.00 84.12 382 TYR A N 1
ATOM 3099 C CA . TYR A 1 382 ? -14.271 3.157 23.679 1.00 84.12 382 TYR A CA 1
ATOM 3100 C C . TYR A 1 382 ? -13.828 2.702 22.285 1.00 84.12 382 TYR A C 1
ATOM 3102 O O . TYR A 1 382 ? -12.965 1.842 22.181 1.00 84.12 382 TYR A O 1
ATOM 3110 N N . MET A 1 383 ? -14.360 3.291 21.210 1.00 82.19 383 MET A N 1
ATOM 3111 C CA . MET A 1 383 ? -14.068 2.838 19.840 1.00 82.19 383 MET A CA 1
ATOM 3112 C C . MET A 1 383 ? -12.663 3.199 19.338 1.00 82.19 383 MET A C 1
ATOM 3114 O O . MET A 1 383 ? -12.202 2.594 18.380 1.00 82.19 383 MET A O 1
ATOM 3118 N N . SER A 1 384 ? -12.024 4.232 19.903 1.00 76.50 384 SER A N 1
ATOM 3119 C CA . SER A 1 384 ? -10.617 4.621 19.684 1.00 76.50 384 SER A CA 1
ATOM 3120 C C . SER A 1 384 ? -10.006 4.292 18.296 1.00 76.50 384 SER A C 1
ATOM 3122 O O . SER A 1 384 ? -8.966 3.644 18.214 1.00 76.50 384 SER A O 1
ATOM 3124 N N . VAL A 1 385 ? -10.624 4.754 17.199 1.00 77.06 385 VAL A N 1
ATOM 3125 C CA . VAL A 1 385 ? -10.210 4.399 15.822 1.00 77.06 385 VAL A CA 1
ATOM 3126 C C . VAL A 1 385 ? -8.835 5.005 15.472 1.00 77.06 385 VAL A C 1
ATOM 3128 O O . VAL A 1 385 ? -8.726 6.238 15.395 1.00 77.06 385 VAL A O 1
ATOM 3131 N N . PRO A 1 386 ? -7.802 4.190 15.191 1.00 68.94 386 PRO A N 1
ATOM 3132 C CA . PRO A 1 386 ? -6.415 4.654 15.078 1.00 68.94 386 PRO A CA 1
ATOM 3133 C C . PRO A 1 386 ? -6.176 5.621 13.906 1.00 68.94 386 PRO A C 1
ATOM 3135 O O . PRO A 1 386 ? -5.387 6.561 14.027 1.00 68.94 386 PRO A O 1
ATOM 3138 N N . GLU A 1 387 ? -6.882 5.478 12.782 1.00 72.38 387 GLU A N 1
ATOM 3139 C CA . GLU A 1 387 ? -6.759 6.372 11.619 1.00 72.38 387 GLU A CA 1
ATOM 3140 C C . GLU A 1 387 ? -7.373 7.754 11.813 1.00 72.38 387 GLU A C 1
ATOM 3142 O O . GLU A 1 387 ? -6.938 8.723 11.178 1.00 72.38 387 GLU A O 1
ATOM 3147 N N . LEU A 1 388 ? -8.346 7.863 12.712 1.00 71.00 388 LEU A N 1
ATOM 3148 C CA . LEU A 1 388 ? -9.012 9.119 13.050 1.00 71.00 388 LEU A CA 1
ATOM 3149 C C . LEU A 1 388 ? -8.360 9.808 14.254 1.00 71.00 388 LEU A C 1
ATOM 3151 O O . LEU A 1 388 ? -8.581 11.003 14.482 1.00 71.00 388 LEU A O 1
ATOM 3155 N N . ASP A 1 389 ? -7.497 9.103 14.984 1.00 64.69 389 ASP A N 1
ATOM 3156 C CA . ASP A 1 389 ? -6.800 9.598 16.175 1.00 64.69 389 ASP A CA 1
ATOM 3157 C C . ASP A 1 389 ? -5.630 10.563 15.862 1.00 64.69 389 ASP A C 1
ATOM 3159 O O . ASP A 1 389 ? -4.820 10.915 16.718 1.00 64.69 389 ASP A O 1
ATOM 3163 N N . LYS A 1 390 ? -5.548 11.064 14.619 1.00 59.53 390 LYS A N 1
ATOM 3164 C CA . LYS A 1 390 ? -4.560 12.075 14.210 1.00 59.53 390 LYS A CA 1
ATOM 3165 C C . LYS A 1 390 ? -4.759 13.425 14.906 1.00 59.53 390 LYS A C 1
ATOM 3167 O O . LYS A 1 390 ? -5.882 13.911 15.090 1.00 59.53 390 LYS A O 1
ATOM 3172 N 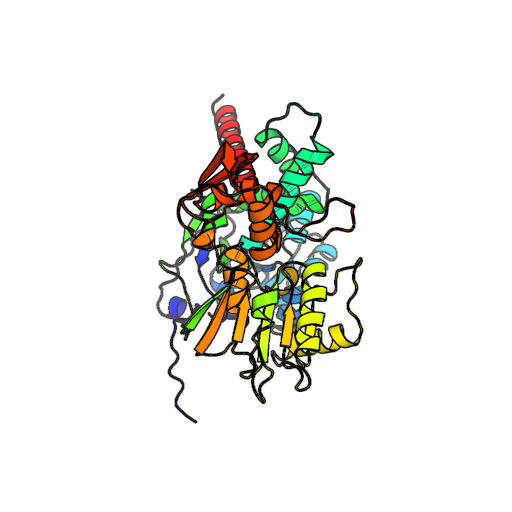N . THR A 1 391 ? -3.634 14.071 15.196 1.00 44.69 391 THR A N 1
ATOM 3173 C CA . THR A 1 391 ? -3.512 15.423 15.743 1.00 44.69 391 THR A CA 1
ATOM 3174 C C . THR A 1 391 ? -3.743 16.510 14.685 1.00 44.69 391 THR A C 1
ATOM 3176 O O . THR A 1 391 ? -3.192 16.475 13.588 1.00 44.69 391 THR A O 1
ATOM 3179 N N . ASN A 1 392 ? -4.507 17.537 15.068 1.00 35.88 392 ASN A N 1
ATOM 3180 C CA . ASN A 1 392 ? -4.220 18.924 14.697 1.00 35.88 392 ASN A CA 1
ATOM 3181 C C . ASN A 1 392 ? -3.381 19.492 15.845 1.00 35.88 392 ASN A C 1
ATOM 3183 O O . ASN A 1 392 ? -3.953 19.630 16.917 1.00 35.88 392 ASN A O 1
ATOM 3187 N N . ASN A 1 393 ? -2.086 19.775 15.646 1.00 39.38 393 ASN A N 1
ATOM 3188 C CA . ASN A 1 393 ? -1.185 20.671 16.416 1.00 39.38 393 ASN A CA 1
ATOM 3189 C C . ASN A 1 393 ? -1.295 20.816 17.959 1.00 39.38 393 ASN A C 1
ATOM 3191 O O . ASN A 1 393 ? -0.634 21.675 18.537 1.00 39.38 393 ASN A O 1
ATOM 3195 N N . HIS A 1 394 ? -2.052 19.982 18.662 1.00 37.91 394 HIS A N 1
ATOM 3196 C CA . HIS A 1 394 ? -2.277 20.052 20.096 1.00 37.91 394 HIS A CA 1
ATOM 3197 C C . HIS A 1 394 ? -2.279 18.641 20.678 1.00 37.91 394 HIS A C 1
ATOM 3199 O O . HIS A 1 394 ? -2.825 17.708 20.096 1.00 37.91 394 HIS A O 1
ATOM 3205 N N . HIS A 1 395 ? -1.638 18.516 21.835 1.00 40.50 395 HIS A N 1
ATOM 3206 C CA . HIS A 1 395 ? -1.254 17.296 22.547 1.00 40.50 395 HIS A CA 1
ATOM 3207 C C . HIS A 1 395 ? -2.405 16.387 23.045 1.00 40.50 395 HIS A C 1
ATOM 3209 O O . HIS A 1 395 ? -2.213 15.672 24.025 1.00 40.50 395 HIS A O 1
ATOM 3215 N N . SER A 1 396 ? -3.590 16.383 22.421 1.00 44.81 396 SER A N 1
ATOM 3216 C CA . SER A 1 396 ? -4.663 15.433 22.755 1.00 44.81 396 SER A CA 1
ATOM 3217 C C . SER A 1 396 ? -4.804 14.355 21.677 1.00 44.81 396 SER A C 1
ATOM 3219 O O . SER A 1 396 ? -5.312 14.622 20.587 1.00 44.81 396 SER A O 1
ATOM 3221 N N . PHE A 1 397 ? -4.377 13.141 22.016 1.00 53.00 397 PHE A N 1
ATOM 3222 C CA . PHE A 1 397 ? -4.437 11.920 21.201 1.00 53.00 397 PHE A CA 1
ATOM 3223 C C . PHE A 1 397 ? -5.689 11.086 21.498 1.00 53.00 397 PHE A C 1
ATOM 3225 O O . PHE A 1 397 ? -5.587 9.879 21.717 1.00 53.00 397 PHE A O 1
ATOM 3232 N N . ASN A 1 398 ? -6.839 11.750 21.624 1.00 63.94 398 ASN A N 1
ATOM 3233 C CA . ASN A 1 398 ? -8.083 11.062 21.933 1.00 63.94 398 ASN A CA 1
ATOM 3234 C C . ASN A 1 398 ? -9.083 11.271 20.801 1.00 63.94 398 ASN A C 1
ATOM 3236 O O . ASN A 1 398 ? -9.336 12.403 20.357 1.00 63.94 398 ASN A O 1
ATOM 3240 N N . MET A 1 399 ? -9.713 10.172 20.397 1.00 76.25 399 MET A N 1
ATOM 3241 C CA . MET A 1 399 ? -10.912 10.188 19.580 1.00 76.25 399 MET A CA 1
ATOM 3242 C C . MET A 1 399 ? -11.950 11.129 20.204 1.00 76.25 399 MET A C 1
ATOM 3244 O O . MET A 1 399 ? -12.235 11.082 21.399 1.00 76.25 399 MET A O 1
ATOM 3248 N N . THR A 1 400 ? -12.541 11.993 19.380 1.00 85.56 400 THR A N 1
ATOM 3249 C CA . THR A 1 400 ? -13.622 12.883 19.822 1.00 85.56 400 THR A CA 1
ATOM 3250 C C . THR A 1 400 ? -14.937 12.421 19.228 1.00 85.56 400 THR A C 1
ATOM 3252 O O . THR A 1 400 ? -14.966 11.914 18.107 1.00 85.56 400 THR A O 1
ATOM 3255 N N . TRP A 1 401 ? -16.040 12.691 19.931 1.00 90.00 401 TRP A N 1
ATOM 3256 C CA . TRP A 1 401 ? -17.377 12.417 19.406 1.00 90.00 401 TRP A CA 1
ATOM 3257 C C . TRP A 1 401 ? -17.595 13.014 18.014 1.00 90.00 401 TRP A C 1
ATOM 3259 O O . TRP A 1 401 ? -18.166 12.349 17.170 1.00 90.00 401 TRP A O 1
ATOM 3269 N N . ASN A 1 402 ? -17.114 14.231 17.736 1.00 88.38 402 ASN A N 1
ATOM 3270 C CA . ASN A 1 402 ? -17.316 14.845 16.421 1.00 88.38 402 ASN A CA 1
ATOM 3271 C C . ASN A 1 402 ? -16.647 14.035 15.301 1.00 88.38 402 ASN A C 1
ATOM 3273 O O . ASN A 1 402 ? -17.288 13.772 14.292 1.00 88.38 402 ASN A O 1
ATOM 3277 N N . LYS A 1 403 ? -15.402 13.583 15.508 1.00 85.31 403 LYS A N 1
ATOM 3278 C CA . LYS A 1 403 ? -14.697 12.729 14.540 1.00 85.31 403 LYS A CA 1
ATOM 3279 C C . LYS A 1 403 ? -15.413 11.394 14.339 1.00 85.31 403 LYS A C 1
ATOM 3281 O O . LYS A 1 403 ? -15.618 10.985 13.202 1.00 85.31 403 LYS A O 1
ATOM 3286 N N . LEU A 1 404 ? -15.807 10.737 15.434 1.00 88.38 404 LEU A N 1
ATOM 3287 C CA . LEU A 1 404 ? -16.526 9.468 15.358 1.00 88.38 404 LEU A CA 1
ATOM 3288 C C . LEU A 1 404 ? -17.878 9.649 14.655 1.00 88.38 404 LEU A C 1
ATOM 3290 O O . LEU A 1 404 ? -18.180 8.922 13.721 1.00 88.38 404 LEU A O 1
ATOM 3294 N N . LYS A 1 405 ? -18.657 10.660 15.043 1.00 91.12 405 LYS A N 1
ATOM 3295 C CA . LYS A 1 405 ? -19.959 10.994 14.455 1.00 91.12 405 LYS A CA 1
ATOM 3296 C C . LYS A 1 405 ? -19.881 11.169 12.939 1.00 91.12 405 LYS A C 1
ATOM 3298 O O . LYS A 1 405 ? -20.764 10.683 12.244 1.00 91.12 405 LYS A O 1
ATOM 3303 N N . ASP A 1 406 ? -18.853 11.853 12.443 1.00 86.94 406 ASP A N 1
ATOM 3304 C CA . ASP A 1 406 ? -18.672 12.085 11.006 1.00 86.94 406 ASP A CA 1
ATOM 3305 C C . ASP A 1 406 ? -18.223 10.805 10.270 1.00 86.94 406 ASP A C 1
ATOM 3307 O O . ASP A 1 406 ? -18.506 10.636 9.086 1.00 86.94 406 ASP A O 1
ATOM 3311 N N . TYR A 1 407 ? -17.569 9.879 10.977 1.00 85.06 407 TYR A N 1
ATOM 3312 C CA . TYR A 1 407 ? -17.128 8.587 10.452 1.00 85.06 407 TYR A CA 1
ATOM 3313 C C . TYR A 1 407 ? -18.227 7.519 10.424 1.00 85.06 407 TYR A C 1
ATOM 3315 O O . TYR A 1 407 ? -18.296 6.754 9.467 1.00 85.06 407 TYR A O 1
ATOM 3323 N N . LEU A 1 408 ? -19.102 7.463 11.430 1.00 88.62 408 LEU A N 1
ATOM 3324 C CA . LEU A 1 408 ? -20.147 6.439 11.564 1.00 88.62 408 LEU A CA 1
ATOM 3325 C C . LEU A 1 408 ? -21.000 6.228 10.285 1.00 88.62 408 LEU A C 1
ATOM 3327 O O . LEU A 1 408 ? -21.158 5.074 9.881 1.00 88.62 408 LEU A O 1
ATOM 3331 N N . PRO A 1 409 ? -21.460 7.284 9.578 1.00 87.62 409 PRO A N 1
ATOM 3332 C CA . PRO A 1 409 ? -22.133 7.160 8.279 1.00 87.62 409 PRO A CA 1
ATOM 3333 C C . PRO A 1 409 ? -21.339 6.428 7.212 1.00 87.62 409 PRO A C 1
ATOM 3335 O O . PRO A 1 409 ? -21.924 5.735 6.384 1.00 87.62 409 PRO A O 1
ATOM 3338 N N . THR A 1 410 ? -20.014 6.561 7.230 1.00 77.00 410 THR A N 1
ATOM 3339 C CA . THR A 1 410 ? -19.164 5.910 6.234 1.00 77.00 410 THR A CA 1
ATOM 3340 C C . THR A 1 410 ? -19.173 4.395 6.390 1.00 77.00 410 THR A C 1
ATOM 3342 O O . THR A 1 410 ? -19.021 3.724 5.382 1.00 77.00 410 THR A O 1
ATOM 3345 N N . ILE A 1 411 ? -19.433 3.874 7.599 1.00 81.12 411 ILE A N 1
ATOM 3346 C CA . ILE A 1 411 ? -19.393 2.444 7.954 1.00 81.12 411 ILE A CA 1
ATOM 3347 C C . ILE A 1 411 ? -20.758 1.786 8.194 1.00 81.12 411 ILE A C 1
ATOM 3349 O O . ILE A 1 411 ? -20.834 0.748 8.849 1.00 81.12 411 ILE A O 1
ATOM 3353 N N . GLY A 1 412 ? -21.829 2.373 7.654 1.00 86.06 412 GLY A N 1
ATOM 3354 C CA . GLY A 1 412 ? -23.174 1.781 7.681 1.00 86.06 412 GLY A CA 1
ATOM 3355 C C . GLY A 1 412 ? -24.074 2.246 8.829 1.00 86.06 412 GLY A C 1
ATOM 3356 O O . GLY A 1 412 ? -25.242 1.859 8.883 1.00 86.06 412 GLY A O 1
ATOM 3357 N N . TYR A 1 413 ? -23.593 3.128 9.712 1.00 91.56 413 TYR A N 1
ATOM 3358 C CA . TYR A 1 413 ? -24.405 3.668 10.805 1.00 91.56 413 TYR A CA 1
ATOM 3359 C C . TYR A 1 413 ? -25.026 5.017 10.460 1.00 91.56 413 TYR A C 1
ATOM 3361 O O . TYR A 1 413 ? -24.364 5.942 10.009 1.00 91.56 413 TYR A O 1
ATOM 3369 N N . THR A 1 414 ? -26.292 5.210 10.790 1.00 93.12 414 THR A N 1
ATOM 3370 C CA . THR A 1 414 ? -26.949 6.517 10.713 1.00 93.12 414 THR A CA 1
ATOM 3371 C C . THR A 1 414 ? -26.879 7.226 12.058 1.00 93.12 414 THR A C 1
ATOM 3373 O O . THR A 1 414 ? -27.124 6.599 13.090 1.00 93.12 414 THR A O 1
ATOM 3376 N N . VAL A 1 415 ? -26.628 8.538 12.054 1.00 95.56 415 VAL A N 1
ATOM 3377 C CA . VAL A 1 415 ? -26.637 9.360 13.272 1.00 95.56 415 VAL A CA 1
ATOM 3378 C C . VAL A 1 415 ? -27.653 10.493 13.151 1.00 95.56 415 VAL A C 1
ATOM 3380 O O . VAL A 1 415 ? -27.500 11.393 12.327 1.00 95.56 415 VAL A O 1
ATOM 3383 N N . GLU A 1 416 ? -28.668 10.494 14.015 1.00 95.56 416 GLU A N 1
ATOM 3384 C CA . GLU A 1 416 ? -29.587 11.623 14.177 1.00 95.56 416 GLU A CA 1
ATOM 3385 C C . GLU A 1 416 ? -29.203 12.481 15.384 1.00 95.56 416 GLU A C 1
ATOM 3387 O O . GLU A 1 416 ? -28.827 11.966 16.433 1.00 95.56 416 GLU A O 1
ATOM 3392 N N . GLN A 1 417 ? -29.387 13.799 15.278 1.00 95.62 417 GLN A N 1
ATOM 3393 C CA . GLN A 1 417 ? -29.180 14.750 16.373 1.00 95.62 417 GLN A CA 1
ATOM 3394 C C . GLN A 1 417 ? -30.482 15.499 16.680 1.00 95.62 417 GLN A C 1
ATOM 3396 O O . GLN A 1 417 ? -31.075 16.109 15.790 1.00 95.62 417 GLN A O 1
ATOM 3401 N N . ARG A 1 418 ? -30.918 15.522 17.947 1.00 95.00 418 ARG A N 1
ATOM 3402 C CA . ARG A 1 418 ? -32.088 16.310 18.397 1.00 95.00 418 ARG A CA 1
ATOM 3403 C C . ARG A 1 418 ? -31.891 16.870 19.802 1.00 95.00 418 ARG A C 1
ATOM 3405 O O . ARG A 1 418 ? -31.126 16.334 20.596 1.00 95.00 418 ARG A O 1
ATOM 3412 N N . ARG A 1 419 ? -32.630 17.927 20.152 1.00 94.19 419 ARG A N 1
ATOM 3413 C CA . ARG A 1 419 ? -32.796 18.335 21.557 1.00 94.19 419 ARG A CA 1
ATOM 3414 C C . ARG A 1 419 ? -33.935 17.549 22.196 1.00 94.19 419 ARG A C 1
ATOM 3416 O O . ARG A 1 419 ? -35.063 17.613 21.714 1.00 94.19 419 ARG A O 1
ATOM 3423 N N . LYS A 1 420 ? -33.647 16.832 23.283 1.00 91.56 420 LYS A N 1
ATOM 3424 C CA . LYS A 1 420 ? -34.621 16.027 24.035 1.00 91.56 420 LYS A CA 1
ATOM 3425 C C . LYS A 1 420 ? -34.400 16.149 25.540 1.00 91.56 420 LYS A C 1
ATOM 3427 O O . LYS A 1 420 ? -33.330 16.546 25.994 1.00 91.56 420 LYS A O 1
ATOM 3432 N N . ARG A 1 421 ? -35.438 15.837 26.323 1.00 89.25 421 ARG A N 1
ATOM 3433 C CA . ARG A 1 421 ? -35.285 15.615 27.764 1.00 89.25 421 ARG A CA 1
ATOM 3434 C C . ARG A 1 421 ? -34.787 14.190 27.983 1.00 89.25 421 ARG A C 1
ATOM 3436 O O . ARG A 1 421 ? -35.506 13.252 27.661 1.00 89.25 421 ARG A O 1
ATOM 3443 N N . LEU A 1 422 ? -33.584 14.064 28.529 1.00 87.19 422 LEU A N 1
ATOM 3444 C CA . LEU A 1 422 ? -32.966 12.805 28.946 1.00 87.19 422 LEU A CA 1
ATOM 3445 C C . LEU A 1 422 ? -32.460 13.013 30.380 1.00 87.19 422 LEU A C 1
ATOM 3447 O O . LEU A 1 422 ? -31.902 14.075 30.669 1.00 87.19 422 LEU A O 1
ATOM 3451 N N . ASP A 1 423 ? -32.745 12.077 31.286 1.00 83.38 423 ASP A N 1
ATOM 3452 C CA . ASP A 1 423 ? -32.445 12.183 32.728 1.00 83.38 423 ASP A CA 1
ATOM 3453 C C . ASP A 1 423 ? -32.949 13.486 33.376 1.00 83.38 423 ASP A C 1
ATOM 3455 O O . ASP A 1 423 ? -32.261 14.164 34.140 1.00 83.38 423 ASP A O 1
ATOM 3459 N N . GLY A 1 424 ? -34.163 13.902 33.002 1.00 85.75 424 GLY A N 1
ATOM 3460 C CA . GLY A 1 424 ? -34.807 15.112 33.525 1.00 85.75 424 GLY A CA 1
ATOM 3461 C C . GLY A 1 424 ? -34.236 16.439 33.004 1.00 85.75 424 GLY A C 1
ATOM 3462 O O . GLY A 1 424 ? -34.802 17.493 33.297 1.00 85.75 424 GLY A O 1
ATOM 3463 N N . LYS A 1 425 ? -33.174 16.425 32.187 1.00 88.88 425 LYS A N 1
ATOM 3464 C CA . LYS A 1 425 ? -32.531 17.629 31.635 1.00 88.88 425 LYS A CA 1
ATOM 3465 C C . LYS A 1 425 ? -32.777 17.745 30.135 1.00 88.88 425 LYS A C 1
ATOM 3467 O O . LYS A 1 425 ? -32.643 16.774 29.398 1.00 88.88 425 LYS A O 1
ATOM 3472 N N . LEU A 1 426 ? -33.131 18.946 29.668 1.00 92.56 426 LEU A N 1
ATOM 3473 C CA . LEU A 1 426 ? -33.183 19.236 28.234 1.00 92.56 426 LEU A CA 1
ATOM 3474 C C . LEU A 1 426 ? -31.748 19.370 27.716 1.00 92.56 426 LEU A C 1
ATOM 3476 O O . LEU A 1 426 ? -31.038 20.297 28.102 1.00 92.56 426 LEU A O 1
ATOM 3480 N N . GLN A 1 427 ? -31.331 18.458 26.848 1.00 92.94 427 GLN A N 1
ATOM 3481 C CA . GLN A 1 427 ? -29.975 18.403 26.314 1.00 92.94 427 GLN A CA 1
ATOM 3482 C C . GLN A 1 427 ? -29.977 17.978 24.842 1.00 92.94 427 GLN A C 1
ATOM 3484 O O . GLN A 1 427 ? -30.993 17.541 24.299 1.00 92.94 427 GLN A O 1
ATOM 3489 N N . THR A 1 428 ? -28.844 18.170 24.171 1.00 93.88 428 THR A N 1
ATOM 3490 C CA . THR A 1 428 ? -28.618 17.576 22.850 1.00 93.88 428 THR A CA 1
ATOM 3491 C C . THR A 1 428 ? -28.402 16.079 23.035 1.00 93.88 428 THR A C 1
ATOM 3493 O O . THR A 1 428 ? -27.598 15.674 23.871 1.00 93.88 428 THR A O 1
ATOM 3496 N N . CYS A 1 429 ? -29.114 15.276 22.259 1.00 95.06 429 CYS A N 1
ATOM 3497 C CA . CYS A 1 429 ? -29.013 13.826 22.253 1.00 95.06 429 CYS A CA 1
ATOM 3498 C C . CYS A 1 429 ? -28.767 13.342 20.827 1.00 95.06 429 CYS A C 1
ATOM 3500 O O . CYS A 1 429 ? -29.162 14.007 19.859 1.00 95.06 429 CYS A O 1
ATOM 3502 N N . TYR A 1 430 ? -28.167 12.164 20.725 1.00 96.62 430 TYR A N 1
ATOM 3503 C CA . TYR A 1 430 ? -27.914 11.495 19.459 1.00 96.62 430 TYR A CA 1
ATOM 3504 C C . TYR A 1 430 ? -28.615 10.144 19.434 1.00 96.62 430 TYR A C 1
ATOM 3506 O O . TYR A 1 430 ? -28.777 9.520 20.478 1.00 96.62 430 TYR A O 1
ATOM 3514 N N . PHE A 1 431 ? -29.069 9.724 18.262 1.00 96.12 431 PHE A N 1
ATOM 3515 C CA . PHE A 1 431 ? -29.630 8.397 18.038 1.00 96.12 431 PHE A CA 1
ATOM 3516 C C . PHE A 1 431 ? -28.803 7.729 16.954 1.00 96.12 431 PHE A C 1
ATOM 3518 O O . PHE A 1 431 ? -28.689 8.277 15.856 1.00 96.12 431 PHE A O 1
ATOM 3525 N N . ILE A 1 432 ? -28.205 6.590 17.287 1.00 96.62 432 ILE A N 1
ATOM 3526 C CA . ILE A 1 432 ? -27.377 5.822 16.364 1.00 96.62 432 ILE A CA 1
ATOM 3527 C C . ILE A 1 432 ? -28.115 4.534 16.021 1.00 96.62 432 ILE A C 1
ATOM 3529 O O . ILE A 1 432 ? -28.591 3.836 16.914 1.00 96.62 432 ILE A O 1
ATOM 3533 N N . SER A 1 433 ? -28.217 4.219 14.738 1.00 94.94 433 SER A N 1
ATOM 3534 C CA . SER A 1 433 ? -28.849 2.993 14.242 1.00 94.94 433 SER A CA 1
ATOM 3535 C C . SER A 1 433 ? -28.118 2.468 13.017 1.00 94.94 433 SER A C 1
ATOM 3537 O O . SER A 1 433 ? -27.310 3.183 12.429 1.00 94.94 433 SER A O 1
ATOM 3539 N N . GLY A 1 434 ? -28.410 1.230 12.635 1.00 91.44 434 GLY A N 1
ATOM 3540 C CA . GLY A 1 434 ? -27.715 0.522 11.563 1.00 91.44 434 GLY A CA 1
ATOM 3541 C C . GLY A 1 434 ? -26.811 -0.573 12.112 1.00 91.44 434 GLY A C 1
ATOM 3542 O O . GLY A 1 434 ? -26.875 -0.919 13.295 1.00 91.44 434 GLY A O 1
ATOM 3543 N N . GLU A 1 435 ? -25.990 -1.114 11.231 1.00 88.62 435 GLU A N 1
ATOM 3544 C CA . GLU A 1 435 ? -25.039 -2.174 11.526 1.00 88.62 435 GLU A CA 1
ATOM 3545 C C . GLU A 1 435 ? -23.724 -1.883 10.811 1.00 88.62 435 GLU A C 1
ATOM 3547 O O . GLU A 1 435 ? -23.685 -1.142 9.825 1.00 88.62 435 GLU A O 1
ATOM 3552 N N . TRP A 1 436 ? -22.635 -2.426 11.349 1.00 83.75 436 TRP A N 1
ATOM 3553 C CA . TRP A 1 436 ? -21.342 -2.288 10.708 1.00 83.75 436 TRP A CA 1
ATOM 3554 C C . TRP A 1 436 ? -21.354 -3.051 9.386 1.00 83.75 436 TRP A C 1
ATOM 3556 O O . TRP A 1 436 ? -21.692 -4.235 9.329 1.00 83.75 436 TRP A O 1
ATOM 3566 N N . HIS A 1 437 ? -20.930 -2.369 8.333 1.00 74.12 437 HIS A N 1
ATOM 3567 C CA . HIS A 1 437 ? -20.578 -3.009 7.083 1.00 74.12 437 HIS A CA 1
ATOM 3568 C C . HIS A 1 437 ? -19.111 -2.774 6.800 1.00 74.12 437 HIS A C 1
ATOM 3570 O O . HIS A 1 437 ? -18.576 -1.690 7.049 1.00 74.12 437 HIS A O 1
ATOM 3576 N N . ASP A 1 438 ? -18.469 -3.803 6.255 1.00 63.03 438 ASP A N 1
ATOM 3577 C CA . ASP A 1 438 ? -17.102 -3.676 5.806 1.00 63.03 438 ASP A CA 1
ATOM 3578 C C . ASP A 1 438 ? -17.093 -2.750 4.594 1.00 63.03 438 ASP A C 1
ATOM 3580 O O . ASP A 1 438 ? -17.547 -3.095 3.502 1.00 63.03 438 ASP A O 1
ATOM 3584 N N . VAL A 1 439 ? -16.668 -1.514 4.815 1.00 56.28 439 VAL A N 1
ATOM 3585 C CA . VAL A 1 439 ? -16.627 -0.533 3.747 1.00 56.28 439 VAL A CA 1
ATOM 3586 C C . VAL A 1 439 ? -15.358 -0.807 2.981 1.00 56.28 439 VAL A C 1
ATOM 3588 O O . VAL A 1 439 ? -14.249 -0.611 3.487 1.00 56.28 439 VAL A O 1
ATOM 3591 N N . THR A 1 440 ? -15.517 -1.186 1.723 1.00 50.94 440 THR A N 1
ATOM 3592 C CA . THR A 1 440 ? -14.523 -0.893 0.698 1.00 50.94 440 THR A CA 1
ATOM 3593 C C . THR A 1 440 ? -14.464 0.630 0.581 1.00 50.94 440 THR A C 1
ATOM 3595 O O . THR A 1 440 ? -15.074 1.222 -0.307 1.00 50.94 440 THR A O 1
ATOM 3598 N N . LEU A 1 441 ? -13.816 1.298 1.541 1.00 47.78 441 LEU A N 1
ATOM 3599 C CA . LEU A 1 441 ? -13.439 2.699 1.415 1.00 47.78 441 LEU A CA 1
ATOM 3600 C C . LEU A 1 441 ? -12.382 2.735 0.312 1.00 47.78 441 LEU A C 1
ATOM 3602 O O . LEU A 1 441 ? -11.177 2.773 0.572 1.00 47.78 441 LEU A O 1
ATOM 3606 N N . GLU A 1 442 ? -12.824 2.716 -0.943 1.00 53.47 442 GLU A N 1
ATOM 3607 C CA . GLU A 1 442 ? -12.117 3.518 -1.921 1.00 53.47 442 GLU A CA 1
ATOM 3608 C C . GLU A 1 442 ? -12.191 4.941 -1.376 1.00 53.47 442 GLU A C 1
ATOM 3610 O O . GLU A 1 442 ? -13.260 5.535 -1.263 1.00 53.47 442 GLU A O 1
ATOM 3615 N N . ASP A 1 443 ? -11.051 5.401 -0.860 1.00 64.56 443 ASP A N 1
ATOM 3616 C CA . ASP A 1 443 ? -10.888 6.714 -0.253 1.00 64.56 443 ASP A CA 1
ATOM 3617 C C . ASP A 1 443 ? -11.589 7.745 -1.153 1.00 64.56 443 ASP A C 1
ATOM 3619 O O . ASP A 1 443 ? -11.326 7.775 -2.353 1.00 64.56 443 ASP A O 1
ATOM 3623 N N . ASN A 1 444 ? -12.482 8.586 -0.614 1.00 71.50 444 ASN A N 1
ATOM 3624 C CA . ASN A 1 444 ? -13.150 9.637 -1.398 1.00 71.50 444 ASN A CA 1
ATOM 3625 C C . ASN A 1 444 ? -12.139 10.466 -2.211 1.00 71.50 444 ASN A C 1
ATOM 3627 O O . ASN A 1 444 ? -12.455 10.962 -3.289 1.00 71.50 444 ASN A O 1
ATOM 3631 N N . ASN A 1 445 ? -10.906 10.601 -1.714 1.00 83.38 445 ASN A N 1
ATOM 3632 C CA . ASN A 1 445 ? -9.820 11.248 -2.440 1.00 83.38 445 ASN A CA 1
ATOM 3633 C C . ASN A 1 445 ? -9.338 10.445 -3.662 1.00 83.38 445 ASN A C 1
ATOM 3635 O O . ASN A 1 445 ? -8.969 11.040 -4.672 1.00 83.38 445 ASN A O 1
ATOM 3639 N N . PHE A 1 446 ? -9.313 9.113 -3.576 1.00 87.00 446 PHE A N 1
ATOM 3640 C CA . PHE A 1 446 ? -8.985 8.236 -4.699 1.00 87.00 446 PHE A CA 1
ATOM 3641 C C . PHE A 1 446 ? -10.078 8.301 -5.768 1.00 87.00 446 PHE A C 1
ATOM 3643 O O . PHE A 1 446 ? -9.755 8.497 -6.934 1.00 87.00 446 PHE A O 1
ATOM 3650 N N . LEU A 1 447 ? -11.357 8.254 -5.380 1.00 87.69 447 LEU A N 1
ATOM 3651 C CA . LEU A 1 447 ? -12.468 8.424 -6.325 1.00 87.69 447 LEU A CA 1
ATOM 3652 C C . LEU A 1 447 ? -12.409 9.780 -7.041 1.00 87.69 447 LEU A C 1
ATOM 3654 O O . LEU A 1 447 ? -12.532 9.832 -8.257 1.00 87.69 447 LEU A O 1
ATOM 3658 N N . GLN A 1 448 ? -12.087 10.865 -6.327 1.00 90.12 448 GLN A N 1
ATOM 3659 C CA . GLN A 1 448 ? -11.863 12.175 -6.958 1.00 90.12 448 GLN A CA 1
ATOM 3660 C C . GLN A 1 448 ? -10.732 12.167 -7.993 1.00 90.12 448 GLN A C 1
ATOM 3662 O O . GLN A 1 448 ? -10.802 12.904 -8.975 1.00 90.12 448 GLN A O 1
ATOM 3667 N N . LEU A 1 449 ? -9.676 11.383 -7.763 1.00 93.00 449 LEU A N 1
ATOM 3668 C CA . LEU A 1 449 ? -8.581 11.210 -8.716 1.00 93.00 449 LEU A CA 1
ATOM 3669 C C . LEU A 1 449 ? -9.023 10.371 -9.930 1.00 93.00 449 LEU A C 1
ATOM 3671 O O . LEU A 1 449 ? -8.634 10.690 -11.052 1.00 93.00 449 LEU A O 1
ATOM 3675 N N . VAL A 1 450 ? -9.838 9.333 -9.722 1.00 91.69 450 VAL A N 1
ATOM 3676 C CA . VAL A 1 450 ? -10.432 8.528 -10.804 1.00 91.69 450 VAL A CA 1
ATOM 3677 C C . VAL A 1 450 ? -11.338 9.398 -11.677 1.00 91.69 450 VAL A C 1
ATOM 3679 O O . VAL A 1 450 ? -11.155 9.429 -12.893 1.00 91.69 450 VAL A O 1
ATOM 3682 N N . ASP A 1 451 ? -12.240 10.168 -11.067 1.00 92.06 451 ASP A N 1
ATOM 3683 C CA . ASP A 1 451 ? -13.139 11.090 -11.771 1.00 92.06 451 ASP A CA 1
ATOM 3684 C C . ASP A 1 451 ? -12.348 12.130 -12.576 1.00 92.06 451 ASP A C 1
ATOM 3686 O O . ASP A 1 451 ? -12.620 12.346 -13.755 1.00 92.06 451 ASP A O 1
ATOM 3690 N N . ALA A 1 452 ? -11.294 12.708 -11.981 1.00 92.88 452 ALA A N 1
ATOM 3691 C CA . ALA A 1 452 ? -10.409 13.652 -12.664 1.00 92.88 452 ALA A CA 1
ATOM 3692 C C . ALA A 1 452 ? -9.778 13.066 -13.936 1.00 92.88 452 ALA A C 1
ATOM 3694 O O . ALA A 1 452 ? -9.633 13.776 -14.931 1.00 92.88 452 ALA A O 1
ATOM 3695 N N . ARG A 1 453 ? -9.389 11.785 -13.900 1.00 93.38 453 ARG A N 1
ATOM 3696 C CA . ARG A 1 453 ? -8.817 11.071 -15.050 1.00 93.38 453 ARG A CA 1
ATOM 3697 C C . ARG A 1 453 ? -9.878 10.772 -16.107 1.00 93.38 453 ARG A C 1
ATOM 3699 O O . ARG A 1 453 ? -9.619 10.967 -17.287 1.00 93.38 453 ARG A O 1
ATOM 3706 N N . ILE A 1 454 ? -11.073 10.336 -15.708 1.00 91.12 454 ILE A N 1
ATOM 3707 C CA . ILE A 1 454 ? -12.180 10.091 -16.648 1.00 91.12 454 ILE A CA 1
ATOM 3708 C C . ILE A 1 454 ? -12.541 11.380 -17.398 1.00 91.12 454 ILE A C 1
ATOM 3710 O O . ILE A 1 454 ? -12.684 11.367 -18.621 1.00 91.12 454 ILE A O 1
ATOM 3714 N N . ASP A 1 455 ? -12.646 12.497 -16.679 1.00 91.94 455 ASP A N 1
ATOM 3715 C CA . ASP A 1 455 ? -12.934 13.807 -17.264 1.00 91.94 455 ASP A CA 1
ATOM 3716 C C . ASP A 1 455 ? -11.826 14.276 -18.216 1.00 91.94 455 ASP A C 1
ATOM 3718 O O . ASP A 1 455 ? -12.124 14.845 -19.267 1.00 91.94 455 ASP A O 1
ATOM 3722 N N . LEU A 1 456 ? -10.557 14.014 -17.881 1.00 89.12 456 LEU A N 1
ATOM 3723 C CA . LEU A 1 456 ? -9.416 14.321 -18.744 1.00 89.12 456 LEU A CA 1
ATOM 3724 C C . LEU A 1 456 ? -9.527 13.603 -20.098 1.00 89.12 456 LEU A C 1
ATOM 3726 O O . LEU A 1 456 ? -9.516 14.266 -21.134 1.00 89.12 456 LEU A O 1
ATOM 3730 N N . ASN A 1 457 ? -9.743 12.286 -20.090 1.00 85.31 457 ASN A N 1
ATOM 3731 C CA . ASN A 1 457 ? -9.848 11.488 -21.316 1.00 85.31 457 ASN A CA 1
ATOM 3732 C C . ASN A 1 457 ? -11.060 11.895 -22.171 1.00 85.31 457 ASN A C 1
ATOM 3734 O O . ASN A 1 457 ? -10.997 11.920 -23.399 1.00 85.31 457 ASN A O 1
ATOM 3738 N N . ASN A 1 458 ? -12.180 12.251 -21.535 1.00 86.12 458 ASN A N 1
ATOM 3739 C CA . ASN A 1 458 ? -13.363 12.741 -22.247 1.00 86.12 458 ASN A CA 1
ATOM 3740 C C . ASN A 1 458 ? -13.120 14.088 -22.947 1.00 86.12 458 ASN A C 1
ATOM 3742 O O . ASN A 1 458 ? -13.761 14.367 -23.961 1.00 86.12 458 ASN A O 1
ATOM 3746 N N . ASN A 1 459 ? -12.239 14.932 -22.406 1.00 80.56 459 ASN A N 1
ATOM 3747 C CA . ASN A 1 459 ? -11.900 16.223 -23.001 1.00 80.56 459 ASN A CA 1
ATOM 3748 C C . ASN A 1 459 ? -10.879 16.091 -24.138 1.00 80.56 459 ASN A C 1
ATOM 3750 O O . ASN A 1 459 ? -10.994 16.826 -25.115 1.00 80.56 459 ASN A O 1
ATOM 3754 N N . GLU A 1 460 ? -9.928 15.157 -24.049 1.00 75.06 460 GLU A N 1
ATOM 3755 C CA . GLU A 1 460 ? -8.980 14.875 -25.139 1.00 75.06 460 GLU A CA 1
ATOM 3756 C C . GLU A 1 460 ? -9.707 14.350 -26.387 1.00 75.06 460 GLU A C 1
ATOM 3758 O O . GLU A 1 460 ? -9.536 14.913 -27.465 1.00 75.06 460 GLU A O 1
ATOM 3763 N N . ASN A 1 461 ? -10.632 13.394 -26.228 1.00 67.88 461 ASN A N 1
ATOM 3764 C CA . ASN A 1 461 ? -11.423 12.861 -27.348 1.00 67.88 461 ASN A CA 1
ATOM 3765 C C . ASN A 1 461 ? -12.276 13.930 -28.057 1.00 67.88 461 ASN A C 1
ATOM 3767 O O . ASN A 1 461 ? -12.455 13.879 -29.267 1.00 67.88 461 ASN A O 1
ATOM 3771 N N . LYS A 1 462 ? -12.790 14.930 -27.325 1.00 63.72 462 LYS A N 1
ATOM 3772 C CA . LYS A 1 462 ? -13.565 16.029 -27.931 1.00 63.72 462 LYS A CA 1
ATOM 3773 C C . LYS A 1 462 ? -12.716 16.978 -28.774 1.00 63.72 462 LYS A C 1
ATOM 3775 O O . LYS A 1 462 ? -13.261 17.597 -29.675 1.00 63.72 462 LYS A O 1
ATOM 3780 N N . MET A 1 463 ? -11.428 17.125 -28.462 1.00 58.78 463 MET A N 1
ATOM 3781 C CA . MET A 1 463 ? -10.516 17.988 -29.219 1.00 58.78 463 MET A CA 1
ATOM 3782 C C . MET A 1 463 ? -9.937 17.300 -30.460 1.00 58.78 463 MET A C 1
ATOM 3784 O O . MET A 1 463 ? -9.449 17.995 -31.341 1.00 58.78 463 MET A O 1
ATOM 3788 N N . GLU A 1 464 ? -9.961 15.965 -30.535 1.00 53.44 464 GLU A N 1
ATOM 3789 C CA . GLU A 1 464 ? -9.554 15.220 -31.739 1.00 53.44 464 GLU A CA 1
ATOM 3790 C C . GLU A 1 464 ? -10.671 15.126 -32.796 1.00 53.44 464 GLU A C 1
ATOM 3792 O O . GLU A 1 464 ? -10.381 14.911 -33.973 1.00 53.44 464 GLU A O 1
ATOM 3797 N N . ASP A 1 465 ? -11.929 15.321 -32.387 1.00 46.78 465 ASP A N 1
ATOM 3798 C CA . ASP A 1 465 ? -13.113 15.314 -33.260 1.00 46.78 465 ASP A CA 1
ATOM 3799 C C . ASP A 1 465 ? -13.469 16.707 -33.849 1.00 46.78 465 ASP A C 1
ATOM 3801 O O . ASP A 1 465 ? -14.364 16.800 -34.699 1.00 46.78 465 ASP A O 1
ATOM 3805 N N . GLU A 1 466 ? -12.790 17.781 -33.418 1.00 43.72 466 GLU A N 1
ATOM 3806 C CA . GLU A 1 466 ? -12.890 19.164 -33.942 1.00 43.72 466 GLU A CA 1
ATOM 3807 C C . GLU A 1 466 ? -11.723 19.509 -34.880 1.00 43.72 466 GLU A C 1
ATOM 3809 O O . GLU A 1 466 ? -11.984 20.165 -35.923 1.00 43.72 466 GLU A O 1
#

pLDDT: mean 82.56, std 13.59, range [24.16, 98.12]